Protein AF-A0A0X8L917-F1 (afdb_monomer)

Sequence (467 aa):
MLVLAAIAVLVTMTAVFLGKLSATTATLSVVLAASILAIRPRNELLRLFKLFLLATFCVLPAWQLAAGDAIYLDLLKEDSTSVLLWFFLSVAGIWVLKISLDLAQRRLIERDNTPADQSGVTGLVYFFTLTSVAAIAFIYLKLGGYAKIVELYDERLQSSVTGYDPLGGLGIVQALANTAPLWIFVCLTLRPRCSRLMTTVAFAQIGVLGWLASGVFGNRQGIIFAYLFAASIYHFLVAPISRRTAKMSAILMAVVALVLMPIKFGIDYSDLGNLTERFADQRSLELSMGPVSFFLFRDLSRFDVQTQAIETVTKNTYDLPMGRSFVGAAASVIPKALWEDRPSTFAEEKSDIVNEVQSSGDAETTLLFGMPGEFLANFGLIGYVLSFSLPALLMVAVNSISGSRNRKWLPLKVVLMPLPFLFFLFDSNVLAYYVVRWIVLFALPMAFVLRFSEDHNKAAAFGGPTS

Solvent-accessible surface area (backbone atoms only — not comparable to full-atom values): 24871 Å² total; per-residue (Å²): 104,71,65,59,53,49,48,30,50,48,53,42,51,51,24,38,74,70,72,47,38,51,73,64,49,47,49,46,44,52,52,37,47,51,53,55,66,67,50,77,63,71,38,70,68,48,43,53,48,48,50,47,50,45,40,33,71,31,35,32,42,47,48,37,54,50,70,64,67,48,78,67,38,79,61,73,56,68,84,34,69,34,46,50,46,47,49,53,43,50,38,51,12,48,50,45,22,42,52,49,42,61,76,42,44,84,51,47,58,79,61,90,79,75,84,75,71,76,48,39,67,44,76,61,50,55,53,56,26,51,55,12,46,48,31,40,52,48,52,34,63,74,52,64,33,71,71,42,42,48,50,51,43,52,51,20,69,72,69,38,78,77,79,44,61,94,57,71,86,37,62,67,48,47,31,39,15,55,36,22,36,48,37,48,26,47,69,39,51,43,41,100,79,53,46,71,66,41,48,51,49,32,56,55,43,30,57,57,43,21,29,72,43,23,37,66,76,54,35,57,62,53,34,54,48,46,50,53,44,48,52,48,49,36,34,70,65,69,51,76,68,50,73,67,57,52,51,52,51,51,50,52,51,51,50,49,56,57,68,52,45,44,59,61,72,72,45,60,76,90,47,56,92,45,43,33,51,52,52,5,64,80,59,75,46,60,69,88,53,28,71,64,55,45,46,49,37,54,60,56,26,27,46,63,58,33,27,47,42,44,50,44,56,67,38,96,83,52,78,60,61,69,49,48,35,55,52,4,13,61,44,65,75,51,52,50,93,82,43,73,91,52,58,62,37,53,51,58,62,55,15,69,56,35,62,90,56,42,76,77,79,61,91,53,54,87,78,57,44,4,34,40,36,51,29,24,57,23,52,35,76,63,23,30,27,55,44,33,42,52,39,35,52,46,49,40,51,36,37,47,54,61,60,42,89,59,68,44,47,48,49,38,35,57,64,48,60,55,46,49,61,44,42,59,52,33,34,57,47,58,49,41,51,47,42,48,26,45,41,61,68,35,15,51,55,47,28,71,33,49,40,69,75,88,71,75,68,63,69,65,73,70,62,75,80,85,132

pLDDT: mean 84.75, std 13.28, range [35.66, 98.44]

Mean predicted aligned error: 7.63 Å

Secondary structure (DSSP, 8-state):
-HHHHHHHHHHHHHHHHTT-S-HHHHHHHHHHHHHHHTS---SHHHHHHHHHHHIIIIIHHHHHHHHT---SS----TTSHHHHHHHHHHHHHHHHHHHHHHHTGGGSSPPP-PPPPPEEE-THHHHHHHHHHHHHHHHHHHHTHHHHHHHHHHHHHHH-TTT--TTTT-HHHHHHHTTHHHHHHHHHHSSTT--HHHHHHHHHHHHHHHHHHTGGGT-HHHHHHHHHHHHHHHHHHT-PPPHHHHHHHHHHHHHHHHHTHHHHHT--GGGGGGHHHHHHHHTT--TT--HHHIIIIIIII-HHHHHHHHHHHTSTT----TTHHHHHHHHTTS-TTT-TTPPP-THHHHHHHHTTT-TT--SS-----HHHHHHHHHHHHHHHHHHTHHHHHHHHHHHHHHT-S-GGGHHHHHHHTTHHHHHHH--HHHHHHHIIIIIIIIIHHHHHHEEE---SHHHHHS-----

Structure (mmCIF, N/CA/C/O backbone):
data_AF-A0A0X8L917-F1
#
_entry.id   AF-A0A0X8L917-F1
#
loop_
_atom_site.group_PDB
_atom_site.id
_atom_site.type_symbol
_atom_site.label_atom_id
_atom_site.label_alt_id
_atom_site.label_comp_id
_atom_site.label_asym_id
_atom_site.label_entity_id
_atom_site.label_seq_id
_atom_site.pdbx_PDB_ins_code
_atom_site.Cartn_x
_atom_site.Cartn_y
_atom_site.Cartn_z
_atom_site.occupancy
_atom_site.B_iso_or_equiv
_atom_site.auth_seq_id
_atom_site.auth_comp_id
_atom_site.auth_asym_id
_atom_site.auth_atom_id
_atom_site.pdbx_PDB_model_num
ATOM 1 N N . MET A 1 1 ? -14.859 11.765 -11.455 1.00 56.12 1 MET A N 1
ATOM 2 C CA . MET A 1 1 ? -14.620 10.790 -12.545 1.00 56.12 1 MET A CA 1
ATOM 3 C C . MET A 1 1 ? -14.426 11.497 -13.873 1.00 56.12 1 MET A C 1
ATOM 5 O O . MET A 1 1 ? -13.315 11.440 -14.370 1.00 56.12 1 MET A O 1
ATOM 9 N N . LEU A 1 2 ? -15.423 12.230 -14.386 1.00 56.12 2 LEU A N 1
ATOM 10 C CA . LEU A 1 2 ? -15.289 12.978 -15.647 1.00 56.12 2 LEU A CA 1
ATOM 11 C C . LEU A 1 2 ? -14.119 13.972 -15.647 1.00 56.12 2 LEU A C 1
ATOM 13 O O . LEU A 1 2 ? -13.397 14.021 -16.623 1.00 56.12 2 LEU A O 1
ATOM 17 N N . VAL A 1 3 ? -13.863 14.673 -14.536 1.00 67.94 3 VAL A N 1
ATOM 18 C CA . VAL A 1 3 ? -12.722 15.604 -14.429 1.00 67.94 3 VAL A CA 1
ATOM 19 C C . VAL A 1 3 ? -11.368 14.892 -14.534 1.00 67.94 3 VAL A C 1
ATOM 21 O O . VAL A 1 3 ? -10.512 15.355 -15.263 1.00 67.94 3 VAL A O 1
ATOM 24 N N . LEU A 1 4 ? -11.165 13.751 -13.866 1.00 61.12 4 LEU A N 1
ATOM 25 C CA . LEU A 1 4 ? -9.896 13.007 -13.950 1.00 61.12 4 LEU A CA 1
ATOM 26 C C . LEU A 1 4 ? -9.710 12.329 -15.310 1.00 61.12 4 LEU A C 1
ATOM 28 O O . LEU A 1 4 ? -8.604 12.318 -15.830 1.00 61.12 4 LEU A O 1
ATOM 32 N N . ALA A 1 5 ? -10.791 11.821 -15.907 1.00 59.81 5 ALA A N 1
ATOM 33 C CA . ALA A 1 5 ? -10.762 11.333 -17.282 1.00 59.81 5 ALA A CA 1
ATOM 34 C C . ALA A 1 5 ? -10.461 12.470 -18.272 1.00 59.81 5 ALA A C 1
ATOM 36 O O . ALA A 1 5 ? -9.649 12.295 -19.169 1.00 59.81 5 ALA A O 1
ATOM 37 N N . ALA A 1 6 ? -11.049 13.652 -18.072 1.00 64.69 6 ALA A N 1
ATOM 38 C CA . ALA A 1 6 ? -10.767 14.838 -18.869 1.00 64.69 6 ALA A CA 1
ATOM 39 C C . ALA A 1 6 ? -9.329 15.330 -18.672 1.00 64.69 6 ALA A C 1
ATOM 41 O O . ALA A 1 6 ? -8.704 15.707 -19.649 1.00 64.69 6 ALA A O 1
ATOM 42 N N . ILE A 1 7 ? -8.777 15.272 -17.455 1.00 71.25 7 ILE A N 1
ATOM 43 C CA . ILE A 1 7 ? -7.363 15.571 -17.187 1.00 71.25 7 ILE A CA 1
ATOM 44 C C . ILE A 1 7 ? -6.467 14.549 -17.887 1.00 71.25 7 ILE A C 1
ATOM 46 O O . ILE A 1 7 ? -5.531 14.955 -18.557 1.00 71.25 7 ILE A O 1
ATOM 50 N N . ALA A 1 8 ? -6.761 13.247 -17.800 1.00 62.59 8 ALA A N 1
ATOM 51 C CA . ALA A 1 8 ? -5.992 12.215 -18.498 1.00 62.59 8 ALA A CA 1
ATOM 52 C C . ALA A 1 8 ? -5.983 12.457 -20.015 1.00 62.59 8 ALA A C 1
ATOM 54 O O . ALA A 1 8 ? -4.924 12.454 -20.637 1.00 62.59 8 ALA A O 1
ATOM 55 N N . VAL A 1 9 ? -7.157 12.729 -20.594 1.00 66.62 9 VAL A N 1
ATOM 56 C CA . VAL A 1 9 ? -7.310 13.052 -22.017 1.00 66.62 9 VAL A CA 1
ATOM 57 C C . VAL A 1 9 ? -6.582 14.349 -22.360 1.00 66.62 9 VAL A C 1
ATOM 59 O O . VAL A 1 9 ? -5.852 14.372 -23.339 1.00 66.62 9 VAL A O 1
ATOM 62 N N . LEU A 1 10 ? -6.719 15.405 -21.557 1.00 72.62 10 LEU A N 1
ATOM 63 C CA . LEU A 1 10 ? -6.064 16.693 -21.782 1.00 72.62 10 LEU A CA 1
ATOM 64 C C . LEU A 1 10 ? -4.542 16.571 -21.710 1.00 72.62 10 LEU A C 1
ATOM 66 O O . LEU A 1 10 ? -3.868 17.076 -22.597 1.00 72.62 10 LEU A O 1
ATOM 70 N N . VAL A 1 11 ? -4.003 15.884 -20.701 1.00 69.75 11 VAL A N 1
ATOM 71 C CA . VAL A 1 11 ? -2.559 15.643 -20.546 1.00 69.75 11 VAL A CA 1
ATOM 72 C C . VAL A 1 11 ? -2.042 14.836 -21.731 1.00 69.75 11 VAL A C 1
ATOM 74 O O . VAL A 1 11 ? -1.066 15.241 -22.351 1.00 69.75 11 VAL A O 1
ATOM 77 N N . THR A 1 12 ? -2.743 13.762 -22.106 1.00 64.56 12 THR A N 1
ATOM 78 C CA . THR A 1 12 ? -2.369 12.924 -23.256 1.00 64.56 12 THR A CA 1
ATOM 79 C C . THR A 1 12 ? -2.405 13.731 -24.557 1.00 64.56 12 THR A C 1
ATOM 81 O O . THR A 1 12 ? -1.442 13.718 -25.311 1.00 64.56 12 THR A O 1
ATOM 84 N N . MET A 1 13 ? -3.471 14.498 -24.804 1.00 64.19 13 MET A N 1
ATOM 85 C CA . MET A 1 13 ? -3.615 15.342 -25.999 1.00 64.19 13 MET A CA 1
ATOM 86 C C . MET A 1 13 ? -2.579 16.467 -26.045 1.00 64.19 13 MET A C 1
ATOM 88 O O . MET A 1 13 ? -2.023 16.743 -27.102 1.00 64.19 13 MET A O 1
ATOM 92 N N . THR A 1 14 ? -2.285 17.092 -24.904 1.00 69.12 14 THR A N 1
ATOM 93 C CA . THR A 1 14 ? -1.260 18.140 -24.798 1.00 69.12 14 THR A CA 1
ATOM 94 C C . THR A 1 14 ? 0.122 17.563 -25.082 1.00 69.12 14 THR A C 1
ATOM 96 O O . THR A 1 14 ? 0.889 18.150 -25.835 1.00 69.12 14 THR A O 1
ATOM 99 N N . ALA A 1 15 ? 0.435 16.389 -24.537 1.00 66.81 15 ALA A N 1
ATOM 100 C CA . ALA A 1 15 ? 1.707 15.719 -24.764 1.00 66.81 15 ALA A CA 1
ATOM 101 C C . ALA A 1 15 ? 1.884 15.261 -26.222 1.00 66.81 15 ALA A C 1
ATOM 103 O O . ALA A 1 15 ? 2.957 15.460 -26.786 1.00 66.81 15 ALA A O 1
ATOM 104 N N . VAL A 1 16 ? 0.823 14.758 -26.867 1.00 65.88 16 VAL A N 1
ATOM 105 C CA . VAL A 1 16 ? 0.820 14.468 -28.315 1.00 65.88 16 VAL A CA 1
ATOM 106 C C . VAL A 1 16 ? 1.047 15.737 -29.129 1.00 65.88 16 VAL A C 1
ATOM 108 O O . VAL A 1 16 ? 1.883 15.754 -30.027 1.00 65.88 16 VAL A O 1
ATOM 111 N N . PHE A 1 17 ? 0.330 16.816 -28.808 1.00 67.44 17 PHE A N 1
ATOM 112 C CA . PHE A 1 17 ? 0.457 18.090 -29.515 1.00 67.44 17 PHE A CA 1
ATOM 113 C C . PHE A 1 17 ? 1.864 18.692 -29.388 1.00 67.44 17 PHE A C 1
ATOM 115 O O . PHE A 1 17 ? 2.368 19.294 -30.330 1.00 67.44 17 PHE A O 1
ATOM 122 N N . LEU A 1 18 ? 2.518 18.491 -28.242 1.00 72.75 18 LEU A N 1
ATOM 123 C CA . LEU A 1 18 ? 3.897 18.915 -27.996 1.00 72.75 18 LEU A CA 1
ATOM 124 C C . LEU A 1 18 ? 4.952 17.972 -28.606 1.00 72.75 18 LEU A C 1
ATOM 126 O O . LEU A 1 18 ? 6.140 18.198 -28.392 1.00 72.75 18 LEU A O 1
ATOM 130 N N . GLY A 1 19 ? 4.550 16.923 -29.335 1.00 69.81 19 GLY A N 1
ATOM 131 C CA . GLY A 1 19 ? 5.468 15.948 -29.934 1.00 69.81 19 GLY A CA 1
ATOM 132 C C . GLY A 1 19 ? 6.205 15.078 -28.911 1.00 69.81 19 GLY A C 1
ATOM 133 O O . GLY A 1 19 ? 7.263 14.545 -29.222 1.00 69.81 19 GLY A O 1
ATOM 134 N N . LYS A 1 20 ? 5.666 14.963 -27.692 1.00 73.75 20 LYS A N 1
ATOM 135 C CA . LYS A 1 20 ? 6.242 14.206 -26.567 1.00 73.75 20 LYS A CA 1
ATOM 136 C C . LYS A 1 20 ? 5.558 12.858 -26.310 1.00 73.75 20 LYS A C 1
ATOM 138 O O . LYS A 1 20 ? 5.756 12.281 -25.249 1.00 73.75 20 LYS A O 1
ATOM 143 N N . LEU A 1 21 ? 4.626 12.477 -27.182 1.00 80.00 21 LEU A N 1
ATOM 144 C CA . LEU A 1 21 ? 3.912 11.204 -27.155 1.00 80.00 21 LEU A CA 1
ATOM 145 C C . LEU A 1 21 ? 3.607 10.773 -28.586 1.00 80.00 21 LEU A C 1
ATOM 147 O O . LEU A 1 21 ? 2.929 11.493 -29.326 1.00 80.00 21 LEU A O 1
ATOM 151 N N . SER A 1 22 ? 4.041 9.569 -28.948 1.00 86.25 22 SER A N 1
ATOM 152 C CA . SER A 1 22 ? 3.731 8.967 -30.237 1.00 86.25 22 SER A CA 1
ATOM 153 C C . SER A 1 22 ? 2.219 8.775 -30.383 1.00 86.25 22 SER A C 1
ATOM 155 O O . SER A 1 22 ? 1.499 8.498 -29.413 1.00 86.25 22 SER A O 1
ATOM 157 N N . ALA A 1 23 ? 1.716 8.875 -31.616 1.00 86.31 23 ALA A N 1
ATOM 158 C CA . ALA A 1 23 ? 0.296 8.663 -31.902 1.00 86.31 23 ALA A CA 1
ATOM 159 C C . ALA A 1 23 ? -0.183 7.272 -31.439 1.00 86.31 23 ALA A C 1
ATOM 161 O O . ALA A 1 23 ? -1.314 7.124 -30.964 1.00 86.31 23 ALA A O 1
ATOM 162 N N . THR A 1 24 ? 0.688 6.264 -31.521 1.00 88.81 24 THR A N 1
ATOM 163 C CA . THR A 1 24 ? 0.418 4.895 -31.067 1.00 88.81 24 THR A CA 1
ATOM 164 C C . THR A 1 24 ? 0.241 4.840 -29.551 1.00 88.81 24 THR A C 1
ATOM 166 O O . THR A 1 24 ? -0.786 4.359 -29.070 1.00 88.81 24 THR A O 1
ATOM 169 N N . THR A 1 25 ? 1.192 5.386 -28.792 1.00 87.62 25 THR A N 1
ATOM 170 C CA . THR A 1 25 ? 1.178 5.392 -27.320 1.00 87.62 25 THR A CA 1
ATOM 171 C C . THR A 1 25 ? -0.016 6.180 -26.785 1.00 87.62 25 THR A C 1
ATOM 173 O O . THR A 1 25 ? -0.713 5.738 -25.871 1.00 87.62 25 THR A O 1
ATOM 176 N N . ALA A 1 26 ? -0.338 7.307 -27.420 1.00 87.19 26 ALA A N 1
ATOM 177 C CA . ALA 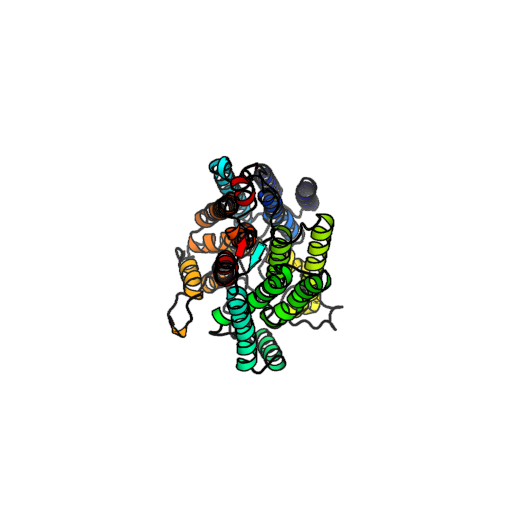A 1 26 ? -1.525 8.085 -27.095 1.00 87.19 26 ALA A CA 1
ATOM 178 C C . ALA A 1 26 ? -2.828 7.322 -27.362 1.00 87.19 26 ALA A C 1
ATOM 180 O O . ALA A 1 26 ? -3.729 7.323 -26.522 1.00 87.19 26 ALA A O 1
ATOM 181 N N . THR A 1 27 ? -2.920 6.626 -28.500 1.00 89.38 27 THR A N 1
ATOM 182 C CA . THR A 1 27 ? -4.085 5.794 -28.834 1.00 89.38 27 THR A CA 1
ATOM 183 C C . THR A 1 27 ? -4.269 4.682 -27.804 1.00 89.38 27 THR A C 1
ATOM 185 O O . THR A 1 27 ? -5.375 4.489 -27.298 1.00 89.38 27 THR A O 1
ATOM 188 N N . LEU A 1 28 ? -3.190 3.992 -27.428 1.00 91.75 28 LEU A N 1
ATOM 189 C CA . LEU A 1 28 ? -3.223 2.947 -26.405 1.00 91.75 28 LEU A CA 1
ATOM 190 C C . LEU A 1 28 ? -3.625 3.489 -25.025 1.00 91.75 28 LEU A C 1
ATOM 192 O O . LEU A 1 28 ? -4.451 2.874 -24.350 1.00 91.75 28 LEU A O 1
ATOM 196 N N . SER A 1 29 ? -3.128 4.666 -24.635 1.00 89.75 29 SER A N 1
ATOM 197 C CA . SER A 1 29 ? -3.545 5.354 -23.405 1.00 89.75 29 SER A CA 1
ATOM 198 C C . SER A 1 29 ? -5.048 5.670 -23.405 1.00 89.75 29 SER A C 1
ATOM 200 O O . SER A 1 29 ? -5.747 5.410 -22.422 1.00 89.75 29 SER A O 1
ATOM 202 N N . VAL A 1 30 ? -5.594 6.143 -24.533 1.00 89.19 30 VAL A N 1
ATOM 203 C CA . VAL A 1 30 ? -7.038 6.392 -24.690 1.00 89.19 30 VAL A CA 1
ATOM 204 C C . VAL A 1 30 ? -7.844 5.093 -24.604 1.00 89.19 30 VAL A C 1
ATOM 206 O O . VAL A 1 30 ? -8.867 5.056 -23.916 1.00 89.19 30 VAL A O 1
ATOM 209 N N . VAL A 1 31 ? -7.389 4.011 -25.245 1.00 94.44 31 VAL A N 1
ATOM 210 C CA . VAL A 1 31 ? -8.031 2.686 -25.166 1.00 94.44 31 VAL A CA 1
ATOM 211 C C . VAL A 1 31 ? -8.023 2.153 -23.731 1.00 94.44 31 VAL A C 1
ATOM 213 O O . VAL A 1 31 ? -9.035 1.621 -23.262 1.00 94.44 31 VAL A O 1
ATOM 216 N N . LEU A 1 32 ? -6.922 2.331 -23.001 1.00 94.81 32 LEU A N 1
ATOM 217 C CA . LEU A 1 32 ? -6.804 1.948 -21.595 1.00 94.81 32 LEU A CA 1
ATOM 218 C C . LEU A 1 32 ? -7.760 2.756 -20.711 1.00 94.81 32 LEU A C 1
ATOM 220 O O . LEU A 1 32 ? -8.532 2.173 -19.944 1.00 94.81 32 LEU A O 1
ATOM 224 N N . ALA A 1 33 ? -7.807 4.078 -20.887 1.00 92.81 33 ALA A N 1
ATOM 225 C CA . ALA A 1 33 ? -8.751 4.942 -20.186 1.00 92.81 33 ALA A CA 1
ATOM 226 C C . ALA A 1 33 ? -10.207 4.545 -20.481 1.00 92.81 33 ALA A C 1
ATOM 228 O O . ALA A 1 33 ? -11.012 4.425 -19.555 1.00 92.81 33 ALA A O 1
ATOM 229 N N . ALA A 1 34 ? -10.549 4.275 -21.744 1.00 94.06 34 ALA A N 1
ATOM 230 C CA . ALA A 1 34 ? -11.873 3.803 -22.143 1.00 94.06 34 ALA A CA 1
ATOM 231 C C . ALA A 1 34 ? -12.219 2.447 -21.503 1.00 94.06 34 ALA A C 1
ATOM 233 O O . ALA A 1 34 ? -13.331 2.266 -20.999 1.00 94.06 34 ALA A O 1
ATOM 234 N N . SER A 1 35 ? -11.255 1.524 -21.441 1.00 96.94 35 SER A N 1
ATOM 235 C CA . SER A 1 35 ? -11.413 0.209 -20.805 1.00 96.94 35 SER A CA 1
ATOM 236 C C . SER A 1 35 ? -11.690 0.339 -19.301 1.00 96.94 35 SER A C 1
ATOM 238 O O . SER A 1 35 ? -12.615 -0.288 -18.781 1.00 96.94 35 SER A O 1
ATOM 240 N N . ILE A 1 36 ? -10.978 1.230 -18.601 1.00 96.38 36 ILE A N 1
ATOM 241 C CA . ILE A 1 36 ? -11.234 1.539 -17.183 1.00 96.38 36 ILE A CA 1
ATOM 242 C C . ILE A 1 36 ? -12.596 2.233 -17.017 1.00 96.38 36 ILE A C 1
ATOM 244 O O . ILE A 1 36 ? -13.360 1.937 -16.091 1.00 96.38 36 ILE A O 1
ATOM 248 N N . LEU A 1 37 ? -12.954 3.142 -17.928 1.00 94.44 37 LEU A N 1
ATOM 249 C CA . LEU A 1 37 ? -14.251 3.818 -17.933 1.00 94.44 37 LEU A CA 1
ATOM 250 C C . LEU A 1 37 ? -15.426 2.861 -18.170 1.00 94.44 37 LEU A C 1
ATOM 252 O O . LEU A 1 37 ? -16.511 3.123 -17.642 1.00 94.44 37 LEU A O 1
ATOM 256 N N . ALA A 1 38 ? -15.210 1.735 -18.847 1.00 96.19 38 ALA A N 1
ATOM 257 C CA . ALA A 1 38 ? -16.211 0.690 -19.035 1.00 96.19 38 ALA A CA 1
ATOM 258 C C . ALA A 1 38 ? -16.522 -0.109 -17.751 1.00 96.19 38 ALA A C 1
ATOM 260 O O . ALA A 1 38 ? -17.561 -0.774 -17.683 1.00 96.19 38 ALA A O 1
ATOM 261 N N . ILE A 1 39 ? -15.681 -0.030 -16.708 1.00 95.50 39 ILE A N 1
ATOM 262 C CA . ILE A 1 39 ? -15.968 -0.643 -15.403 1.00 95.50 39 ILE A CA 1
ATOM 263 C C . ILE A 1 39 ? -17.166 0.072 -14.765 1.00 95.50 39 ILE A C 1
ATOM 265 O O . ILE A 1 39 ? -17.161 1.295 -14.557 1.00 95.50 39 ILE A O 1
ATOM 269 N N . ARG A 1 40 ? -18.208 -0.701 -14.435 1.00 93.12 40 ARG A N 1
ATOM 270 C CA . ARG A 1 40 ? -19.454 -0.187 -13.851 1.00 93.12 40 ARG A CA 1
ATOM 271 C C . ARG A 1 40 ? -19.258 0.137 -12.359 1.00 93.12 40 ARG A C 1
ATOM 273 O O . ARG A 1 40 ? -18.980 -0.771 -11.578 1.00 93.12 40 ARG A O 1
ATOM 280 N N . PRO A 1 41 ? -19.451 1.396 -11.924 1.00 88.50 41 PRO A N 1
ATOM 281 C CA . PRO A 1 41 ? -19.243 1.808 -10.535 1.00 88.50 41 PRO A CA 1
ATOM 282 C C . PRO A 1 41 ? -20.418 1.399 -9.626 1.00 88.50 41 PRO A C 1
ATOM 284 O O . PRO A 1 41 ? -21.258 2.228 -9.267 1.00 88.50 41 PRO A O 1
ATOM 287 N N . ARG A 1 42 ? -20.505 0.107 -9.282 1.00 88.00 42 ARG A N 1
ATOM 288 C CA . ARG A 1 42 ? -21.652 -0.480 -8.557 1.00 88.00 42 ARG A CA 1
ATOM 289 C C . ARG A 1 42 ? -21.784 -0.025 -7.099 1.00 88.00 42 ARG A C 1
ATOM 291 O O . ARG A 1 42 ? -22.894 -0.016 -6.587 1.00 88.00 42 ARG A O 1
ATOM 298 N N . ASN A 1 43 ? -20.682 0.354 -6.461 1.00 89.62 43 ASN A N 1
ATOM 299 C CA . ASN A 1 43 ? -20.632 0.865 -5.091 1.00 89.62 43 ASN A CA 1
ATOM 300 C C . ASN A 1 43 ? -19.554 1.960 -4.968 1.00 89.62 43 ASN A C 1
ATOM 302 O O . ASN A 1 43 ? -18.819 2.220 -5.929 1.00 89.62 43 ASN A O 1
ATOM 306 N N . GLU A 1 44 ? -19.465 2.623 -3.812 1.00 87.88 44 GLU A N 1
ATOM 307 C CA . GLU A 1 44 ? -18.493 3.709 -3.605 1.00 87.88 44 GLU A CA 1
ATOM 308 C C . GLU A 1 44 ? -17.040 3.221 -3.666 1.00 87.88 44 GLU A C 1
ATOM 310 O O . GLU A 1 44 ? -16.184 3.897 -4.238 1.00 87.88 44 GLU A O 1
ATOM 315 N N . LEU A 1 45 ? -16.759 2.011 -3.173 1.00 89.75 45 LEU A N 1
ATOM 316 C CA . LEU A 1 45 ? -15.420 1.418 -3.240 1.00 89.75 45 LEU A CA 1
ATOM 317 C C . LEU A 1 45 ? -14.941 1.267 -4.693 1.00 89.75 45 LEU A C 1
ATOM 319 O O . LEU A 1 45 ? -13.831 1.671 -5.028 1.00 89.75 45 LEU A O 1
ATOM 323 N N . LEU A 1 46 ? -15.803 0.757 -5.575 1.00 92.88 46 LEU A N 1
ATOM 324 C CA . LEU A 1 46 ? -15.536 0.623 -7.007 1.00 92.88 46 LEU A CA 1
ATOM 325 C C . LEU A 1 46 ? -15.399 1.979 -7.704 1.00 92.88 46 LEU A C 1
ATOM 327 O O . LEU A 1 46 ? -14.609 2.097 -8.638 1.00 92.88 46 LEU A O 1
ATOM 331 N N . ARG A 1 47 ? -16.130 3.015 -7.267 1.00 92.69 47 ARG A N 1
ATOM 332 C CA . ARG A 1 47 ? -15.953 4.387 -7.784 1.00 92.69 47 ARG A CA 1
ATOM 333 C C . ARG A 1 47 ? -14.561 4.912 -7.468 1.00 92.69 47 ARG A C 1
ATOM 335 O O . ARG A 1 47 ? -13.893 5.422 -8.364 1.00 92.69 47 ARG A O 1
ATOM 342 N N . LEU A 1 48 ? -14.130 4.771 -6.216 1.00 91.94 48 LEU A N 1
ATOM 343 C CA . LEU A 1 48 ? -12.800 5.190 -5.776 1.00 91.94 48 LEU A CA 1
ATOM 344 C C . LEU A 1 48 ? -11.704 4.381 -6.467 1.00 91.94 48 LEU A C 1
ATOM 346 O O . LEU A 1 48 ? -10.720 4.948 -6.926 1.00 91.94 48 LEU A O 1
ATOM 350 N N . PHE A 1 49 ? -11.898 3.077 -6.615 1.00 94.88 49 PHE A N 1
ATOM 351 C CA . PHE A 1 49 ? -10.935 2.226 -7.299 1.00 94.88 49 PHE A CA 1
ATOM 352 C C . PHE A 1 49 ? -10.817 2.528 -8.785 1.00 94.88 49 PHE A C 1
ATOM 354 O O . PHE A 1 49 ? -9.720 2.602 -9.316 1.00 94.88 49 PHE A O 1
ATOM 361 N N . LYS A 1 50 ? -11.931 2.805 -9.460 1.00 94.94 50 LYS A N 1
ATOM 362 C CA . LYS A 1 50 ? -11.912 3.267 -10.848 1.00 94.94 50 LYS A CA 1
ATOM 363 C C . LYS A 1 50 ? -11.147 4.586 -11.006 1.00 94.94 50 LYS A C 1
ATOM 365 O O . LYS A 1 50 ? -10.433 4.761 -11.987 1.00 94.94 50 LYS A O 1
ATOM 370 N N . LEU A 1 51 ? -11.287 5.510 -10.051 1.00 92.44 51 LEU A N 1
ATOM 371 C CA . LEU A 1 51 ? -10.496 6.746 -10.022 1.00 92.44 51 LEU A CA 1
ATOM 372 C C . LEU A 1 51 ? -9.007 6.465 -9.817 1.00 92.44 51 LEU A C 1
ATOM 374 O O . LEU A 1 51 ? -8.186 7.072 -10.495 1.00 92.44 51 LEU A O 1
ATOM 378 N N . PHE A 1 52 ? -8.683 5.543 -8.914 1.00 93.88 52 PHE A N 1
ATOM 379 C CA . PHE A 1 52 ? -7.320 5.085 -8.683 1.00 93.88 52 PHE A CA 1
ATOM 380 C C . PHE A 1 52 ? -6.705 4.483 -9.952 1.00 93.88 52 PHE A C 1
ATOM 382 O O . PHE A 1 52 ? -5.642 4.927 -10.362 1.00 93.88 52 PHE A O 1
ATOM 389 N N . LEU A 1 53 ? -7.406 3.574 -10.639 1.00 95.38 53 LEU A N 1
ATOM 390 C CA . LEU A 1 53 ? -6.922 2.976 -11.886 1.00 95.38 53 LEU A CA 1
ATOM 391 C C . LEU A 1 53 ? -6.664 4.032 -12.967 1.00 95.38 53 LEU A C 1
ATOM 393 O O . LEU A 1 53 ? -5.627 3.988 -13.614 1.00 95.38 53 LEU A O 1
ATOM 397 N N . LEU A 1 54 ? -7.561 5.012 -13.138 1.00 93.44 54 LEU A N 1
ATOM 398 C CA . LEU A 1 54 ? -7.334 6.116 -14.083 1.00 93.44 54 LEU A CA 1
ATOM 399 C C . LEU A 1 54 ? -6.089 6.934 -13.726 1.00 93.44 54 LEU A C 1
ATOM 401 O O . LEU A 1 54 ? -5.351 7.347 -14.617 1.00 93.44 54 LEU A O 1
ATOM 405 N N . ALA A 1 55 ? -5.861 7.191 -12.437 1.00 90.50 55 ALA A N 1
ATOM 406 C CA . ALA A 1 55 ? -4.680 7.918 -11.996 1.00 90.50 55 ALA A CA 1
ATOM 407 C C . ALA A 1 55 ? -3.401 7.108 -12.268 1.00 90.50 55 ALA A C 1
ATOM 409 O O . ALA A 1 55 ? -2.513 7.601 -12.957 1.00 90.50 55 ALA A O 1
ATOM 410 N N . THR A 1 56 ? -3.346 5.863 -11.792 1.00 91.38 56 THR A N 1
ATOM 411 C CA . THR A 1 56 ? -2.163 4.992 -11.847 1.00 91.38 56 THR A CA 1
ATOM 412 C C . THR A 1 56 ? -1.817 4.514 -13.252 1.00 91.38 56 THR A C 1
ATOM 414 O O . THR A 1 56 ? -0.644 4.447 -13.579 1.00 91.38 56 THR A O 1
ATOM 417 N N . PHE A 1 57 ? -2.805 4.211 -14.097 1.00 92.94 57 PHE A N 1
ATOM 418 C CA . PHE A 1 57 ? -2.557 3.613 -15.414 1.00 92.94 57 PHE A CA 1
ATOM 419 C C . PHE A 1 57 ? -2.684 4.586 -16.590 1.00 92.94 57 PHE A C 1
ATOM 421 O O . PHE A 1 57 ? -2.279 4.246 -17.697 1.00 92.94 57 PHE A O 1
ATOM 428 N N . CYS A 1 58 ? -3.250 5.781 -16.387 1.00 90.31 58 CYS A N 1
ATOM 429 C CA . CYS A 1 58 ? -3.419 6.753 -17.472 1.00 90.31 58 CYS A CA 1
ATOM 430 C C . CYS A 1 58 ? -2.762 8.094 -17.152 1.00 90.31 58 CYS A C 1
ATOM 432 O O . CYS A 1 58 ? -1.874 8.520 -17.880 1.00 90.31 58 CYS A O 1
ATOM 434 N N . VAL A 1 59 ? -3.175 8.765 -16.070 1.00 88.25 59 VAL A N 1
ATOM 435 C CA . VAL A 1 59 ? -2.706 10.132 -15.773 1.00 88.25 59 VAL A CA 1
ATOM 436 C C . VAL A 1 59 ? -1.213 10.154 -15.458 1.00 88.25 59 VAL A C 1
ATOM 438 O O . VAL A 1 59 ? -0.483 10.936 -16.056 1.00 88.25 59 VAL A O 1
ATOM 441 N N . LEU A 1 60 ? -0.765 9.319 -14.519 1.00 89.00 60 LEU A N 1
ATOM 442 C CA . LEU A 1 60 ? 0.618 9.340 -14.048 1.00 89.00 60 LEU A CA 1
ATOM 443 C C . LEU A 1 60 ? 1.615 8.814 -15.096 1.00 89.00 60 LEU A C 1
ATOM 445 O O . LEU A 1 60 ? 2.619 9.493 -15.289 1.00 89.00 60 LEU A O 1
ATOM 449 N N . PRO A 1 61 ? 1.355 7.714 -15.835 1.00 89.19 61 PRO A N 1
ATOM 450 C CA . PRO A 1 61 ? 2.242 7.276 -16.914 1.00 89.19 61 PRO A CA 1
ATOM 451 C C . PRO A 1 61 ? 2.331 8.292 -18.056 1.00 89.19 61 PRO A C 1
ATOM 453 O O . PRO A 1 61 ? 3.425 8.605 -18.515 1.00 89.19 61 PRO A O 1
ATOM 456 N N . ALA A 1 62 ? 1.196 8.862 -18.487 1.00 85.06 62 ALA A N 1
ATOM 457 C CA . ALA A 1 62 ? 1.196 9.875 -19.543 1.00 85.06 62 ALA A CA 1
ATOM 458 C C . ALA A 1 62 ? 1.942 11.141 -19.110 1.00 85.06 62 ALA A C 1
ATOM 460 O O . ALA A 1 62 ? 2.657 11.735 -19.913 1.00 85.06 62 ALA A O 1
ATOM 461 N N . TRP A 1 63 ? 1.802 11.545 -17.843 1.00 84.62 63 TRP A N 1
ATOM 462 C CA . TRP A 1 63 ? 2.573 12.657 -17.300 1.00 84.62 63 TRP A CA 1
ATOM 463 C C . TRP A 1 63 ? 4.064 12.313 -17.239 1.00 84.62 63 TRP A C 1
ATOM 465 O O . TRP A 1 63 ? 4.863 13.102 -17.727 1.00 84.62 63 TRP A O 1
ATOM 475 N N . GLN A 1 64 ? 4.449 11.138 -16.739 1.00 85.25 64 GLN A N 1
ATOM 476 C CA . GLN A 1 64 ? 5.856 10.733 -16.684 1.00 85.25 64 GLN A CA 1
ATOM 477 C C . GLN A 1 64 ? 6.514 10.750 -18.075 1.00 85.25 64 GLN A C 1
ATOM 479 O O . GLN A 1 64 ? 7.577 11.346 -18.234 1.00 85.25 64 GLN A O 1
ATOM 484 N N . LEU A 1 65 ? 5.848 10.191 -19.095 1.00 83.69 65 LEU A N 1
ATOM 485 C CA . LEU A 1 65 ? 6.316 10.227 -20.488 1.00 83.69 65 LEU A CA 1
ATOM 486 C C . LEU A 1 65 ? 6.424 11.662 -21.029 1.00 83.69 65 LEU A C 1
ATOM 488 O O . LEU A 1 65 ? 7.438 12.032 -21.609 1.00 83.69 65 LEU A O 1
ATOM 492 N N . ALA A 1 66 ? 5.418 12.505 -20.780 1.00 80.50 66 ALA A N 1
ATOM 493 C CA . ALA A 1 66 ? 5.421 13.900 -21.227 1.00 80.50 66 ALA A CA 1
ATOM 494 C C . ALA A 1 66 ? 6.453 14.782 -20.498 1.00 80.50 66 ALA A C 1
ATOM 496 O O . ALA A 1 66 ? 6.890 15.812 -21.026 1.00 80.50 66 ALA A O 1
ATOM 497 N N . ALA A 1 67 ? 6.800 14.431 -19.262 1.00 79.19 67 ALA A N 1
ATOM 498 C CA . ALA A 1 67 ? 7.843 15.099 -18.497 1.00 79.19 67 ALA A CA 1
ATOM 499 C C . ALA A 1 67 ? 9.237 14.656 -18.964 1.00 79.19 67 ALA A C 1
ATOM 501 O O . ALA A 1 67 ? 10.127 15.497 -19.052 1.00 79.19 67 ALA A O 1
ATOM 502 N N . GLY A 1 68 ? 9.387 13.384 -19.355 1.00 75.88 68 GLY A N 1
ATOM 503 C CA . GLY A 1 68 ? 10.687 12.775 -19.633 1.00 75.88 68 GLY A CA 1
ATOM 504 C C . GLY A 1 68 ? 11.442 12.392 -18.355 1.00 75.88 68 GLY A C 1
ATOM 505 O O . GLY A 1 68 ? 12.661 12.277 -18.382 1.00 75.88 68 GLY A O 1
ATOM 506 N N . ASP A 1 69 ? 10.736 12.217 -17.233 1.00 73.00 69 ASP A N 1
ATOM 507 C CA . ASP A 1 69 ? 11.348 12.011 -15.915 1.00 73.00 69 ASP A CA 1
ATOM 508 C C . ASP A 1 69 ? 11.837 10.553 -15.739 1.00 73.00 69 ASP A C 1
ATOM 510 O O . ASP A 1 69 ? 11.054 9.643 -15.432 1.00 73.00 69 ASP A O 1
ATOM 514 N N . ALA A 1 70 ? 13.149 10.341 -15.892 1.00 70.38 70 ALA A N 1
ATOM 515 C CA . ALA A 1 70 ? 13.871 9.076 -15.684 1.00 70.38 70 ALA A CA 1
ATOM 516 C C . ALA A 1 70 ? 14.334 8.882 -14.224 1.00 70.38 70 ALA A C 1
ATOM 518 O O . ALA A 1 70 ? 15.503 9.001 -13.872 1.00 70.38 70 ALA A O 1
ATOM 519 N N . ILE A 1 71 ? 13.398 8.618 -13.318 1.00 63.69 71 ILE A N 1
ATOM 520 C CA . ILE A 1 71 ? 13.691 8.546 -11.879 1.00 63.69 71 ILE A CA 1
ATOM 521 C C . ILE A 1 71 ? 14.414 7.222 -11.550 1.00 63.69 71 ILE A C 1
ATOM 523 O O . ILE A 1 71 ? 13.752 6.208 -11.558 1.00 63.69 71 ILE A O 1
ATOM 527 N N . TYR A 1 72 ? 15.711 7.155 -11.213 1.00 59.53 72 TYR A N 1
ATOM 528 C CA . TYR A 1 72 ? 16.505 5.917 -10.919 1.00 59.53 72 TYR A CA 1
ATOM 529 C C . TYR A 1 72 ? 16.690 4.884 -12.041 1.00 59.53 72 TYR A C 1
ATOM 531 O O . TYR A 1 72 ? 17.574 4.039 -11.925 1.00 59.53 72 TYR A O 1
ATOM 539 N N . LEU A 1 73 ? 15.825 4.876 -13.050 1.00 66.00 73 LEU A N 1
ATOM 540 C CA . LEU A 1 73 ? 15.894 3.972 -14.192 1.00 66.00 73 LEU A CA 1
ATOM 541 C C . LEU A 1 73 ? 15.740 4.809 -15.448 1.00 66.00 73 LEU A C 1
ATOM 543 O O . LEU A 1 73 ? 14.917 5.732 -15.461 1.00 66.00 73 LEU A O 1
ATOM 547 N N . ASP A 1 74 ? 16.471 4.439 -16.494 1.00 72.06 74 ASP A N 1
ATOM 548 C CA . ASP A 1 74 ? 16.308 5.043 -17.808 1.00 72.06 74 ASP A CA 1
ATOM 549 C C . ASP A 1 74 ? 14.845 4.933 -18.241 1.00 72.06 74 ASP A C 1
ATOM 551 O O . ASP A 1 74 ? 14.240 3.853 -18.238 1.00 72.06 74 ASP A O 1
ATOM 555 N N . LEU A 1 75 ? 14.245 6.072 -18.586 1.00 79.06 75 LEU A N 1
ATOM 556 C CA . LEU A 1 75 ? 12.896 6.073 -19.123 1.00 79.06 75 LEU A CA 1
ATOM 557 C C . LEU A 1 75 ? 12.967 5.553 -20.555 1.00 79.06 75 LEU A C 1
ATOM 559 O O . LEU A 1 75 ? 13.521 6.204 -21.444 1.00 79.06 75 LEU A O 1
ATOM 563 N N . LEU A 1 76 ? 12.400 4.370 -20.776 1.00 82.81 76 LEU A N 1
ATOM 564 C CA . LEU A 1 76 ? 12.332 3.798 -22.111 1.00 82.81 76 LEU A CA 1
ATOM 565 C C . LEU A 1 76 ? 11.555 4.724 -23.041 1.00 82.81 76 LEU A C 1
ATOM 567 O O . LEU A 1 76 ? 10.562 5.346 -22.650 1.00 82.81 76 LEU A O 1
ATOM 571 N N . LYS A 1 77 ? 12.003 4.787 -24.297 1.00 84.25 77 LYS A N 1
ATOM 572 C CA . LYS A 1 77 ? 11.324 5.584 -25.316 1.00 84.25 77 LYS A CA 1
ATOM 573 C C . LYS A 1 77 ? 9.863 5.158 -25.420 1.00 84.25 77 LYS A C 1
ATOM 575 O O . LYS A 1 77 ? 9.531 3.974 -25.344 1.00 84.25 77 LYS A O 1
ATOM 580 N N . GLU A 1 78 ? 8.999 6.140 -25.622 1.00 82.50 78 GLU A N 1
ATOM 581 C CA . GLU A 1 78 ? 7.546 5.978 -25.707 1.00 82.50 78 GLU A CA 1
ATOM 582 C C . GLU A 1 78 ? 7.073 4.973 -26.767 1.00 82.50 78 GLU A C 1
ATOM 584 O O . GLU A 1 78 ? 5.979 4.423 -26.639 1.00 82.50 78 GLU A O 1
ATOM 589 N N . ASP A 1 79 ? 7.879 4.757 -27.806 1.00 84.88 79 ASP A N 1
ATOM 590 C CA . ASP A 1 79 ? 7.651 3.859 -28.936 1.00 84.88 79 ASP A CA 1
ATOM 591 C C . ASP A 1 79 ? 8.383 2.515 -28.796 1.00 84.88 79 ASP A C 1
ATOM 593 O O . ASP A 1 79 ? 8.265 1.651 -29.667 1.00 84.88 79 ASP A O 1
ATOM 597 N N . SER A 1 80 ? 9.109 2.306 -27.693 1.00 91.56 80 SER A N 1
ATOM 598 C CA . SER A 1 80 ? 9.780 1.039 -27.417 1.00 91.56 80 SER A CA 1
ATOM 599 C C . SER A 1 80 ? 8.774 -0.101 -27.261 1.00 91.56 80 SER A C 1
ATOM 601 O O . SER A 1 80 ? 7.664 0.062 -26.739 1.00 91.56 80 SER A O 1
ATOM 603 N N . THR A 1 81 ? 9.191 -1.301 -27.665 1.00 94.00 81 THR A N 1
ATOM 604 C CA . THR A 1 81 ? 8.372 -2.514 -27.565 1.00 94.00 81 THR A CA 1
ATOM 605 C C . THR A 1 81 ? 7.867 -2.744 -26.140 1.00 94.00 81 THR A C 1
ATOM 607 O O . THR A 1 81 ? 6.700 -3.085 -25.964 1.00 94.00 81 THR A O 1
ATOM 610 N N . SER A 1 82 ? 8.698 -2.505 -25.123 1.00 94.50 82 SER A N 1
ATOM 611 C CA . SER A 1 82 ? 8.347 -2.705 -23.712 1.00 94.50 82 SER A CA 1
ATOM 612 C C . SER A 1 82 ? 7.267 -1.737 -23.229 1.00 94.50 82 SER A C 1
ATOM 614 O O . SER A 1 82 ? 6.338 -2.157 -22.537 1.00 94.50 82 SER A O 1
ATOM 616 N N . VAL A 1 83 ? 7.327 -0.463 -23.640 1.00 93.88 83 VAL A N 1
ATOM 617 C CA . VAL A 1 83 ? 6.286 0.533 -23.327 1.00 93.88 83 VAL A CA 1
ATOM 618 C C . VAL A 1 83 ? 4.969 0.168 -24.007 1.00 93.88 83 VAL A C 1
ATOM 620 O O . VAL A 1 83 ? 3.922 0.138 -23.356 1.00 93.88 83 VAL A O 1
ATOM 623 N N . LEU A 1 84 ? 5.001 -0.170 -25.298 1.00 94.69 84 LEU A N 1
ATOM 624 C CA . LEU A 1 84 ? 3.800 -0.592 -26.025 1.00 94.69 84 LEU A CA 1
ATOM 625 C C . LEU A 1 84 ? 3.187 -1.853 -25.399 1.00 94.69 84 LEU A C 1
ATOM 627 O O . LEU A 1 84 ? 1.974 -1.920 -25.186 1.00 94.69 84 LEU A O 1
ATOM 631 N N . LEU A 1 85 ? 4.024 -2.832 -25.052 1.00 96.44 85 LEU A N 1
ATOM 632 C CA . LEU A 1 85 ? 3.599 -4.074 -24.420 1.00 96.44 85 LEU A CA 1
ATOM 633 C C . LEU A 1 85 ? 2.999 -3.821 -23.033 1.00 96.44 85 LEU A C 1
ATOM 635 O O . LEU A 1 85 ? 1.959 -4.398 -22.724 1.00 96.44 85 LEU A O 1
ATOM 639 N N . TRP A 1 86 ? 3.556 -2.903 -22.239 1.00 97.06 86 TRP A N 1
ATOM 640 C CA . TRP A 1 86 ? 2.969 -2.494 -20.959 1.00 97.06 86 TRP A CA 1
ATOM 641 C C . TRP A 1 86 ? 1.530 -1.991 -21.118 1.00 97.06 86 TRP A C 1
ATOM 643 O O . TRP A 1 86 ? 0.638 -2.410 -20.372 1.00 97.06 86 TRP A O 1
ATOM 653 N N . PHE A 1 87 ? 1.269 -1.149 -22.124 1.00 95.94 87 PHE A N 1
ATOM 654 C CA . PHE A 1 87 ? -0.088 -0.684 -22.414 1.00 95.94 87 PHE A CA 1
ATOM 655 C C . PHE A 1 87 ? -1.005 -1.836 -22.840 1.00 95.94 87 PHE A C 1
ATOM 657 O O . PHE A 1 87 ? -2.119 -1.941 -22.324 1.00 95.94 87 PHE A O 1
ATOM 664 N N . PHE A 1 88 ? -0.557 -2.722 -23.736 1.00 97.25 88 PHE A N 1
ATOM 665 C CA . PHE A 1 88 ? -1.352 -3.879 -24.165 1.00 97.25 88 PHE A CA 1
ATOM 666 C C . PHE A 1 88 ? -1.698 -4.813 -23.000 1.00 97.25 88 PHE A C 1
ATOM 668 O O . PHE A 1 88 ? -2.859 -5.202 -22.844 1.00 97.25 88 PHE A O 1
ATOM 675 N N . LEU A 1 89 ? -0.718 -5.138 -22.155 1.00 98.12 89 LEU A N 1
ATOM 676 C CA . LEU A 1 89 ? -0.912 -5.984 -20.979 1.00 98.12 89 LEU A CA 1
ATOM 677 C C . LEU A 1 89 ? -1.824 -5.314 -19.949 1.00 98.12 89 LEU A C 1
ATOM 679 O O . LEU A 1 89 ? -2.693 -5.979 -19.389 1.00 98.12 89 LEU A O 1
ATOM 683 N N . SER A 1 90 ? -1.694 -4.001 -19.746 1.00 98.00 90 SER A N 1
ATOM 684 C CA . SER A 1 90 ? -2.585 -3.229 -18.874 1.00 98.00 90 SER A CA 1
ATOM 685 C C . SER A 1 90 ? -4.022 -3.225 -19.395 1.00 98.00 90 SER A C 1
ATOM 687 O O . SER A 1 90 ? -4.954 -3.453 -18.625 1.00 98.00 90 SER A O 1
ATOM 689 N N . VAL A 1 91 ? -4.233 -3.043 -20.704 1.00 98.06 91 VAL A N 1
ATOM 690 C CA . VAL A 1 91 ? -5.567 -3.143 -21.322 1.00 98.06 91 VAL A CA 1
ATOM 691 C C . VAL A 1 91 ? -6.147 -4.540 -21.103 1.00 98.06 91 VAL A C 1
ATOM 693 O O . VAL A 1 91 ? -7.273 -4.662 -20.616 1.00 98.06 91 VAL A O 1
ATOM 696 N N . ALA A 1 92 ? -5.382 -5.593 -21.400 1.00 98.44 92 ALA A N 1
ATOM 697 C CA . ALA A 1 92 ? -5.812 -6.975 -21.197 1.00 98.44 92 ALA A CA 1
ATOM 698 C C . ALA A 1 92 ? -6.150 -7.262 -19.722 1.00 98.44 92 ALA A C 1
ATOM 700 O O . ALA A 1 92 ? -7.218 -7.801 -19.424 1.00 98.44 92 ALA A O 1
ATOM 701 N N . GLY A 1 93 ? -5.294 -6.831 -18.791 1.00 98.31 93 GLY A N 1
ATOM 702 C CA . GLY A 1 93 ? -5.505 -6.954 -17.349 1.00 98.31 93 GLY A CA 1
ATOM 703 C C . GLY A 1 93 ? -6.771 -6.237 -16.878 1.00 98.31 93 GLY A C 1
ATOM 704 O O . GLY A 1 93 ? -7.585 -6.815 -16.157 1.00 98.31 93 GLY A O 1
ATOM 705 N N . ILE A 1 94 ? -7.019 -5.009 -17.345 1.00 98.38 94 ILE A N 1
ATOM 706 C CA . ILE A 1 94 ? -8.252 -4.268 -17.043 1.00 98.38 94 ILE A CA 1
ATOM 707 C C . ILE A 1 94 ? -9.496 -4.997 -17.566 1.00 98.38 94 ILE A C 1
ATOM 709 O O . ILE A 1 94 ? -10.526 -5.011 -16.885 1.00 98.38 94 ILE A O 1
ATOM 713 N N . TRP A 1 95 ? -9.424 -5.645 -18.729 1.00 98.38 95 TRP A N 1
ATOM 714 C CA . TRP A 1 95 ? -10.527 -6.469 -19.227 1.00 98.38 95 TRP A CA 1
ATOM 715 C C . TRP A 1 95 ? -10.749 -7.726 -18.380 1.00 98.38 95 TRP A C 1
ATOM 717 O O . TRP A 1 95 ? -11.901 -8.023 -18.056 1.00 98.38 95 TRP A O 1
ATOM 727 N N . VAL A 1 96 ? -9.689 -8.406 -17.933 1.00 98.38 96 VAL A N 1
ATOM 728 C CA . VAL A 1 96 ? -9.786 -9.527 -16.976 1.00 98.38 96 VAL A CA 1
ATOM 729 C C . VAL A 1 96 ? -10.435 -9.077 -15.665 1.00 98.38 96 VAL A C 1
ATOM 731 O O . VAL A 1 96 ? -11.374 -9.719 -15.181 1.00 98.38 96 VAL A O 1
ATOM 734 N N . LEU A 1 97 ? -9.998 -7.941 -15.115 1.00 97.94 97 LEU A N 1
ATOM 735 C CA . LEU A 1 97 ? -10.581 -7.320 -13.925 1.00 97.94 97 LEU A CA 1
ATOM 736 C C . LEU A 1 97 ? -12.071 -7.027 -14.135 1.00 97.94 97 LEU A C 1
ATOM 738 O O . LEU A 1 97 ? -12.906 -7.402 -13.310 1.00 97.94 97 LEU A O 1
ATOM 742 N N . LYS A 1 98 ? -12.421 -6.373 -15.247 1.00 97.81 98 LYS A N 1
ATOM 743 C CA . LYS A 1 98 ? -13.803 -6.013 -15.579 1.00 97.81 98 LYS A CA 1
ATOM 744 C C . LYS A 1 98 ? -14.687 -7.253 -15.685 1.00 97.81 98 LYS A C 1
ATOM 746 O O . LYS A 1 98 ? -15.750 -7.277 -15.070 1.00 97.81 98 LYS A O 1
ATOM 751 N N . ILE A 1 99 ? -14.258 -8.272 -16.432 1.00 97.81 99 ILE A N 1
ATOM 752 C CA . ILE A 1 99 ? -14.997 -9.533 -16.585 1.00 97.81 99 ILE A CA 1
ATOM 753 C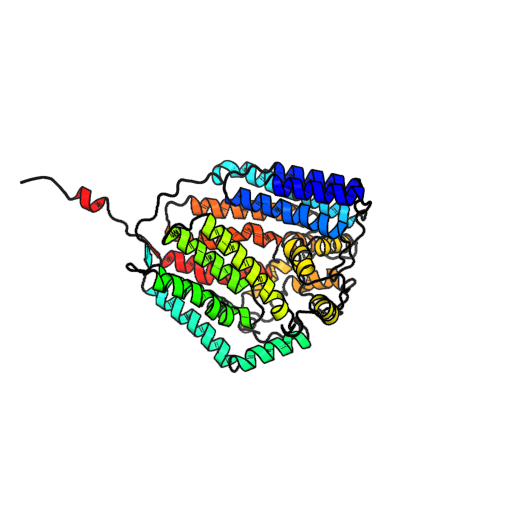 C . ILE A 1 99 ? -15.199 -10.188 -15.214 1.00 97.81 99 ILE A C 1
ATOM 755 O O . ILE A 1 99 ? -16.321 -10.561 -14.879 1.00 97.81 99 ILE A O 1
ATOM 759 N N . SER A 1 100 ? -14.156 -10.246 -14.383 1.00 97.12 100 SER A N 1
ATOM 760 C CA . SER A 1 100 ? -14.236 -10.803 -13.026 1.00 97.12 100 SER A CA 1
ATOM 761 C C . SER A 1 100 ? -15.260 -10.063 -12.152 1.00 97.12 100 SER A C 1
ATOM 763 O O . SER A 1 100 ? -16.067 -10.691 -11.461 1.00 97.12 100 SER A O 1
ATOM 765 N N . LEU A 1 101 ? -15.286 -8.727 -12.214 1.00 96.50 101 LEU A N 1
ATOM 766 C CA . LEU A 1 101 ? -16.262 -7.903 -11.494 1.00 96.50 101 LEU A CA 1
ATOM 767 C C . LEU A 1 101 ? -17.691 -8.077 -12.033 1.00 96.50 101 LEU A C 1
ATOM 769 O O . LEU A 1 101 ? -18.639 -8.146 -11.248 1.00 96.50 101 LEU A O 1
ATOM 773 N N . ASP A 1 102 ? -17.859 -8.174 -13.353 1.00 95.88 102 ASP A N 1
ATOM 774 C CA . ASP A 1 102 ? -19.161 -8.387 -13.992 1.00 95.88 102 ASP A CA 1
ATOM 775 C C . ASP A 1 102 ? -19.734 -9.774 -13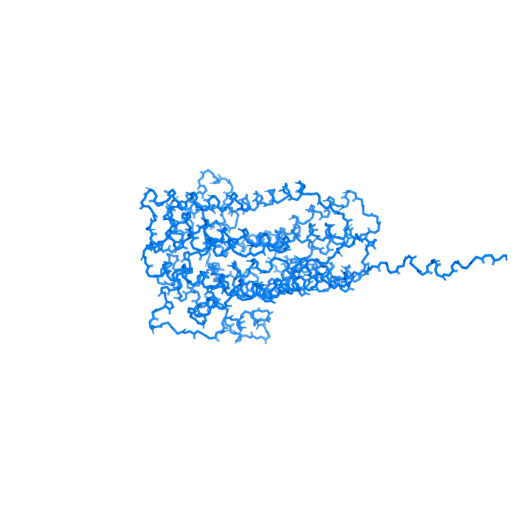.646 1.00 95.88 102 ASP A C 1
ATOM 777 O O . ASP A 1 102 ? -20.917 -9.884 -13.311 1.00 95.88 102 ASP A O 1
ATOM 781 N N . LEU A 1 103 ? -18.899 -10.820 -13.623 1.00 96.06 103 LEU A N 1
ATOM 782 C CA . LEU A 1 103 ? -19.283 -12.163 -13.167 1.00 96.06 103 LEU A CA 1
ATOM 783 C C . LEU A 1 103 ? -19.711 -12.160 -11.693 1.00 96.06 103 LEU A C 1
ATOM 785 O O . LEU A 1 103 ? -20.675 -12.827 -11.310 1.00 96.06 103 LEU A O 1
ATOM 789 N N . ALA A 1 104 ? -19.049 -11.356 -10.861 1.00 94.50 104 ALA A N 1
ATOM 790 C CA . ALA A 1 104 ? -19.358 -11.230 -9.442 1.00 94.50 104 ALA A CA 1
ATOM 791 C C . ALA A 1 104 ? -20.422 -10.164 -9.114 1.00 94.50 104 ALA A C 1
ATOM 793 O O . ALA A 1 104 ? -20.656 -9.885 -7.935 1.00 94.50 104 ALA A O 1
ATOM 794 N N . GLN A 1 105 ? -21.113 -9.593 -10.110 1.00 91.81 105 GLN A N 1
ATOM 795 C CA . GLN A 1 105 ? -21.974 -8.412 -9.935 1.00 91.81 105 GLN A CA 1
ATOM 796 C C . GLN A 1 105 ? -23.002 -8.531 -8.800 1.00 91.81 105 GLN A C 1
ATOM 798 O O . GLN A 1 105 ? -23.223 -7.572 -8.064 1.00 91.81 105 GLN A O 1
ATOM 803 N N . ARG A 1 106 ? -23.602 -9.715 -8.606 1.00 89.06 106 ARG A N 1
ATOM 804 C CA . ARG A 1 106 ? -24.610 -9.946 -7.555 1.00 89.06 106 ARG A CA 1
ATOM 805 C C . ARG A 1 106 ? -24.022 -9.809 -6.149 1.00 89.06 106 ARG A C 1
ATOM 807 O O . ARG A 1 106 ? -24.731 -9.428 -5.226 1.00 89.06 106 ARG A O 1
ATOM 814 N N . ARG A 1 107 ? -22.731 -10.115 -5.989 1.00 88.81 107 ARG A N 1
ATOM 815 C CA . ARG A 1 107 ? -22.003 -10.043 -4.716 1.00 88.81 107 ARG A CA 1
ATOM 816 C C . ARG A 1 107 ? -21.444 -8.653 -4.423 1.00 88.81 107 ARG A C 1
ATOM 818 O O . ARG A 1 107 ? -20.936 -8.466 -3.327 1.00 88.81 107 ARG A O 1
ATOM 825 N N . LEU A 1 108 ? -21.519 -7.710 -5.367 1.00 88.44 108 LEU A N 1
ATOM 826 C CA . LEU A 1 108 ? -20.979 -6.346 -5.248 1.00 88.44 108 LEU A CA 1
ATOM 827 C C . LEU A 1 108 ? -22.037 -5.289 -4.896 1.00 88.44 108 LEU A C 1
ATOM 829 O O . LEU A 1 108 ? -21.682 -4.142 -4.624 1.00 88.44 108 LEU A O 1
ATOM 833 N N . ILE A 1 109 ? -23.320 -5.659 -4.907 1.00 84.31 109 ILE A N 1
ATOM 834 C CA . ILE A 1 109 ? -24.420 -4.778 -4.502 1.00 84.31 109 ILE A CA 1
ATOM 835 C C . ILE A 1 109 ? -24.289 -4.507 -2.997 1.00 84.31 109 ILE A C 1
ATOM 837 O O . ILE A 1 109 ? -24.166 -5.444 -2.202 1.00 84.31 109 ILE A O 1
ATOM 841 N N . GLU A 1 110 ? -24.277 -3.229 -2.613 1.00 74.56 110 GLU A N 1
ATOM 842 C CA . GLU A 1 110 ? -24.305 -2.826 -1.206 1.00 74.56 110 GLU A CA 1
ATOM 843 C C . GLU A 1 110 ? -25.644 -3.238 -0.587 1.00 74.56 110 GLU A C 1
ATOM 845 O O . GLU A 1 110 ? -26.709 -3.007 -1.157 1.00 74.56 110 GLU A O 1
ATOM 850 N N . ARG A 1 111 ? -25.585 -3.886 0.578 1.00 68.44 111 ARG A N 1
ATOM 851 C CA . ARG A 1 111 ? -26.764 -4.152 1.407 1.00 68.44 111 ARG A CA 1
ATOM 852 C C . ARG A 1 111 ? -26.895 -3.027 2.426 1.00 68.44 111 ARG A C 1
ATOM 854 O O . ARG A 1 111 ? -25.874 -2.565 2.937 1.00 68.44 111 ARG A O 1
ATOM 861 N N . ASP A 1 112 ? -28.130 -2.606 2.698 1.00 59.09 112 ASP A N 1
ATOM 862 C CA . ASP A 1 112 ? -28.418 -1.482 3.590 1.00 59.09 112 ASP A CA 1
ATOM 863 C C . ASP A 1 112 ? -27.727 -1.645 4.946 1.00 59.09 112 ASP A C 1
ATOM 865 O O . ASP A 1 112 ? -27.940 -2.617 5.677 1.00 59.09 112 ASP A O 1
ATOM 869 N N . ASN A 1 113 ? -26.902 -0.654 5.282 1.00 59.59 113 ASN A N 1
ATOM 870 C CA . ASN A 1 113 ? -26.311 -0.519 6.602 1.00 59.59 113 ASN A CA 1
ATOM 871 C C . ASN A 1 113 ? -27.284 0.292 7.455 1.00 59.59 113 ASN A C 1
ATOM 873 O O . ASN A 1 113 ? -27.292 1.521 7.405 1.00 59.59 113 ASN A O 1
ATOM 877 N N . THR A 1 114 ? -28.111 -0.386 8.245 1.00 56.34 114 THR A N 1
ATOM 878 C CA . THR A 1 114 ? -28.853 0.280 9.318 1.00 56.34 114 THR A CA 1
ATOM 879 C C . THR A 1 114 ? -27.873 0.969 10.279 1.00 56.34 114 THR A C 1
ATOM 881 O O . THR A 1 114 ? -26.782 0.434 10.510 1.00 56.34 114 THR A O 1
ATOM 884 N N . PRO A 1 115 ? -28.224 2.136 10.849 1.00 54.22 115 PRO A N 1
ATOM 885 C CA . PRO A 1 115 ? -27.380 2.824 11.821 1.00 54.22 115 PRO A CA 1
ATOM 886 C C . PRO A 1 115 ? -27.060 1.934 13.035 1.00 54.22 115 PRO A C 1
ATOM 888 O O . PRO A 1 115 ? -27.756 0.953 13.328 1.00 54.22 115 PRO A O 1
ATOM 891 N N . ALA A 1 116 ? -25.932 2.226 13.682 1.00 55.59 116 ALA A N 1
ATOM 892 C CA . ALA A 1 116 ? -25.427 1.451 14.805 1.00 55.59 116 ALA A CA 1
ATOM 893 C C . ALA A 1 116 ? -26.211 1.747 16.094 1.00 55.59 116 ALA A C 1
ATOM 895 O O . ALA A 1 116 ? -26.363 2.909 16.465 1.00 55.59 116 ALA A O 1
ATOM 896 N N . ASP A 1 117 ? -26.641 0.689 16.788 1.00 61.06 117 ASP A N 1
ATOM 897 C CA . ASP A 1 117 ? -26.887 0.747 18.231 1.00 61.06 117 ASP A CA 1
ATOM 898 C C . ASP A 1 117 ? -25.541 0.857 18.960 1.00 61.06 117 ASP A C 1
ATOM 900 O O . ASP A 1 117 ? -24.489 0.546 18.390 1.00 61.06 117 ASP A O 1
ATOM 904 N N . GLN A 1 118 ? -25.561 1.286 20.224 1.00 65.56 118 GLN A N 1
ATOM 905 C CA . GLN A 1 118 ? -24.346 1.493 21.015 1.00 65.56 118 GLN A CA 1
ATOM 906 C C . GLN A 1 118 ? -23.442 0.243 21.011 1.00 65.56 118 GLN A C 1
ATOM 908 O O . GLN A 1 118 ? -23.830 -0.836 21.465 1.00 65.56 118 GLN A O 1
ATOM 913 N N . SER A 1 119 ? -22.217 0.400 20.501 1.00 75.00 119 SER A N 1
ATOM 914 C CA . SER A 1 119 ? -21.171 -0.626 20.539 1.00 75.00 119 SER A CA 1
ATOM 915 C C . SER A 1 119 ? -20.239 -0.414 21.729 1.00 75.00 119 SER A C 1
ATOM 917 O O . SER A 1 119 ? -19.841 0.717 22.008 1.00 75.00 119 SER A O 1
ATOM 919 N N . GLY A 1 120 ? -19.851 -1.503 22.391 1.00 81.88 120 GLY A N 1
ATOM 920 C CA . GLY A 1 120 ? -18.871 -1.507 23.476 1.00 81.88 120 GLY A CA 1
ATOM 921 C C . GLY A 1 120 ? -17.726 -2.486 23.220 1.00 81.88 120 GLY A C 1
ATOM 922 O O . GLY A 1 120 ? -17.724 -3.240 22.246 1.00 81.88 120 GLY A O 1
ATOM 923 N N . VAL A 1 121 ? -16.745 -2.498 24.120 1.00 85.31 121 VAL A N 1
ATOM 924 C CA . VAL A 1 121 ? -15.567 -3.378 24.057 1.00 85.31 121 VAL A CA 1
ATOM 925 C C . VAL A 1 121 ? -15.442 -4.231 25.321 1.00 85.31 121 VAL A C 1
ATOM 927 O O . VAL A 1 121 ? -15.824 -3.810 26.412 1.00 85.31 121 VAL A O 1
ATOM 930 N N . THR A 1 122 ? -14.922 -5.451 25.180 1.00 88.69 122 THR A N 1
ATOM 931 C CA . THR A 1 122 ? -14.593 -6.336 26.315 1.00 88.69 122 THR A CA 1
ATOM 932 C C . THR A 1 122 ? -13.305 -5.903 27.021 1.00 88.69 122 THR A C 1
ATOM 934 O O . THR A 1 122 ? -12.502 -5.167 26.457 1.00 88.69 122 THR A O 1
ATOM 937 N N . GLY A 1 123 ? -13.047 -6.434 28.224 1.00 88.88 123 GLY A N 1
ATOM 938 C CA . GLY A 1 123 ? -11.788 -6.203 28.945 1.00 88.88 123 GLY A CA 1
ATOM 939 C C . GLY A 1 123 ? -10.524 -6.643 28.185 1.00 88.88 123 GLY A C 1
ATOM 940 O O . GLY A 1 123 ? -9.458 -6.076 28.411 1.00 88.88 123 GLY A O 1
ATOM 941 N N . LEU A 1 124 ? -10.638 -7.576 27.229 1.00 93.38 124 LEU A N 1
ATOM 942 C CA . LEU A 1 124 ? -9.513 -8.046 26.406 1.00 93.38 124 LEU A CA 1
ATOM 943 C C . LEU A 1 124 ? -8.885 -6.935 25.557 1.00 93.38 124 LEU A C 1
ATOM 945 O O . LEU A 1 124 ? -7.711 -7.020 25.209 1.00 93.38 124 LEU A O 1
ATOM 949 N N . VAL A 1 125 ? -9.625 -5.864 25.261 1.00 94.00 125 VAL A N 1
ATOM 950 C CA . VAL A 1 125 ? -9.077 -4.704 24.547 1.00 94.00 125 VAL A CA 1
ATOM 951 C C . VAL A 1 125 ? -7.911 -4.061 25.308 1.00 94.00 125 VAL A C 1
ATOM 953 O O . VAL A 1 125 ? -6.934 -3.630 24.697 1.00 94.00 125 VAL A O 1
ATOM 956 N N . TYR A 1 126 ? -7.971 -4.052 26.646 1.00 95.00 126 TYR A N 1
ATOM 957 C CA . TYR A 1 126 ? -6.914 -3.503 27.492 1.00 95.00 126 TYR A CA 1
ATOM 958 C C . TYR A 1 126 ? -5.684 -4.404 27.508 1.00 95.00 126 TYR A C 1
ATOM 960 O O . TYR A 1 126 ? -4.572 -3.891 27.568 1.00 95.00 126 TYR A O 1
ATOM 968 N N . PHE A 1 127 ? -5.870 -5.723 27.381 1.00 96.00 127 PHE A N 1
ATOM 969 C CA . PHE A 1 127 ? -4.767 -6.664 27.209 1.00 96.00 127 PHE A CA 1
ATOM 970 C C . PHE A 1 127 ? -4.005 -6.372 25.910 1.00 96.00 127 PHE A C 1
ATOM 972 O O . PHE A 1 127 ? -2.819 -6.070 25.973 1.00 96.00 127 PHE A O 1
ATOM 979 N N . PHE A 1 128 ? -4.683 -6.327 24.754 1.00 96.75 128 PHE A N 1
ATOM 980 C CA . PHE A 1 128 ? -4.032 -5.986 23.477 1.00 96.75 128 PHE A CA 1
ATOM 981 C C . PHE A 1 128 ? -3.395 -4.589 23.484 1.00 96.75 128 PHE A C 1
ATOM 983 O O . PHE A 1 128 ? -2.298 -4.396 22.953 1.00 96.75 128 PHE A O 1
ATOM 990 N N . THR A 1 129 ? -4.045 -3.617 24.130 1.00 96.88 129 THR A N 1
ATOM 991 C CA . THR A 1 129 ? -3.471 -2.281 24.344 1.00 96.88 129 THR A CA 1
ATOM 992 C C . THR A 1 129 ? -2.169 -2.359 25.140 1.00 96.88 129 THR A C 1
ATOM 994 O O . THR A 1 129 ? -1.156 -1.820 24.706 1.00 96.88 129 THR A O 1
ATOM 997 N N . LEU A 1 130 ? -2.159 -3.064 26.272 1.00 97.50 130 LEU A N 1
ATOM 998 C CA . LEU A 1 130 ? -0.972 -3.194 27.112 1.00 97.50 130 LEU A CA 1
ATOM 999 C C . LEU A 1 130 ? 0.154 -3.928 26.378 1.00 97.50 130 LEU A C 1
ATOM 1001 O O . LEU A 1 130 ? 1.286 -3.460 26.402 1.00 97.50 130 LEU A O 1
ATOM 1005 N N . THR A 1 131 ? -0.141 -5.030 25.682 1.00 97.62 131 THR A N 1
ATOM 1006 C CA . THR A 1 131 ? 0.874 -5.791 24.938 1.00 97.62 131 THR A CA 1
ATOM 1007 C C . THR A 1 131 ? 1.472 -4.974 23.789 1.00 97.62 131 THR A C 1
ATOM 1009 O O . THR A 1 131 ? 2.681 -5.008 23.578 1.00 97.62 131 THR A O 1
ATOM 1012 N N . SER A 1 132 ? 0.659 -4.202 23.061 1.00 97.69 132 SER A N 1
ATOM 1013 C CA . SER A 1 132 ? 1.149 -3.353 21.965 1.00 97.69 132 SER A CA 1
ATOM 1014 C C . SER A 1 132 ? 1.971 -2.157 22.454 1.00 97.69 132 SER A C 1
ATOM 1016 O O . SER A 1 132 ? 3.002 -1.844 21.861 1.00 97.69 132 SER A O 1
ATOM 1018 N N . VAL A 1 133 ? 1.600 -1.541 23.580 1.00 97.56 133 VAL A N 1
ATOM 1019 C CA . VAL A 1 133 ? 2.420 -0.504 24.231 1.00 97.56 133 VAL A CA 1
ATOM 1020 C C . VAL A 1 133 ? 3.710 -1.093 24.804 1.00 97.56 133 VAL A C 1
ATOM 1022 O O . VAL A 1 133 ? 4.776 -0.501 24.642 1.00 97.56 133 VAL A O 1
ATOM 1025 N N . ALA A 1 134 ? 3.650 -2.279 25.414 1.00 97.94 134 ALA A N 1
ATOM 1026 C CA . ALA A 1 134 ? 4.834 -2.986 25.896 1.00 97.94 134 ALA A CA 1
ATOM 1027 C C . ALA A 1 134 ? 5.797 -3.322 24.748 1.00 97.94 134 ALA A C 1
ATOM 1029 O O . ALA A 1 134 ? 7.006 -3.232 24.933 1.00 97.94 134 ALA A O 1
ATOM 1030 N N . ALA A 1 135 ? 5.287 -3.632 23.551 1.00 97.25 135 ALA A N 1
ATOM 1031 C CA . ALA A 1 135 ? 6.114 -3.832 22.364 1.00 97.25 135 ALA A CA 1
ATOM 1032 C C . ALA A 1 135 ? 6.846 -2.546 21.933 1.00 97.25 135 ALA A C 1
ATOM 1034 O O . ALA A 1 135 ? 8.029 -2.617 21.605 1.00 97.25 135 ALA A O 1
ATOM 1035 N N . ILE A 1 136 ? 6.195 -1.372 21.995 1.00 95.88 136 ILE A N 1
ATOM 1036 C CA . ILE A 1 136 ? 6.876 -0.078 21.793 1.00 95.88 136 ILE A CA 1
ATOM 1037 C C . ILE A 1 136 ? 7.979 0.086 22.842 1.00 95.88 136 ILE A C 1
ATOM 1039 O O . ILE A 1 136 ? 9.137 0.285 22.486 1.00 95.88 136 ILE A O 1
ATOM 1043 N N . ALA A 1 137 ? 7.643 -0.044 24.127 1.00 97.06 137 ALA A N 1
ATOM 1044 C CA . ALA A 1 137 ? 8.608 0.125 25.210 1.00 97.06 137 ALA A CA 1
ATOM 1045 C C . ALA A 1 137 ? 9.806 -0.828 25.064 1.00 97.06 137 ALA A C 1
ATOM 1047 O O . ALA A 1 137 ? 10.949 -0.405 25.204 1.00 97.06 137 ALA A O 1
ATOM 1048 N N . PHE A 1 138 ? 9.560 -2.090 24.708 1.00 96.88 138 PHE A N 1
ATOM 1049 C CA . PHE A 1 138 ? 10.598 -3.088 24.479 1.00 96.88 138 PHE A CA 1
ATOM 1050 C C . PHE A 1 138 ? 11.545 -2.704 23.338 1.00 96.88 138 PHE A C 1
ATOM 1052 O O . PHE A 1 138 ? 12.755 -2.821 23.504 1.00 96.88 138 PHE A O 1
ATOM 1059 N N . ILE A 1 139 ? 11.024 -2.221 22.203 1.00 94.94 139 ILE A N 1
ATOM 1060 C CA . ILE A 1 139 ? 11.860 -1.757 21.083 1.00 94.94 139 ILE A CA 1
ATOM 1061 C C . ILE A 1 139 ? 12.766 -0.613 21.542 1.00 94.94 139 ILE A C 1
ATOM 1063 O O . ILE A 1 139 ? 13.969 -0.652 21.302 1.00 94.94 139 ILE A O 1
ATOM 1067 N N . TYR A 1 140 ? 12.213 0.367 22.257 1.00 95.62 140 TYR A N 1
ATOM 1068 C CA . TYR A 1 140 ? 12.987 1.501 22.758 1.00 95.62 140 TYR A CA 1
ATOM 1069 C C . TYR A 1 140 ? 14.041 1.081 23.782 1.00 95.62 140 TYR A C 1
ATOM 1071 O O . TYR A 1 140 ? 15.172 1.542 23.705 1.00 95.62 140 TYR A O 1
ATOM 1079 N N . LEU A 1 141 ? 13.714 0.178 24.706 1.00 95.62 141 LEU A N 1
ATOM 1080 C CA . LEU A 1 141 ? 14.681 -0.339 25.675 1.00 95.62 141 LEU A CA 1
ATOM 1081 C C . LEU A 1 141 ? 15.794 -1.139 24.989 1.00 95.62 141 LEU A C 1
ATOM 1083 O O . LEU A 1 141 ? 16.965 -0.942 25.301 1.00 95.62 141 LEU A O 1
ATOM 1087 N N . LYS A 1 142 ? 15.444 -2.003 24.028 1.00 94.19 142 LYS A N 1
ATOM 1088 C CA . LYS A 1 142 ? 16.408 -2.844 23.307 1.00 94.19 142 LYS A CA 1
ATOM 1089 C C . LYS A 1 142 ? 17.356 -2.027 22.426 1.00 94.19 142 LYS A C 1
ATOM 1091 O O . LYS A 1 142 ? 18.515 -2.399 22.298 1.00 94.19 142 LYS A O 1
ATOM 1096 N N . LEU A 1 143 ? 16.870 -0.943 21.823 1.00 92.94 143 LEU A N 1
ATOM 1097 C CA . LEU A 1 143 ? 17.652 -0.104 20.908 1.00 92.94 143 LEU A CA 1
ATOM 1098 C C . LEU A 1 143 ? 18.338 1.090 21.588 1.00 92.94 143 LEU A C 1
ATOM 1100 O O . LEU A 1 143 ? 18.985 1.872 20.904 1.00 92.94 143 LEU A O 1
ATOM 1104 N N . GLY A 1 144 ? 18.222 1.246 22.911 1.00 93.25 144 GLY A N 1
ATOM 1105 C CA . GLY A 1 144 ? 18.921 2.309 23.648 1.00 93.25 144 GLY A CA 1
ATOM 1106 C C . GLY A 1 144 ? 18.207 3.668 23.669 1.00 93.25 144 GLY A C 1
ATOM 1107 O O . GLY A 1 144 ? 18.838 4.702 23.874 1.00 93.25 144 GLY A O 1
ATOM 1108 N N . GLY A 1 145 ? 16.887 3.687 23.492 1.00 93.25 145 GLY A N 1
ATOM 1109 C CA . GLY A 1 145 ? 16.043 4.878 23.592 1.00 93.25 145 GLY A CA 1
ATOM 1110 C C . GLY A 1 145 ? 15.909 5.666 22.286 1.00 93.25 145 GLY A C 1
ATOM 1111 O O . GLY A 1 145 ? 16.396 5.268 21.234 1.00 93.25 145 GLY A O 1
ATOM 1112 N N . TYR A 1 146 ? 15.205 6.802 22.347 1.00 92.31 146 TYR A N 1
ATOM 1113 C CA . TYR A 1 146 ? 14.865 7.590 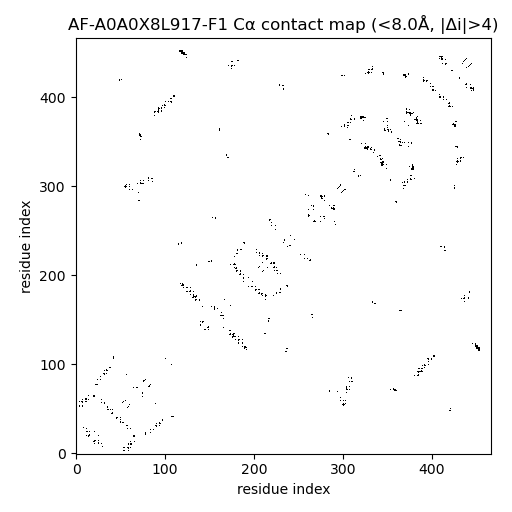21.154 1.00 92.31 146 TYR A CA 1
ATOM 1114 C C . TYR A 1 146 ? 16.102 8.098 20.406 1.00 92.31 146 TYR A C 1
ATOM 1116 O O . TYR A 1 146 ? 16.183 7.934 19.195 1.00 92.31 146 TYR A O 1
ATOM 1124 N N . ALA A 1 147 ? 17.063 8.687 21.126 1.00 91.88 147 ALA A N 1
ATOM 1125 C CA . ALA A 1 147 ? 18.256 9.276 20.519 1.00 91.88 147 ALA A CA 1
ATOM 1126 C C . ALA A 1 147 ? 19.075 8.231 19.749 1.00 91.88 147 ALA A C 1
ATOM 1128 O O . ALA A 1 147 ? 19.434 8.470 18.600 1.00 91.88 147 ALA A O 1
ATOM 1129 N N . LYS A 1 148 ? 19.276 7.044 20.341 1.00 91.50 148 LYS A N 1
ATOM 1130 C CA . LYS A 1 148 ? 20.006 5.967 19.673 1.00 91.50 148 LYS A CA 1
ATOM 1131 C C . LYS A 1 148 ? 19.239 5.413 18.477 1.00 91.50 148 LYS A C 1
ATOM 1133 O O . LYS A 1 148 ? 19.850 5.114 17.468 1.00 91.50 148 LYS A O 1
ATOM 1138 N N . ILE A 1 149 ? 17.908 5.331 18.527 1.00 90.12 149 ILE A N 1
ATOM 1139 C CA . ILE A 1 149 ? 17.125 4.916 17.352 1.00 90.12 149 ILE A CA 1
ATOM 1140 C C . ILE A 1 149 ? 17.296 5.896 16.184 1.00 90.12 149 ILE A C 1
ATOM 1142 O O . ILE A 1 149 ? 17.412 5.445 15.048 1.00 90.12 149 ILE A O 1
ATOM 1146 N N . VAL A 1 150 ? 17.297 7.208 16.445 1.00 88.25 150 VAL A N 1
ATOM 1147 C CA . VAL A 1 150 ? 17.532 8.214 15.396 1.00 88.25 150 VAL A CA 1
ATOM 1148 C C . VAL A 1 150 ? 18.922 8.029 14.791 1.00 88.25 150 VAL A C 1
ATOM 1150 O O . VAL A 1 150 ? 19.036 7.930 13.578 1.00 88.25 150 VAL A O 1
ATOM 1153 N N . GLU A 1 151 ? 19.946 7.858 15.628 1.00 88.88 151 GLU A N 1
ATOM 1154 C CA . GLU A 1 151 ? 21.316 7.580 15.180 1.00 88.88 151 GLU A CA 1
ATOM 1155 C C . GLU A 1 151 ? 21.399 6.295 14.336 1.00 88.88 151 GLU A C 1
ATOM 1157 O O . GLU A 1 151 ? 21.946 6.315 13.241 1.00 88.88 151 GLU A O 1
ATOM 1162 N N . LEU A 1 152 ? 20.776 5.195 14.779 1.00 87.81 152 LEU A N 1
ATOM 1163 C CA . LEU A 1 152 ? 20.733 3.931 14.029 1.00 87.81 152 LEU A CA 1
ATOM 1164 C C . LEU A 1 152 ? 19.992 4.065 12.690 1.00 87.81 152 LEU A C 1
ATOM 1166 O O . LEU A 1 152 ? 20.276 3.338 11.736 1.00 87.81 152 LEU A O 1
ATOM 1170 N N . TYR A 1 153 ? 19.003 4.956 12.618 1.00 84.38 153 TYR A N 1
ATOM 1171 C CA . TYR A 1 153 ? 18.304 5.252 11.374 1.00 84.38 153 TYR A CA 1
ATOM 1172 C C . TYR A 1 153 ? 19.173 6.091 10.428 1.00 84.38 153 TYR A C 1
ATOM 1174 O O . TYR A 1 153 ? 19.210 5.799 9.233 1.00 84.38 153 TYR A O 1
ATOM 1182 N N . ASP A 1 154 ? 19.918 7.064 10.947 1.00 83.31 154 ASP A N 1
ATOM 1183 C CA . ASP A 1 154 ? 20.868 7.853 10.159 1.00 83.31 154 ASP A CA 1
ATOM 1184 C C . ASP A 1 154 ? 22.025 6.979 9.641 1.00 83.31 154 ASP A C 1
ATOM 1186 O O . ASP A 1 154 ? 22.362 7.039 8.458 1.00 83.31 154 ASP A O 1
ATOM 1190 N N . GLU A 1 155 ? 22.561 6.078 10.472 1.00 83.88 155 GLU A N 1
ATOM 1191 C CA . GLU A 1 155 ? 23.553 5.067 10.070 1.00 83.88 155 GLU A CA 1
ATOM 1192 C C . GLU A 1 155 ? 23.024 4.181 8.931 1.00 83.88 155 GLU A C 1
ATOM 1194 O O . GLU A 1 155 ? 23.731 3.906 7.956 1.00 83.88 155 GLU A O 1
ATOM 1199 N N . ARG A 1 156 ? 21.753 3.764 9.005 1.00 80.88 156 ARG A N 1
ATOM 1200 C CA . ARG A 1 156 ? 21.090 3.001 7.938 1.00 80.88 156 ARG A CA 1
ATOM 1201 C C . ARG A 1 156 ? 20.973 3.793 6.635 1.00 80.88 156 ARG A C 1
ATOM 1203 O O . ARG A 1 156 ? 21.076 3.211 5.557 1.00 80.88 156 ARG A O 1
ATOM 1210 N N . LEU A 1 157 ? 20.714 5.096 6.713 1.00 75.94 157 LEU A N 1
ATOM 1211 C CA . LEU A 1 157 ? 20.647 5.944 5.524 1.00 75.94 157 LEU A CA 1
ATOM 1212 C C . LEU A 1 157 ? 22.023 6.110 4.862 1.00 75.94 157 LEU A C 1
ATOM 1214 O O . LEU A 1 157 ? 22.080 6.220 3.642 1.00 75.94 157 LEU A O 1
ATOM 1218 N N . GLN A 1 158 ? 23.109 6.083 5.641 1.00 73.75 158 GLN A N 1
ATOM 1219 C CA . GLN A 1 158 ? 24.481 6.260 5.149 1.00 73.75 158 GLN A CA 1
ATOM 1220 C C . GLN A 1 158 ? 25.134 4.971 4.619 1.00 73.75 158 GLN A C 1
ATOM 1222 O O . GLN A 1 158 ? 25.928 5.034 3.686 1.00 73.75 158 GLN A O 1
ATOM 1227 N N . SER A 1 159 ? 24.826 3.808 5.202 1.00 65.12 159 SER A N 1
ATOM 1228 C CA . SER A 1 159 ? 25.531 2.535 4.943 1.00 65.12 159 SER A CA 1
ATOM 1229 C C . SER A 1 159 ? 24.897 1.626 3.877 1.00 65.12 159 SER A C 1
ATOM 1231 O O . SER A 1 159 ? 25.451 0.566 3.593 1.00 65.12 159 SER A O 1
ATOM 1233 N N . SER A 1 160 ? 23.791 2.058 3.257 1.00 63.09 160 SER A N 1
ATOM 1234 C CA . SER A 1 160 ? 22.823 1.310 2.423 1.00 63.09 160 SER A CA 1
ATOM 1235 C C . SER A 1 160 ? 21.613 0.772 3.206 1.00 63.09 160 SER A C 1
ATOM 1237 O O . SER A 1 160 ? 21.716 0.085 4.223 1.00 63.09 160 SER A O 1
ATOM 1239 N N . VAL A 1 161 ? 20.411 1.065 2.690 1.00 60.88 161 VAL A N 1
ATOM 1240 C CA . VAL A 1 161 ? 19.114 0.742 3.325 1.00 60.88 161 VAL A CA 1
ATOM 1241 C C . VAL A 1 161 ? 18.879 -0.773 3.464 1.00 60.88 161 VAL A C 1
ATOM 1243 O O . VAL A 1 161 ? 18.043 -1.187 4.282 1.00 60.88 161 VAL A O 1
ATOM 1246 N N . THR A 1 162 ? 19.590 -1.572 2.665 1.00 59.91 162 THR A N 1
ATOM 1247 C CA . THR A 1 162 ? 19.507 -3.036 2.565 1.00 59.91 162 THR A CA 1
ATOM 1248 C C . THR A 1 162 ? 20.595 -3.753 3.370 1.00 59.91 162 THR A C 1
ATOM 1250 O O . THR A 1 162 ? 20.322 -4.826 3.904 1.00 59.91 162 THR A O 1
ATOM 1253 N N . GLY A 1 163 ? 21.779 -3.153 3.549 1.00 60.25 163 GLY A N 1
ATOM 1254 C CA . GLY A 1 163 ? 22.894 -3.757 4.288 1.00 60.25 163 GLY A CA 1
ATOM 1255 C C . GLY A 1 163 ? 22.757 -3.714 5.815 1.00 60.25 163 GLY A C 1
ATOM 1256 O O . GLY A 1 163 ? 23.277 -4.594 6.502 1.00 60.25 163 GLY A O 1
ATOM 1257 N N . TYR A 1 164 ? 22.028 -2.733 6.359 1.00 73.12 164 TYR A N 1
ATOM 1258 C CA . TYR A 1 164 ? 21.845 -2.571 7.804 1.00 73.12 164 TYR A CA 1
ATOM 1259 C C . TYR A 1 164 ? 20.368 -2.391 8.189 1.00 73.12 164 TYR A C 1
ATOM 1261 O O . TYR A 1 164 ? 19.724 -1.399 7.843 1.00 73.12 164 TYR A O 1
ATOM 1269 N N . ASP A 1 165 ? 19.818 -3.349 8.946 1.00 75.19 165 ASP A N 1
ATOM 1270 C CA . ASP A 1 165 ? 18.480 -3.248 9.540 1.00 75.19 165 ASP A CA 1
ATOM 1271 C C . ASP A 1 165 ? 18.566 -3.232 11.076 1.00 75.19 165 ASP A C 1
ATOM 1273 O O . ASP A 1 165 ? 18.723 -4.295 11.692 1.00 75.19 165 ASP A O 1
ATOM 1277 N N . PRO A 1 166 ? 18.398 -2.063 11.728 1.00 79.19 166 PRO A N 1
ATOM 1278 C CA . PRO A 1 166 ? 18.435 -1.967 13.187 1.00 79.19 166 PRO A CA 1
ATOM 1279 C C . PRO A 1 166 ? 17.283 -2.727 13.860 1.00 79.19 166 PRO A C 1
ATOM 1281 O O . PRO A 1 166 ? 17.312 -2.982 15.064 1.00 79.19 166 PRO A O 1
ATOM 1284 N N . LEU A 1 167 ? 16.260 -3.116 13.095 1.00 82.62 167 LEU A N 1
ATOM 1285 C CA . LEU A 1 167 ? 15.123 -3.903 13.561 1.00 82.62 167 LEU A CA 1
ATOM 1286 C C . LEU A 1 16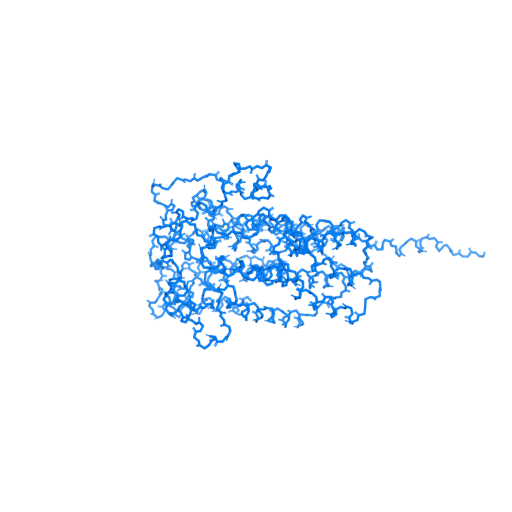7 ? 15.230 -5.388 13.208 1.00 82.62 167 LEU A C 1
ATOM 1288 O O . LEU A 1 167 ? 14.249 -6.125 13.365 1.00 82.62 167 LEU A O 1
ATOM 1292 N N . GLY A 1 168 ? 16.417 -5.848 12.806 1.00 81.69 168 GLY A N 1
ATOM 1293 C CA . GLY A 1 168 ? 16.700 -7.249 12.527 1.00 81.69 168 GLY A CA 1
ATOM 1294 C C . GLY A 1 168 ? 16.158 -8.177 13.622 1.00 81.69 168 GLY A C 1
ATOM 1295 O O . GLY A 1 168 ? 16.478 -8.060 14.807 1.00 81.69 168 GLY A O 1
ATOM 1296 N N . GLY A 1 169 ? 15.267 -9.093 13.231 1.00 81.62 169 GLY A N 1
ATOM 1297 C CA . GLY A 1 169 ? 14.639 -10.060 14.140 1.00 81.62 169 GLY A CA 1
ATOM 1298 C C . GLY A 1 169 ? 13.485 -9.524 15.002 1.00 81.62 169 GLY A C 1
ATOM 1299 O O . GLY A 1 169 ? 12.874 -10.300 15.732 1.00 81.62 169 GLY A O 1
ATOM 1300 N N . LEU A 1 170 ? 13.127 -8.239 14.907 1.00 87.81 170 LEU A N 1
ATOM 1301 C CA . LEU A 1 170 ? 12.031 -7.618 15.667 1.00 87.81 170 LEU A CA 1
ATOM 1302 C C . LEU A 1 170 ? 10.727 -7.465 14.873 1.00 87.81 170 LEU A C 1
ATOM 1304 O O . LEU A 1 170 ? 9.786 -6.860 15.378 1.00 87.81 170 LEU A O 1
ATOM 1308 N N . GLY A 1 171 ? 10.625 -8.025 13.664 1.00 87.38 171 GLY A N 1
ATOM 1309 C CA . GLY A 1 171 ? 9.512 -7.773 12.737 1.00 87.38 171 GLY A CA 1
ATOM 1310 C C . GLY A 1 171 ? 8.105 -7.933 13.336 1.00 87.38 171 GLY A C 1
ATOM 1311 O O . GLY A 1 171 ? 7.275 -7.036 13.185 1.00 87.38 171 GLY A O 1
ATOM 1312 N N . ILE A 1 172 ? 7.833 -9.023 14.069 1.00 90.69 172 ILE A N 1
ATOM 1313 C CA . ILE A 1 172 ? 6.527 -9.248 14.726 1.00 90.69 172 ILE A CA 1
ATOM 1314 C C . ILE A 1 172 ? 6.314 -8.274 15.890 1.00 90.69 172 ILE A C 1
ATOM 1316 O O . ILE A 1 172 ? 5.220 -7.734 16.050 1.00 90.69 172 ILE A O 1
ATOM 1320 N N . VAL A 1 173 ? 7.356 -8.013 16.683 1.00 93.44 173 VAL A N 1
ATOM 1321 C CA . VAL A 1 173 ? 7.291 -7.066 17.807 1.00 93.44 173 VAL A CA 1
ATOM 1322 C C . VAL A 1 173 ? 6.984 -5.665 17.287 1.00 93.44 173 VAL A C 1
ATOM 1324 O O . VAL A 1 173 ? 6.097 -4.990 17.800 1.00 93.44 173 VAL A O 1
ATOM 1327 N N . GLN A 1 174 ? 7.642 -5.263 16.202 1.00 92.81 174 GLN A N 1
ATOM 1328 C CA . GLN A 1 174 ? 7.369 -4.010 15.519 1.00 92.81 174 GLN A CA 1
ATOM 1329 C C . GLN A 1 174 ? 5.963 -3.999 14.911 1.00 92.81 174 GLN A C 1
ATOM 1331 O O . GLN A 1 174 ? 5.257 -2.999 15.017 1.00 92.81 174 GLN A O 1
ATOM 1336 N N . ALA A 1 175 ? 5.510 -5.091 14.287 1.00 93.69 175 ALA A N 1
ATOM 1337 C CA . ALA A 1 175 ? 4.146 -5.185 13.769 1.00 93.69 175 ALA A CA 1
ATOM 1338 C C . ALA A 1 175 ? 3.112 -4.968 14.886 1.00 93.69 175 ALA A C 1
ATOM 1340 O O . ALA A 1 175 ? 2.178 -4.192 14.701 1.00 93.69 175 ALA A O 1
ATOM 1341 N N . LEU A 1 176 ? 3.324 -5.569 16.059 1.00 95.81 176 LEU A N 1
ATOM 1342 C CA . LEU A 1 176 ? 2.464 -5.394 17.225 1.00 95.81 176 LEU A CA 1
ATOM 1343 C C . LEU A 1 176 ? 2.528 -3.963 17.780 1.00 95.81 176 LEU A C 1
ATOM 1345 O O . LEU A 1 176 ? 1.480 -3.360 18.013 1.00 95.81 176 LEU A O 1
ATOM 1349 N N . ALA A 1 177 ? 3.726 -3.390 17.914 1.00 96.19 177 ALA A N 1
ATOM 1350 C CA . ALA A 1 177 ? 3.937 -2.003 18.335 1.00 96.19 177 ALA A CA 1
ATOM 1351 C C . ALA A 1 177 ? 3.170 -1.007 17.446 1.00 96.19 177 ALA A C 1
ATOM 1353 O O . ALA A 1 177 ? 2.513 -0.092 17.941 1.00 96.19 177 ALA A O 1
ATOM 1354 N N . ASN A 1 178 ? 3.152 -1.244 16.132 1.00 95.38 178 ASN A N 1
ATOM 1355 C CA . ASN A 1 178 ? 2.432 -0.412 15.165 1.00 95.38 178 ASN A CA 1
ATOM 1356 C C . ASN A 1 178 ? 0.906 -0.425 15.325 1.00 95.38 178 ASN A C 1
ATOM 1358 O O . ASN A 1 178 ? 0.237 0.478 14.823 1.00 95.38 178 ASN A O 1
ATOM 1362 N N . THR A 1 179 ? 0.340 -1.409 16.028 1.00 97.00 179 THR A N 1
ATOM 1363 C CA . THR A 1 179 ? -1.104 -1.452 16.314 1.00 97.00 179 THR A CA 1
ATOM 1364 C C . THR A 1 179 ? -1.502 -0.647 17.552 1.00 97.00 179 THR A C 1
ATOM 1366 O O . THR A 1 179 ? -2.683 -0.329 17.708 1.00 97.00 179 THR A O 1
ATOM 1369 N N . ALA A 1 180 ? -0.548 -0.264 18.412 1.00 97.31 180 ALA A N 1
ATOM 1370 C CA . ALA A 1 180 ? -0.829 0.429 19.672 1.00 97.31 180 ALA A CA 1
ATOM 1371 C C . ALA A 1 180 ? -1.663 1.716 19.516 1.00 97.31 180 ALA A C 1
ATOM 1373 O O . ALA A 1 180 ? -2.623 1.878 20.278 1.00 97.31 180 ALA A O 1
ATOM 1374 N N . PRO A 1 181 ? -1.403 2.595 18.517 1.00 97.38 181 PRO A N 1
ATOM 1375 C CA . PRO A 1 181 ? -2.214 3.795 18.325 1.00 97.38 181 PRO A CA 1
ATOM 1376 C C . PRO A 1 181 ? -3.699 3.480 18.111 1.00 97.38 181 PRO A C 1
ATOM 1378 O O . PRO A 1 181 ? -4.564 4.213 18.588 1.00 97.38 181 PRO A O 1
ATOM 1381 N N . LEU A 1 182 ? -4.015 2.376 17.426 1.00 97.38 182 LEU A N 1
ATOM 1382 C CA . LEU A 1 182 ? -5.395 1.962 17.175 1.00 97.38 182 LEU A CA 1
ATOM 1383 C C . LEU A 1 182 ? -6.047 1.321 18.397 1.00 97.38 182 LEU A C 1
ATOM 1385 O O . LEU A 1 182 ? -7.218 1.582 18.665 1.00 97.38 182 LEU A O 1
ATOM 1389 N N . TRP A 1 183 ? -5.309 0.513 19.159 1.00 97.31 183 TRP A N 1
ATOM 1390 C CA . TRP A 1 183 ? -5.829 -0.075 20.394 1.00 97.31 183 TRP A CA 1
ATOM 1391 C C . TRP A 1 183 ? -6.172 0.993 21.436 1.00 97.31 183 TRP A C 1
ATOM 1393 O O . TRP A 1 183 ? -7.253 0.961 22.030 1.00 97.31 183 TRP A O 1
ATOM 1403 N N . ILE A 1 184 ? -5.315 2.005 21.587 1.00 96.69 184 ILE A N 1
ATOM 1404 C CA . ILE A 1 184 ? -5.584 3.158 22.456 1.00 96.69 184 ILE A CA 1
ATOM 1405 C C . ILE A 1 184 ? -6.755 3.979 21.918 1.00 96.69 184 ILE A C 1
ATOM 1407 O O . ILE A 1 184 ? -7.644 4.354 22.686 1.00 96.69 184 ILE A O 1
ATOM 1411 N N . PHE A 1 185 ? -6.809 4.209 20.602 1.00 96.88 185 PHE A N 1
ATOM 1412 C CA . PHE A 1 185 ? -7.931 4.896 19.966 1.00 96.88 185 PHE A CA 1
ATOM 1413 C C . PHE A 1 185 ? -9.269 4.223 20.296 1.00 96.88 185 PHE A C 1
ATOM 1415 O O . PHE A 1 185 ? -10.213 4.881 20.737 1.00 96.88 185 PHE A O 1
ATOM 1422 N N . VAL A 1 186 ? -9.335 2.903 20.137 1.00 94.94 186 VAL A N 1
ATOM 1423 C CA . VAL A 1 186 ? -10.502 2.081 20.465 1.00 94.94 186 VAL A CA 1
ATOM 1424 C C . VAL A 1 186 ? -10.864 2.202 21.947 1.00 94.94 186 VAL A C 1
ATOM 1426 O O . VAL A 1 186 ? -12.023 2.464 22.272 1.00 94.94 186 VAL A O 1
ATOM 1429 N N . CYS A 1 187 ? -9.881 2.076 22.844 1.00 93.94 187 CYS A N 1
ATOM 1430 C CA . CYS A 1 187 ? -10.080 2.196 24.288 1.00 93.94 187 CYS A CA 1
ATOM 1431 C C . CYS A 1 187 ? -10.677 3.544 24.704 1.00 93.94 187 CYS A C 1
ATOM 1433 O O . CYS A 1 187 ? -11.389 3.598 25.706 1.00 93.94 187 CYS A O 1
ATOM 1435 N N . LEU A 1 188 ? -10.377 4.626 23.982 1.00 93.81 188 LEU A N 1
ATOM 1436 C CA . LEU A 1 188 ? -10.866 5.972 24.282 1.00 93.81 188 LEU A CA 1
ATOM 1437 C C . LEU A 1 188 ? -12.222 6.274 23.630 1.00 93.81 188 LEU A C 1
ATOM 1439 O O . LEU A 1 188 ? -13.042 6.975 24.227 1.00 93.81 188 LEU A O 1
ATOM 1443 N N . THR A 1 189 ? -12.466 5.763 22.422 1.00 92.94 189 THR A N 1
ATOM 1444 C CA . THR A 1 189 ? -13.626 6.156 21.603 1.00 92.94 189 THR A CA 1
ATOM 1445 C C . THR A 1 189 ? -14.833 5.235 21.738 1.00 92.94 189 THR A C 1
ATOM 1447 O O . THR A 1 189 ? -15.957 5.724 21.699 1.00 92.94 189 THR A O 1
ATOM 1450 N N . LEU A 1 190 ? -14.635 3.937 21.991 1.00 89.50 190 LEU A N 1
ATOM 1451 C CA . LEU A 1 190 ? -15.725 2.960 22.146 1.00 89.50 190 LEU A CA 1
ATOM 1452 C C . LEU A 1 190 ? -16.185 2.786 23.603 1.00 89.50 190 LEU A C 1
ATOM 1454 O O . LEU A 1 190 ? -16.675 1.728 24.001 1.00 89.50 190 LEU A O 1
ATOM 1458 N N . ARG A 1 191 ? -16.027 3.834 24.420 1.00 84.81 191 ARG A N 1
ATOM 1459 C CA . ARG A 1 191 ? -16.572 3.882 25.784 1.00 84.81 191 ARG A CA 1
ATOM 1460 C C . ARG A 1 191 ? -18.010 4.406 25.772 1.00 84.81 191 ARG A C 1
ATOM 1462 O O . ARG A 1 191 ? -18.294 5.329 25.012 1.00 84.81 191 ARG A O 1
ATOM 1469 N N . PRO A 1 192 ? -18.875 3.958 26.705 1.00 77.25 192 PRO A N 1
ATOM 1470 C CA . PRO A 1 192 ? -20.262 4.431 26.798 1.00 77.25 192 PRO A CA 1
ATOM 1471 C C . PRO A 1 192 ? -20.416 5.952 26.964 1.00 77.25 192 PRO A C 1
ATOM 1473 O O . PRO A 1 192 ? -21.452 6.513 26.630 1.00 77.25 192 PRO A O 1
ATOM 1476 N N . ARG A 1 193 ? -19.396 6.635 27.504 1.00 78.94 193 ARG A N 1
ATOM 1477 C CA . ARG A 1 193 ? -19.385 8.088 27.740 1.00 78.94 193 ARG A CA 1
ATOM 1478 C C . ARG A 1 193 ? -18.166 8.745 27.090 1.00 78.94 193 ARG A C 1
ATOM 1480 O O . ARG A 1 193 ? -17.326 9.316 27.782 1.00 78.94 193 ARG A O 1
ATOM 1487 N N . CYS A 1 194 ? -18.030 8.627 25.771 1.00 83.94 194 CYS A N 1
ATOM 1488 C CA . CYS A 1 194 ? -16.953 9.308 25.054 1.00 83.94 194 CYS A CA 1
ATOM 1489 C C . CYS A 1 194 ? -17.248 10.814 24.940 1.00 83.94 194 CYS A C 1
ATOM 1491 O O . CYS A 1 194 ? -18.222 11.224 24.309 1.00 83.94 194 CYS A O 1
ATOM 1493 N N . SER A 1 195 ? -16.412 11.652 25.558 1.00 90.38 195 SER A N 1
ATOM 1494 C CA . SER A 1 195 ? -16.508 13.110 25.425 1.00 90.38 195 SER A CA 1
ATOM 1495 C C . SER A 1 195 ? -15.782 13.609 24.170 1.00 90.38 195 SER A C 1
ATOM 1497 O O . SER A 1 195 ? -14.913 12.933 23.610 1.00 90.38 195 SER A O 1
ATOM 1499 N N . ARG A 1 196 ? -16.082 14.845 23.745 1.00 91.19 196 ARG A N 1
ATOM 1500 C CA . ARG A 1 196 ? -15.347 15.499 22.646 1.00 91.19 196 ARG A CA 1
ATOM 1501 C C . ARG A 1 196 ? -13.849 15.593 22.940 1.00 91.19 196 ARG A C 1
ATOM 1503 O O . ARG A 1 196 ? -13.050 15.333 22.052 1.00 91.19 196 ARG A O 1
ATOM 1510 N N . LEU A 1 197 ? -13.477 15.885 24.190 1.00 93.19 197 LEU A N 1
ATOM 1511 C CA . LEU A 1 197 ? -12.078 15.927 24.620 1.00 93.19 197 LEU A CA 1
ATOM 1512 C C . LEU A 1 197 ? -11.396 14.565 24.439 1.00 93.19 197 LEU A C 1
ATOM 1514 O O . LEU A 1 197 ? -10.307 14.504 23.880 1.00 93.19 197 LEU A O 1
ATOM 1518 N N . MET A 1 198 ? -12.052 13.472 24.842 1.00 93.44 198 MET A N 1
ATOM 1519 C CA . MET A 1 198 ? -11.511 12.121 24.654 1.00 93.44 198 MET A CA 1
ATOM 1520 C C . MET A 1 198 ? -11.329 11.775 23.178 1.00 93.44 198 MET A C 1
ATOM 1522 O O . MET A 1 198 ? -10.315 11.187 22.821 1.00 93.44 198 MET A O 1
ATOM 1526 N N . THR A 1 199 ? -12.272 12.171 22.319 1.00 93.12 199 THR A N 1
ATOM 1527 C CA . THR A 1 199 ? -12.144 11.980 20.867 1.00 93.12 199 THR A CA 1
ATOM 1528 C C . THR A 1 199 ? -10.944 12.755 20.316 1.00 93.12 199 THR A C 1
ATOM 1530 O O . THR A 1 199 ? -10.140 12.192 19.577 1.00 93.12 199 THR A O 1
ATOM 1533 N N . THR A 1 200 ? -10.769 14.019 20.714 1.00 93.88 200 THR A N 1
ATOM 1534 C CA . THR A 1 200 ? -9.613 14.833 20.307 1.00 93.88 200 THR A CA 1
ATOM 1535 C C . THR A 1 200 ? -8.296 14.208 20.763 1.00 93.88 200 THR A C 1
ATOM 1537 O O . THR A 1 200 ? -7.385 14.056 19.953 1.00 93.88 200 THR A O 1
ATOM 1540 N N . VAL A 1 201 ? -8.206 13.777 22.026 1.00 95.88 201 VAL A N 1
ATOM 1541 C CA . VAL A 1 201 ? -7.023 13.085 22.564 1.00 95.88 201 VAL A CA 1
ATOM 1542 C C . VAL A 1 201 ? -6.763 11.777 21.812 1.00 95.88 201 VAL A C 1
ATOM 1544 O O . VAL A 1 201 ? -5.618 11.487 21.474 1.00 95.88 201 VAL A O 1
ATOM 1547 N N . ALA A 1 202 ? -7.812 11.017 21.485 1.00 95.94 202 ALA A N 1
ATOM 1548 C CA . ALA A 1 202 ? -7.701 9.763 20.748 1.00 95.94 202 ALA A CA 1
ATOM 1549 C C . ALA A 1 202 ? -7.135 9.953 19.336 1.00 95.94 202 ALA A C 1
ATOM 1551 O O . ALA A 1 202 ? -6.353 9.117 18.893 1.00 95.94 202 ALA A O 1
ATOM 1552 N N . PHE A 1 203 ? -7.475 11.036 18.635 1.00 95.31 203 PHE A N 1
ATOM 1553 C CA . PHE A 1 203 ? -6.857 11.346 17.342 1.00 95.31 203 PHE A CA 1
ATOM 1554 C C . PHE A 1 203 ? -5.451 11.938 17.489 1.00 95.31 203 PHE A C 1
ATOM 1556 O O . PHE A 1 203 ? -4.561 11.562 16.730 1.00 95.31 203 PHE A O 1
ATOM 1563 N N . ALA A 1 204 ? -5.221 12.812 18.473 1.00 94.50 204 ALA A N 1
ATOM 1564 C CA . ALA A 1 204 ? -3.911 13.422 18.702 1.00 94.50 204 ALA A CA 1
ATOM 1565 C C . ALA A 1 204 ? -2.831 12.375 19.030 1.00 94.50 204 ALA A C 1
ATOM 1567 O O . ALA A 1 204 ? -1.732 12.422 18.477 1.00 94.50 204 ALA A O 1
ATOM 1568 N N . GLN A 1 205 ? -3.157 11.375 19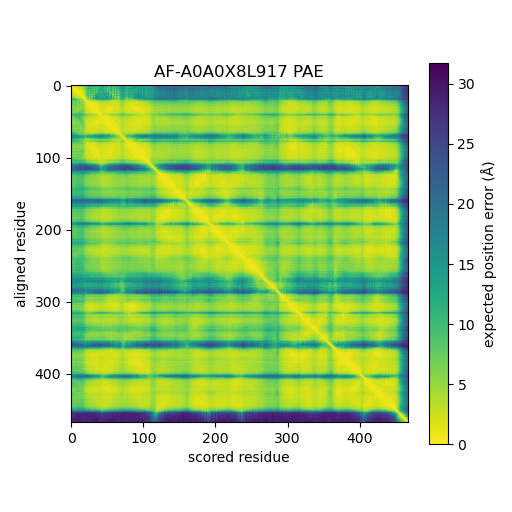.860 1.00 96.00 205 GLN A N 1
ATOM 1569 C CA . GLN A 1 205 ? -2.211 10.308 20.206 1.00 96.00 205 GLN A CA 1
ATOM 1570 C C . GLN A 1 205 ? -1.807 9.438 19.008 1.00 96.00 205 GLN A C 1
ATOM 1572 O O . GLN A 1 205 ? -0.711 8.890 19.029 1.00 96.00 205 GLN A O 1
ATOM 1577 N N . ILE A 1 206 ? -2.616 9.359 17.938 1.00 95.56 206 ILE A N 1
ATOM 1578 C CA . ILE A 1 206 ? -2.226 8.627 16.718 1.00 95.56 206 ILE A CA 1
ATOM 1579 C C . ILE A 1 206 ? -0.976 9.247 16.099 1.00 95.56 206 ILE A C 1
ATOM 1581 O O . ILE A 1 206 ? -0.109 8.514 15.634 1.00 95.56 206 ILE A O 1
ATOM 1585 N N . GLY A 1 207 ? -0.859 10.577 16.127 1.00 91.50 207 GLY A N 1
ATOM 1586 C CA . GLY A 1 207 ? 0.342 11.264 15.660 1.00 91.50 207 GLY A CA 1
ATOM 1587 C C . GLY A 1 207 ? 1.561 10.895 16.503 1.00 91.50 207 GLY A C 1
ATOM 1588 O O . GLY A 1 207 ? 2.572 10.463 15.961 1.00 91.50 207 GLY A O 1
ATOM 1589 N N . VAL A 1 208 ? 1.441 10.990 17.831 1.00 94.00 208 VAL A N 1
ATOM 1590 C CA . VAL A 1 208 ? 2.551 10.737 18.766 1.00 94.00 208 VAL A CA 1
ATOM 1591 C C . VAL A 1 208 ? 2.971 9.267 18.767 1.00 94.00 208 VAL A C 1
ATOM 1593 O O . VAL A 1 208 ? 4.132 8.950 18.534 1.00 94.00 208 VAL A O 1
ATOM 1596 N N . LEU A 1 209 ? 2.039 8.343 19.000 1.00 95.38 209 LEU A N 1
ATOM 1597 C CA . LEU A 1 209 ? 2.357 6.917 19.055 1.00 95.38 209 LEU A CA 1
ATOM 1598 C C . LEU A 1 209 ? 2.631 6.334 17.674 1.00 95.38 209 LEU A C 1
ATOM 1600 O O . LEU A 1 209 ? 3.449 5.431 17.556 1.00 95.38 209 LEU A O 1
ATOM 1604 N N . GLY A 1 210 ? 1.996 6.856 16.623 1.00 93.62 210 GLY A N 1
ATOM 1605 C CA . GLY A 1 210 ? 2.340 6.501 15.250 1.00 93.62 210 GLY A CA 1
ATOM 1606 C C . GLY A 1 210 ? 3.766 6.926 14.900 1.00 93.62 210 GLY A C 1
ATOM 1607 O O . GLY A 1 210 ? 4.485 6.165 14.249 1.00 93.62 210 GLY A O 1
ATOM 1608 N N . TRP A 1 211 ? 4.202 8.099 15.373 1.00 92.62 211 TRP A N 1
ATOM 1609 C CA . TRP A 1 211 ? 5.591 8.534 15.252 1.00 92.62 211 TRP A CA 1
ATOM 1610 C C . TRP A 1 211 ? 6.532 7.570 15.970 1.00 92.62 211 TRP A C 1
ATOM 1612 O O . TRP A 1 211 ? 7.410 7.004 15.327 1.00 92.62 211 TRP A O 1
ATOM 1622 N N . LEU A 1 212 ? 6.298 7.302 17.257 1.00 94.06 212 LEU A N 1
ATOM 1623 C CA . LEU A 1 212 ? 7.161 6.420 18.048 1.00 94.06 212 LEU A CA 1
ATOM 1624 C C . LEU A 1 212 ? 7.196 4.975 17.518 1.00 94.06 212 LEU A C 1
ATOM 1626 O O . LEU A 1 212 ? 8.245 4.343 17.504 1.00 94.06 212 LEU A O 1
ATOM 1630 N N . ALA A 1 213 ? 6.066 4.433 17.061 1.00 92.75 213 ALA A N 1
ATOM 1631 C CA . ALA A 1 213 ? 6.002 3.050 16.591 1.00 92.75 213 ALA A CA 1
ATOM 1632 C C . ALA A 1 213 ? 6.566 2.859 15.170 1.00 92.75 213 ALA A C 1
ATOM 1634 O O . ALA A 1 213 ? 7.138 1.810 14.866 1.00 92.75 213 ALA A O 1
ATOM 1635 N N . SER A 1 214 ? 6.390 3.856 14.295 1.00 89.06 214 SER A N 1
ATOM 1636 C CA . SER A 1 214 ? 6.621 3.719 12.850 1.00 89.06 214 SER A CA 1
ATOM 1637 C C . SER A 1 214 ? 7.408 4.882 12.248 1.00 89.06 214 SER A C 1
ATOM 1639 O O . SER A 1 214 ? 8.295 4.662 11.425 1.00 89.06 214 SER A O 1
ATOM 1641 N N . GLY A 1 215 ? 7.071 6.117 12.625 1.00 86.94 215 GLY A N 1
ATOM 1642 C CA . GLY A 1 215 ? 7.622 7.336 12.028 1.00 86.94 215 GLY A CA 1
ATOM 1643 C C . GLY A 1 215 ? 9.125 7.503 12.228 1.00 86.94 215 GLY A C 1
ATOM 1644 O O . GLY A 1 215 ? 9.815 7.799 11.258 1.00 86.94 215 GLY A O 1
ATOM 1645 N N . VAL A 1 216 ? 9.630 7.232 13.437 1.00 86.81 216 VAL A N 1
ATOM 1646 C CA . VAL A 1 216 ? 11.068 7.330 13.761 1.00 86.81 216 VAL A CA 1
ATOM 1647 C C . VAL A 1 216 ? 11.913 6.398 12.881 1.00 86.81 216 VAL A C 1
ATOM 1649 O O . VAL A 1 216 ? 13.042 6.721 12.547 1.00 86.81 216 VAL A O 1
ATOM 1652 N N . PHE A 1 217 ? 11.344 5.280 12.425 1.00 83.19 217 PHE A N 1
ATOM 1653 C CA . PHE A 1 217 ? 12.008 4.327 11.528 1.00 83.19 217 PHE A CA 1
ATOM 1654 C C . PHE A 1 217 ? 11.791 4.639 10.035 1.00 83.19 217 PHE A C 1
ATOM 1656 O O . PHE A 1 217 ? 11.895 3.745 9.194 1.00 83.19 217 PHE A O 1
ATOM 1663 N N . GLY A 1 218 ? 11.366 5.859 9.688 1.00 79.12 218 GLY A N 1
ATOM 1664 C CA . GLY A 1 218 ? 11.089 6.269 8.306 1.00 79.12 218 GLY A CA 1
ATOM 1665 C C . GLY A 1 218 ? 9.804 5.685 7.698 1.00 79.12 218 GLY A C 1
ATOM 1666 O O . GLY A 1 218 ? 9.495 5.927 6.526 1.00 79.12 218 GLY A O 1
ATOM 1667 N N . ASN A 1 219 ? 9.001 4.936 8.464 1.00 82.69 219 ASN A N 1
ATOM 1668 C CA . ASN A 1 219 ? 7.783 4.296 7.969 1.00 82.69 219 ASN A CA 1
ATOM 1669 C C . ASN A 1 219 ? 6.554 5.199 8.164 1.00 82.69 219 ASN A C 1
ATOM 1671 O O . ASN A 1 219 ? 5.779 5.066 9.113 1.00 82.69 219 ASN A O 1
ATOM 1675 N N . ARG A 1 220 ? 6.334 6.102 7.204 1.00 83.94 220 ARG A N 1
ATOM 1676 C CA . ARG A 1 220 ? 5.183 7.028 7.186 1.00 83.94 220 ARG A CA 1
ATOM 1677 C C . ARG A 1 220 ? 3.839 6.331 6.981 1.00 83.94 220 ARG A C 1
ATOM 1679 O O . ARG A 1 220 ? 2.814 6.788 7.486 1.00 83.94 220 ARG A O 1
ATOM 1686 N N . GLN A 1 221 ? 3.838 5.212 6.256 1.00 85.44 221 GLN A N 1
ATOM 1687 C CA . GLN A 1 221 ? 2.622 4.460 5.949 1.00 85.44 221 GLN A CA 1
ATOM 1688 C C . GLN A 1 221 ? 1.934 3.963 7.224 1.00 85.44 221 GLN A C 1
ATOM 1690 O O . GLN A 1 221 ? 0.708 3.964 7.288 1.00 85.44 221 GLN A O 1
ATOM 1695 N N . GLY A 1 222 ? 2.700 3.606 8.264 1.00 87.44 222 GLY A N 1
ATOM 1696 C CA . GLY A 1 222 ? 2.140 3.216 9.561 1.00 87.44 222 GLY A CA 1
ATOM 1697 C C . GLY A 1 222 ? 1.235 4.288 10.177 1.00 87.44 222 GLY A C 1
ATOM 1698 O O . GLY A 1 222 ? 0.139 3.965 10.633 1.00 87.44 222 GLY A O 1
ATOM 1699 N N . ILE A 1 223 ? 1.639 5.561 10.108 1.00 90.56 223 ILE A N 1
ATOM 1700 C CA . ILE A 1 223 ? 0.864 6.697 10.634 1.00 90.56 223 ILE A CA 1
ATOM 1701 C C . ILE A 1 223 ? -0.394 6.927 9.789 1.00 90.56 223 ILE A C 1
ATOM 1703 O O . ILE A 1 223 ? -1.495 7.053 10.328 1.00 90.56 223 ILE A O 1
ATOM 1707 N N . ILE A 1 224 ? -0.241 6.935 8.461 1.00 91.19 224 ILE A N 1
ATOM 1708 C CA . ILE A 1 224 ? -1.342 7.180 7.518 1.00 91.19 224 ILE A CA 1
ATOM 1709 C C . ILE A 1 224 ? -2.420 6.098 7.655 1.00 91.19 224 ILE A C 1
ATOM 1711 O O . ILE A 1 224 ? -3.604 6.422 7.755 1.00 91.19 224 ILE A O 1
ATOM 1715 N N . PHE A 1 225 ? -2.030 4.819 7.707 1.00 93.75 225 PHE A N 1
ATOM 1716 C CA . PHE A 1 225 ? -2.978 3.718 7.879 1.00 93.75 225 PHE A CA 1
ATOM 1717 C C . PHE A 1 225 ? -3.645 3.734 9.252 1.00 93.75 225 PHE A C 1
ATOM 1719 O O . PHE A 1 225 ? -4.863 3.581 9.317 1.00 93.75 225 PHE A O 1
ATOM 1726 N N . ALA A 1 226 ? -2.898 3.982 10.335 1.00 95.19 226 ALA A N 1
ATOM 1727 C CA . ALA A 1 226 ? -3.490 4.112 11.665 1.00 95.19 226 ALA A CA 1
ATOM 1728 C C . ALA A 1 226 ? -4.554 5.220 11.693 1.00 95.19 226 ALA A C 1
ATOM 1730 O O . ALA A 1 226 ? -5.658 5.020 12.196 1.00 95.19 226 ALA A O 1
ATOM 1731 N N . TYR A 1 227 ? -4.277 6.370 11.080 1.00 95.38 227 TYR A N 1
ATOM 1732 C CA . TYR A 1 227 ? -5.263 7.438 10.980 1.00 95.38 227 TYR A CA 1
ATOM 1733 C C . TYR A 1 227 ? -6.476 7.047 10.123 1.00 95.38 227 TYR A C 1
ATOM 1735 O O . TYR A 1 227 ? -7.615 7.242 10.548 1.00 95.38 227 TYR A O 1
ATOM 1743 N N . LEU A 1 228 ? -6.253 6.469 8.936 1.00 94.81 228 LEU A N 1
ATOM 1744 C CA . LEU A 1 228 ? -7.321 6.031 8.031 1.00 94.81 228 LEU A CA 1
ATOM 1745 C C . LEU A 1 228 ? -8.260 5.025 8.712 1.00 94.81 228 LEU A C 1
ATOM 1747 O O . LEU A 1 228 ? -9.485 5.148 8.613 1.00 94.81 228 LEU A O 1
ATOM 1751 N N . PHE A 1 229 ? -7.698 4.046 9.423 1.00 96.69 229 PHE A N 1
ATOM 1752 C CA . PHE A 1 229 ? -8.474 3.041 10.140 1.00 96.69 229 PHE A CA 1
ATOM 1753 C C . PHE A 1 229 ? -9.200 3.635 11.338 1.00 96.69 229 PHE A C 1
ATOM 1755 O O . PHE A 1 229 ? -10.380 3.348 11.503 1.00 96.69 229 PHE A O 1
ATOM 1762 N N . ALA A 1 230 ? -8.562 4.507 12.121 1.00 96.25 230 ALA A N 1
ATOM 1763 C CA . ALA A 1 230 ? -9.222 5.201 13.222 1.00 96.25 230 ALA A CA 1
ATOM 1764 C C . ALA A 1 230 ? -10.405 6.051 12.737 1.00 96.25 230 ALA A C 1
ATOM 1766 O O . ALA A 1 230 ? -11.503 5.944 13.280 1.00 96.25 230 ALA A O 1
ATOM 1767 N N . ALA A 1 231 ? -10.221 6.836 11.671 1.00 95.44 231 ALA A N 1
ATOM 1768 C CA . ALA A 1 231 ? -11.283 7.644 11.078 1.00 95.44 231 ALA A CA 1
ATOM 1769 C C . ALA A 1 231 ? -12.439 6.778 10.554 1.00 95.44 231 ALA A C 1
ATOM 1771 O O . ALA A 1 231 ? -13.605 7.105 10.765 1.00 95.44 231 ALA A O 1
ATOM 1772 N N . SER A 1 232 ? -12.129 5.646 9.921 1.00 93.19 232 SER A N 1
ATOM 1773 C CA . SER A 1 232 ? -13.140 4.716 9.409 1.00 93.19 232 SER A CA 1
ATOM 1774 C C . SER A 1 232 ? -13.888 4.003 10.540 1.00 93.19 232 SER A C 1
ATOM 1776 O O . SER A 1 232 ? -15.115 3.950 10.531 1.00 93.19 232 SER A O 1
ATOM 1778 N N . ILE A 1 233 ? -13.171 3.503 11.550 1.00 93.06 233 ILE A N 1
ATOM 1779 C CA . ILE A 1 233 ? -13.753 2.899 12.756 1.00 93.06 233 ILE A CA 1
ATOM 1780 C C . ILE A 1 233 ? -14.665 3.904 13.454 1.00 93.06 233 ILE A C 1
ATOM 1782 O O . ILE A 1 233 ? -15.800 3.570 13.773 1.00 93.06 233 ILE A O 1
ATOM 1786 N N . TYR A 1 234 ? -14.210 5.144 13.627 1.00 93.31 234 TYR A N 1
ATOM 1787 C CA . TYR A 1 234 ? -15.017 6.215 14.199 1.00 93.31 234 TYR A CA 1
ATOM 1788 C C . TYR A 1 234 ? -16.279 6.477 13.380 1.00 93.31 234 TYR A C 1
ATOM 1790 O O . TYR A 1 234 ? -17.371 6.496 13.941 1.00 93.31 234 TYR A O 1
ATOM 1798 N N . HIS A 1 235 ? -16.137 6.618 12.058 1.00 91.75 235 HIS A N 1
ATOM 1799 C CA . HIS A 1 235 ? -17.252 6.866 11.147 1.00 91.75 235 HIS A CA 1
ATOM 1800 C C . HIS A 1 235 ? -18.338 5.788 11.250 1.00 91.75 235 HIS A C 1
ATOM 1802 O O . HIS A 1 235 ? -19.521 6.119 11.248 1.00 91.75 235 HIS A O 1
ATOM 1808 N N . PHE A 1 236 ? -17.943 4.514 11.339 1.00 87.56 236 PHE A N 1
ATOM 1809 C CA . PHE A 1 236 ? -18.887 3.398 11.319 1.00 87.56 236 PHE A CA 1
ATOM 1810 C C . PHE A 1 236 ? -19.374 2.932 12.703 1.00 87.56 236 PHE A C 1
ATOM 1812 O O . PHE A 1 236 ? -20.469 2.380 12.775 1.00 87.56 236 PHE A O 1
ATOM 1819 N N . LEU A 1 237 ? -18.597 3.110 13.781 1.00 87.19 237 LEU A N 1
ATOM 1820 C CA . LEU A 1 237 ? -18.948 2.623 15.129 1.00 87.19 237 LEU A CA 1
ATOM 1821 C C . LEU A 1 237 ? -19.300 3.722 16.136 1.00 87.19 237 LEU A C 1
ATOM 1823 O O . LEU A 1 237 ? -19.985 3.432 17.112 1.00 87.19 237 LEU A O 1
ATOM 1827 N N . VAL A 1 238 ? -18.827 4.956 15.942 1.00 88.94 238 VAL A N 1
ATOM 1828 C CA . VAL A 1 238 ? -18.983 6.031 16.937 1.00 88.94 238 VAL A CA 1
ATOM 1829 C C . VAL A 1 238 ? -19.923 7.113 16.428 1.00 88.94 238 VAL A C 1
ATOM 1831 O O . VAL A 1 238 ? -20.987 7.329 17.000 1.00 88.94 238 VAL A O 1
ATOM 1834 N N . ALA A 1 239 ? -19.529 7.816 15.367 1.00 88.75 239 ALA A N 1
ATOM 1835 C CA . ALA A 1 239 ? -20.313 8.903 14.806 1.00 88.75 239 ALA A CA 1
ATOM 1836 C C . ALA A 1 239 ? -19.971 9.127 13.326 1.00 88.75 239 ALA A C 1
ATOM 1838 O O . ALA A 1 239 ? -18.790 9.174 12.967 1.00 88.75 239 ALA A O 1
ATOM 1839 N N . PRO A 1 240 ? -20.979 9.346 12.463 1.00 89.62 240 PRO A N 1
ATOM 1840 C CA . PRO A 1 240 ? -20.749 9.549 11.043 1.00 89.62 240 PRO A CA 1
ATOM 1841 C C . PRO A 1 240 ? -19.959 10.838 10.795 1.00 89.62 240 PRO A C 1
ATOM 1843 O O . PRO A 1 240 ? -20.379 11.948 11.119 1.00 89.62 240 PRO A O 1
ATOM 1846 N N . ILE A 1 241 ? -18.802 10.685 10.161 1.00 91.00 241 ILE A N 1
ATOM 1847 C CA . ILE A 1 241 ? -17.991 11.798 9.659 1.00 91.00 241 ILE A CA 1
ATOM 1848 C C . ILE A 1 241 ? -18.650 12.394 8.409 1.00 91.00 241 ILE A C 1
ATOM 1850 O O . ILE A 1 241 ? -18.922 11.683 7.439 1.00 91.00 241 ILE A O 1
ATOM 1854 N N . SER A 1 242 ? -18.865 13.712 8.406 1.00 92.50 242 SER A N 1
ATOM 1855 C CA . SER A 1 242 ? -19.396 14.422 7.237 1.00 92.50 242 SER A CA 1
ATOM 1856 C C . SER A 1 242 ? -18.429 14.356 6.045 1.00 92.50 242 SER A C 1
ATOM 1858 O O . SER A 1 242 ? -17.208 14.351 6.214 1.00 92.50 242 SER A O 1
ATOM 1860 N N . ARG A 1 243 ? -18.955 14.403 4.812 1.00 89.69 243 ARG A N 1
ATOM 1861 C CA . ARG A 1 243 ? -18.126 14.411 3.588 1.00 89.69 243 ARG A CA 1
ATOM 1862 C C . ARG A 1 243 ? -17.118 15.565 3.561 1.00 89.69 243 ARG A C 1
ATOM 1864 O O . ARG A 1 243 ? -15.992 15.386 3.106 1.00 89.69 243 ARG A O 1
ATOM 1871 N N . ARG A 1 244 ? -17.507 16.743 4.066 1.00 92.44 244 ARG A N 1
ATOM 1872 C CA . ARG A 1 244 ? -16.627 17.921 4.143 1.00 92.44 244 ARG A CA 1
ATOM 1873 C C . ARG A 1 244 ? -15.469 17.673 5.106 1.00 92.44 244 ARG A C 1
ATOM 1875 O O . ARG A 1 244 ? -14.326 17.933 4.747 1.00 92.44 244 ARG A O 1
ATOM 1882 N N . THR A 1 245 ? -15.759 17.131 6.288 1.00 92.06 245 THR A N 1
ATOM 1883 C CA . THR A 1 245 ? -14.741 16.787 7.289 1.00 92.06 245 THR A CA 1
ATOM 1884 C C . THR A 1 245 ? -13.793 15.716 6.761 1.00 92.06 245 THR A C 1
ATOM 1886 O O . THR A 1 245 ? -12.585 15.892 6.865 1.00 92.06 245 THR A O 1
ATOM 1889 N N . ALA A 1 246 ? -14.316 14.661 6.128 1.00 89.69 246 ALA A N 1
ATOM 1890 C CA . ALA A 1 246 ? -13.501 13.610 5.521 1.00 89.69 246 ALA A CA 1
ATOM 1891 C C . ALA A 1 246 ? -12.569 14.165 4.430 1.00 89.69 246 ALA A C 1
ATOM 1893 O O . ALA A 1 246 ? -11.385 13.843 4.409 1.00 89.69 246 ALA A O 1
ATOM 1894 N N . LYS A 1 247 ? -13.068 15.064 3.568 1.00 89.69 247 LYS A N 1
ATOM 1895 C CA . LYS A 1 247 ? -12.250 15.728 2.542 1.00 89.69 247 LYS A CA 1
ATOM 1896 C C . LYS A 1 247 ? -11.141 16.589 3.156 1.00 89.69 247 LYS A C 1
ATOM 1898 O O . LYS A 1 247 ? -9.996 16.479 2.735 1.00 89.69 247 LYS A O 1
ATOM 1903 N N . MET A 1 248 ? -11.466 17.429 4.141 1.00 91.50 248 MET A N 1
ATOM 1904 C CA . MET A 1 248 ? -10.476 18.279 4.823 1.00 91.50 248 MET A CA 1
ATOM 1905 C C . MET A 1 248 ? -9.408 17.445 5.536 1.00 91.50 248 MET A C 1
ATOM 1907 O O . MET A 1 248 ? -8.225 17.744 5.437 1.00 91.50 248 MET A O 1
ATOM 1911 N N . SER A 1 249 ? -9.833 16.377 6.207 1.00 89.94 249 SER A N 1
ATOM 1912 C CA . SER A 1 249 ? -8.967 15.401 6.866 1.00 89.94 249 SER A CA 1
ATOM 1913 C C . SER A 1 249 ? -8.018 14.712 5.876 1.00 89.94 249 SER A C 1
ATOM 1915 O O . SER A 1 249 ? -6.815 14.657 6.122 1.00 89.94 249 SER A O 1
ATOM 1917 N N . ALA A 1 250 ? -8.523 14.267 4.721 1.00 87.62 250 ALA A N 1
ATOM 1918 C CA . ALA A 1 250 ? -7.705 13.659 3.675 1.00 87.62 250 ALA A CA 1
ATOM 1919 C C . ALA A 1 250 ? -6.679 14.643 3.084 1.00 87.62 250 ALA A C 1
ATOM 1921 O O . ALA A 1 250 ? -5.526 14.270 2.887 1.00 87.62 250 ALA A O 1
ATOM 1922 N N . ILE A 1 251 ? -7.071 15.902 2.846 1.00 88.81 251 ILE A N 1
ATOM 1923 C CA . ILE A 1 251 ? -6.156 16.956 2.373 1.00 88.81 251 ILE A CA 1
ATOM 1924 C C . ILE A 1 251 ? -5.068 17.224 3.414 1.00 88.81 251 ILE A C 1
ATOM 1926 O O . ILE A 1 251 ? -3.892 17.246 3.068 1.00 88.81 251 ILE A O 1
ATOM 1930 N N . LEU A 1 252 ? -5.441 17.383 4.686 1.00 89.75 252 LEU A N 1
ATOM 1931 C CA . LEU A 1 252 ? -4.481 17.599 5.766 1.00 89.75 252 LEU A CA 1
ATOM 1932 C C . LEU A 1 252 ? -3.485 16.438 5.865 1.00 89.75 252 LEU A C 1
ATOM 1934 O O . LEU A 1 252 ? -2.288 16.674 5.976 1.00 89.75 252 LEU A O 1
ATOM 1938 N N . MET A 1 253 ? -3.960 15.193 5.771 1.00 87.75 253 MET A N 1
ATOM 1939 C CA . MET A 1 253 ? -3.089 14.017 5.790 1.00 87.75 253 MET A CA 1
ATOM 1940 C C . MET A 1 253 ? -2.140 13.981 4.588 1.00 87.75 253 MET A C 1
ATOM 1942 O O . MET A 1 253 ? -0.969 13.652 4.751 1.00 87.75 253 MET A O 1
ATOM 1946 N N . ALA A 1 254 ? -2.612 14.354 3.395 1.00 85.69 254 ALA A N 1
ATOM 1947 C CA . ALA A 1 254 ? -1.760 14.465 2.214 1.00 85.69 254 ALA A CA 1
ATOM 1948 C C . ALA A 1 254 ? -0.672 15.534 2.406 1.00 85.69 254 ALA A C 1
ATOM 1950 O O . ALA A 1 254 ? 0.494 15.268 2.131 1.00 85.69 254 ALA A O 1
ATOM 1951 N N . VAL A 1 255 ? -1.024 16.704 2.952 1.00 86.75 255 VAL A N 1
ATOM 1952 C CA . VAL A 1 255 ? -0.055 17.763 3.279 1.00 86.75 255 VAL A CA 1
ATOM 1953 C C . VAL A 1 255 ? 0.962 17.274 4.307 1.00 86.75 255 VAL A C 1
ATOM 1955 O O . VAL A 1 255 ? 2.154 17.438 4.090 1.00 86.75 255 VAL A O 1
ATOM 1958 N N . VAL A 1 256 ? 0.531 16.616 5.385 1.00 85.19 256 VAL A N 1
ATOM 1959 C CA . VAL A 1 256 ? 1.449 16.050 6.389 1.00 85.19 256 VAL A CA 1
ATOM 1960 C C . VAL A 1 256 ? 2.372 15.001 5.766 1.00 85.19 256 VAL A C 1
ATOM 1962 O O . VAL A 1 256 ? 3.568 15.013 6.031 1.00 85.19 256 VAL A O 1
ATOM 1965 N N . ALA A 1 257 ? 1.859 14.121 4.903 1.00 82.31 257 ALA A N 1
ATOM 1966 C CA . ALA A 1 257 ? 2.678 13.125 4.214 1.00 82.31 257 ALA A CA 1
ATOM 1967 C C . ALA A 1 257 ? 3.745 13.764 3.303 1.00 82.31 257 ALA A C 1
ATOM 1969 O O . ALA A 1 257 ? 4.863 13.250 3.235 1.00 82.31 257 ALA A O 1
ATOM 1970 N N . LEU A 1 258 ? 3.411 14.882 2.647 1.00 80.94 258 LEU A N 1
ATOM 1971 C CA . LEU A 1 258 ? 4.343 15.682 1.846 1.00 80.94 258 LEU A CA 1
ATOM 1972 C C . LEU A 1 258 ? 5.349 16.444 2.716 1.00 80.94 258 LEU A C 1
ATOM 1974 O O . LEU A 1 258 ? 6.528 16.474 2.391 1.00 80.94 258 LEU A O 1
ATOM 1978 N N . VAL A 1 259 ? 4.923 17.018 3.842 1.00 80.94 259 VAL A N 1
ATOM 1979 C CA . VAL A 1 259 ? 5.826 17.720 4.769 1.00 80.94 259 VAL A CA 1
ATOM 1980 C C . VAL A 1 259 ? 6.818 16.748 5.391 1.00 80.94 259 VAL A C 1
ATOM 1982 O O . VAL A 1 259 ? 7.991 17.061 5.462 1.00 80.94 259 VAL A O 1
ATOM 1985 N N . LEU A 1 260 ? 6.390 15.535 5.751 1.00 79.62 260 LEU A N 1
ATOM 1986 C CA . LEU A 1 260 ? 7.276 14.480 6.251 1.00 79.62 260 LEU A CA 1
ATOM 1987 C C . LEU A 1 260 ? 8.129 13.840 5.142 1.00 79.62 260 LEU A C 1
ATOM 1989 O O . LEU A 1 260 ? 8.835 12.859 5.405 1.00 79.62 260 LEU A O 1
ATOM 1993 N N . MET A 1 261 ? 8.045 14.336 3.900 1.00 76.19 261 MET A N 1
ATOM 1994 C CA . MET A 1 261 ? 8.784 13.807 2.758 1.00 76.19 261 MET A CA 1
ATOM 1995 C C . MET A 1 261 ? 10.309 13.839 2.953 1.00 76.19 261 MET A C 1
ATOM 1997 O O . MET A 1 261 ? 10.902 12.759 2.857 1.00 76.19 261 MET A O 1
ATOM 2001 N N . PRO A 1 262 ? 10.912 14.995 3.302 1.00 76.12 262 PRO A N 1
ATOM 2002 C CA . PRO A 1 262 ? 12.357 15.166 3.465 1.00 76.12 262 PRO A CA 1
ATOM 2003 C C . PRO A 1 262 ? 12.957 14.256 4.544 1.00 76.12 262 PRO A C 1
ATOM 2005 O O . PRO A 1 262 ? 13.988 13.637 4.306 1.00 76.12 262 PRO A O 1
ATOM 2008 N N . ILE A 1 263 ? 12.257 14.057 5.673 1.00 73.75 263 ILE A N 1
ATOM 2009 C CA . ILE A 1 263 ? 12.742 13.216 6.788 1.00 73.75 263 ILE A CA 1
ATOM 2010 C C . ILE A 1 263 ? 13.048 11.782 6.343 1.00 73.75 263 ILE A C 1
ATOM 2012 O O . ILE A 1 263 ? 14.060 11.218 6.741 1.00 73.75 263 ILE A O 1
ATOM 2016 N N . LYS A 1 264 ? 12.201 11.164 5.504 1.00 72.56 264 LYS A N 1
ATOM 2017 C CA . LYS A 1 264 ? 12.473 9.788 5.022 1.00 72.56 264 LYS A CA 1
ATOM 2018 C C . LYS A 1 264 ? 13.790 9.716 4.260 1.00 72.56 264 LYS A C 1
ATOM 2020 O O . LYS A 1 264 ? 14.401 8.656 4.226 1.00 72.56 264 LYS A O 1
ATOM 2025 N N . PHE A 1 265 ? 14.172 10.814 3.625 1.00 69.75 265 PHE A N 1
ATOM 2026 C CA . PHE A 1 265 ? 15.378 10.901 2.826 1.00 69.75 265 PHE A CA 1
ATOM 2027 C C . PHE A 1 265 ? 16.580 11.403 3.632 1.00 69.75 265 PHE A C 1
ATOM 2029 O O . PHE A 1 265 ? 17.668 11.431 3.088 1.00 69.75 265 PHE A O 1
ATOM 2036 N N . GLY A 1 266 ? 16.418 11.736 4.919 1.00 69.56 266 GLY A N 1
ATOM 2037 C CA . GLY A 1 266 ? 17.503 12.300 5.725 1.00 69.56 266 GLY A CA 1
ATOM 2038 C C . GLY A 1 266 ? 17.884 13.716 5.292 1.00 69.56 266 GLY A C 1
ATOM 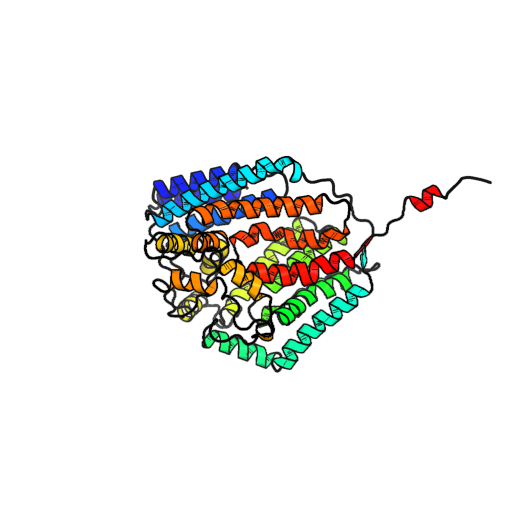2039 O O . GLY A 1 266 ? 19.020 14.133 5.492 1.00 69.56 266 GLY A O 1
ATOM 2040 N N . ILE A 1 267 ? 16.960 14.444 4.656 1.00 74.06 267 ILE A N 1
ATOM 2041 C CA . ILE A 1 267 ? 17.162 15.851 4.304 1.00 74.06 267 ILE A CA 1
ATOM 2042 C C . ILE A 1 267 ? 16.666 16.705 5.469 1.00 74.06 267 ILE A C 1
ATOM 2044 O O . ILE A 1 267 ? 15.498 16.602 5.863 1.00 74.06 267 ILE A O 1
ATOM 2048 N N . ASP A 1 268 ? 17.551 17.543 6.006 1.00 73.56 268 ASP A N 1
ATOM 2049 C CA . ASP A 1 268 ? 17.210 18.497 7.057 1.00 73.56 268 ASP A CA 1
ATOM 2050 C C . ASP A 1 268 ? 16.259 19.581 6.516 1.00 73.56 268 ASP A C 1
ATOM 2052 O O . ASP A 1 268 ? 16.347 20.023 5.370 1.00 73.56 268 ASP A O 1
ATOM 2056 N N . TYR A 1 269 ? 15.325 20.026 7.352 1.00 73.31 269 TYR A N 1
ATOM 2057 C CA . TYR A 1 269 ? 14.387 21.087 7.004 1.00 73.31 269 TYR A CA 1
ATOM 2058 C C . TYR A 1 269 ? 15.054 22.460 6.868 1.00 73.31 269 TYR A C 1
ATOM 2060 O O . TYR A 1 269 ? 14.478 23.352 6.245 1.00 73.31 269 TYR A O 1
ATOM 2068 N N . SER A 1 270 ? 16.254 22.640 7.422 1.00 75.38 270 SER A N 1
ATOM 2069 C CA . SER A 1 270 ? 17.080 23.826 7.169 1.00 75.38 270 SER A CA 1
ATOM 2070 C C . SER A 1 270 ? 17.450 23.975 5.681 1.00 75.38 270 SER A C 1
ATOM 2072 O O . SER A 1 270 ? 17.547 25.098 5.188 1.00 75.38 270 SER A O 1
ATOM 2074 N N . ASP A 1 271 ? 17.509 22.861 4.943 1.00 71.12 271 ASP A N 1
ATOM 2075 C CA . ASP A 1 271 ? 17.847 22.784 3.518 1.00 71.12 271 ASP A CA 1
ATOM 2076 C C . ASP A 1 271 ? 16.610 22.774 2.591 1.00 71.12 271 ASP A C 1
ATOM 2078 O O . ASP A 1 271 ? 16.721 22.496 1.395 1.00 71.12 271 ASP A O 1
ATOM 2082 N N . LEU A 1 272 ? 15.413 23.116 3.095 1.00 70.94 272 LEU A N 1
ATOM 2083 C CA . LEU A 1 272 ? 14.170 23.120 2.301 1.00 70.94 272 LEU A CA 1
ATOM 2084 C C . LEU A 1 272 ? 14.256 23.965 1.018 1.00 70.94 272 LEU A C 1
ATOM 2086 O O . LEU A 1 272 ? 13.603 23.633 0.028 1.00 70.94 272 LEU A O 1
ATOM 2090 N N . GLY A 1 273 ? 15.044 25.046 1.027 1.00 70.12 273 GLY A N 1
ATOM 2091 C CA . GLY A 1 273 ? 15.253 25.910 -0.141 1.00 70.12 273 GLY A CA 1
ATOM 2092 C C . GLY A 1 273 ? 15.950 25.207 -1.311 1.00 70.12 273 GLY A C 1
ATOM 2093 O O . GLY A 1 273 ? 15.667 25.533 -2.460 1.00 70.12 273 GLY A O 1
ATOM 2094 N N . ASN A 1 274 ? 16.766 24.189 -1.018 1.00 74.19 274 ASN A N 1
ATOM 2095 C CA . ASN A 1 274 ? 17.521 23.394 -1.990 1.00 74.19 274 ASN A CA 1
ATOM 2096 C C . ASN A 1 274 ? 17.045 21.932 -2.001 1.00 74.19 274 ASN A C 1
ATOM 2098 O O . ASN A 1 274 ? 17.794 21.028 -2.364 1.00 74.19 274 ASN A O 1
ATOM 2102 N N . LEU A 1 275 ? 15.797 21.677 -1.587 1.00 73.00 275 LEU A N 1
ATOM 2103 C CA . LEU A 1 275 ? 15.268 20.325 -1.386 1.00 73.00 275 LEU A CA 1
ATOM 2104 C C . LEU A 1 275 ? 15.418 19.443 -2.632 1.00 73.00 275 LEU A C 1
ATOM 2106 O O . LEU A 1 275 ? 15.759 18.273 -2.508 1.00 73.00 275 LEU A O 1
ATOM 2110 N N . THR A 1 276 ? 15.160 19.992 -3.819 1.00 70.31 276 THR A N 1
ATOM 2111 C CA . THR A 1 276 ? 15.285 19.262 -5.088 1.00 70.31 276 THR A CA 1
ATOM 2112 C C . THR A 1 276 ? 16.737 18.897 -5.395 1.00 70.31 276 THR A C 1
ATOM 2114 O O . THR A 1 276 ? 16.997 17.762 -5.770 1.00 70.31 276 THR A O 1
ATOM 2117 N N . GLU A 1 277 ? 17.674 19.823 -5.188 1.00 69.38 277 GLU A N 1
ATOM 2118 C CA . GLU A 1 277 ? 19.110 19.611 -5.413 1.00 69.38 277 GLU A CA 1
ATOM 2119 C C . GLU A 1 277 ? 19.674 18.594 -4.417 1.00 69.38 277 GLU A C 1
ATOM 2121 O O . GLU A 1 277 ? 20.250 17.595 -4.821 1.00 69.38 277 GLU A O 1
ATOM 2126 N N . ARG A 1 278 ? 19.381 18.747 -3.120 1.00 70.00 278 ARG A N 1
ATOM 2127 C CA . ARG A 1 278 ? 19.783 17.780 -2.084 1.00 70.00 278 ARG A CA 1
ATOM 2128 C C . ARG A 1 278 ? 19.198 16.394 -2.309 1.00 70.00 278 ARG A C 1
ATOM 2130 O O . ARG A 1 278 ? 19.872 15.397 -2.067 1.00 70.00 278 ARG A O 1
ATOM 2137 N N . PHE A 1 279 ? 17.940 16.331 -2.738 1.00 68.56 279 PHE A N 1
ATOM 2138 C CA . PHE A 1 279 ? 17.287 15.071 -3.067 1.00 68.56 279 PHE A CA 1
ATOM 2139 C C . PHE A 1 279 ? 17.944 14.402 -4.275 1.00 68.56 279 PHE A C 1
ATOM 2141 O O . PHE A 1 279 ? 18.145 13.189 -4.253 1.00 68.56 279 PHE A O 1
ATOM 2148 N N . ALA A 1 280 ? 18.295 15.189 -5.293 1.00 66.00 280 ALA A N 1
ATOM 2149 C CA . ALA A 1 280 ? 19.015 14.719 -6.463 1.00 66.00 280 ALA A CA 1
ATOM 2150 C C . ALA A 1 280 ? 20.423 14.219 -6.093 1.00 66.00 280 ALA A C 1
ATOM 2152 O O . ALA A 1 280 ? 20.758 13.075 -6.396 1.00 66.00 280 ALA A O 1
ATOM 2153 N N . ASP A 1 281 ? 21.183 15.003 -5.327 1.00 67.00 281 ASP A N 1
ATOM 2154 C CA . ASP A 1 281 ? 22.541 14.686 -4.875 1.00 67.00 281 ASP A CA 1
ATOM 2155 C C . ASP A 1 281 ? 22.594 13.426 -4.005 1.00 67.00 281 ASP A C 1
ATOM 2157 O O . ASP A 1 281 ? 23.367 12.509 -4.279 1.00 67.00 281 ASP A O 1
ATOM 2161 N N . GLN A 1 282 ? 21.745 13.337 -2.973 1.00 63.75 282 GLN A N 1
ATOM 2162 C CA . GLN A 1 282 ? 21.716 12.180 -2.067 1.00 63.75 282 GLN A CA 1
ATOM 2163 C C . GLN A 1 282 ? 21.364 10.874 -2.778 1.00 63.75 282 GLN A C 1
ATOM 2165 O O . GLN A 1 282 ? 21.599 9.795 -2.234 1.00 63.75 282 GLN A O 1
ATOM 2170 N N . ARG A 1 283 ? 20.741 10.954 -3.955 1.00 61.38 283 ARG A N 1
ATOM 2171 C CA . ARG A 1 283 ? 20.219 9.798 -4.680 1.00 61.38 283 ARG A CA 1
ATOM 2172 C C . ARG A 1 283 ? 20.838 9.607 -6.053 1.00 61.38 283 ARG A C 1
ATOM 2174 O O . ARG A 1 283 ? 20.375 8.724 -6.775 1.00 61.38 283 ARG A O 1
ATOM 2181 N N . SER A 1 284 ? 21.866 10.380 -6.406 1.00 58.50 284 SER A N 1
ATOM 2182 C CA . SER A 1 284 ? 22.476 10.356 -7.742 1.00 58.50 284 SER A CA 1
ATOM 2183 C C . SER A 1 284 ? 21.431 10.467 -8.868 1.00 58.50 284 SER A C 1
ATOM 2185 O O . SER A 1 284 ? 21.458 9.706 -9.833 1.00 58.50 284 SER A O 1
ATOM 2187 N N . LEU A 1 285 ? 20.455 11.366 -8.701 1.00 57.50 285 LEU A N 1
ATOM 2188 C CA . LEU A 1 285 ? 19.405 11.658 -9.685 1.00 57.50 285 LEU A CA 1
ATOM 2189 C C . LEU A 1 285 ? 19.694 12.984 -10.396 1.00 57.50 285 LEU A C 1
ATOM 2191 O O . LEU A 1 285 ? 20.455 13.812 -9.901 1.00 57.50 285 LEU A O 1
ATOM 2195 N N . GLU A 1 286 ? 19.055 13.224 -11.540 1.00 53.62 286 GLU A N 1
ATOM 2196 C CA . GLU A 1 286 ? 19.126 14.534 -12.190 1.00 53.62 286 GLU A CA 1
ATOM 2197 C C . GLU A 1 286 ? 18.320 15.591 -11.410 1.00 53.62 286 GLU A C 1
ATOM 2199 O O . GLU A 1 286 ? 17.264 15.307 -10.841 1.00 53.62 286 GLU A O 1
ATOM 2204 N N . LEU A 1 287 ? 18.780 16.848 -11.431 1.00 50.62 287 LEU A N 1
ATOM 2205 C CA . LEU A 1 287 ? 18.162 17.996 -10.741 1.00 50.62 287 LEU A CA 1
ATOM 2206 C C . LEU A 1 287 ? 16.694 18.272 -11.127 1.00 50.62 287 LEU A C 1
ATOM 2208 O O . LEU A 1 287 ? 15.987 18.963 -10.396 1.00 50.62 287 LEU A O 1
ATOM 2212 N N . SER A 1 288 ? 16.208 17.748 -12.254 1.00 50.34 288 SER A N 1
ATOM 2213 C CA . SER A 1 288 ? 14.794 17.820 -12.653 1.00 50.34 288 SER A CA 1
ATOM 2214 C C . SER A 1 288 ? 13.872 16.981 -11.749 1.00 50.34 288 SER A C 1
ATOM 2216 O O . SER A 1 288 ? 12.656 17.185 -11.738 1.00 50.34 288 SER A O 1
ATOM 2218 N N . MET A 1 289 ? 14.429 16.072 -10.941 1.00 62.38 289 MET A N 1
ATOM 2219 C CA . MET A 1 289 ? 13.703 15.000 -10.258 1.00 62.38 289 MET A CA 1
ATOM 2220 C C . MET A 1 289 ? 13.439 15.316 -8.784 1.00 62.38 289 MET A C 1
ATOM 2222 O O . MET A 1 289 ? 14.010 14.723 -7.872 1.00 62.38 289 MET A O 1
ATOM 2226 N N . GLY A 1 290 ? 12.522 16.251 -8.535 1.00 68.06 290 GLY A N 1
ATOM 2227 C CA . GLY A 1 290 ? 12.122 16.612 -7.176 1.00 68.06 290 GLY A CA 1
ATOM 2228 C C . GLY A 1 290 ? 11.381 15.496 -6.414 1.00 68.06 290 GLY A C 1
ATOM 2229 O O . GLY A 1 290 ? 10.802 14.578 -7.006 1.00 68.06 290 GLY A O 1
ATOM 2230 N N . PRO A 1 291 ? 11.292 15.6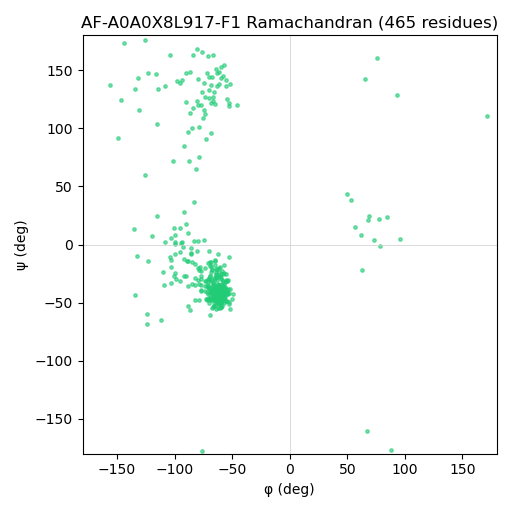05 -5.076 1.00 69.88 291 PRO A N 1
ATOM 2231 C CA . PRO A 1 291 ? 10.677 14.588 -4.216 1.00 69.88 291 PRO A CA 1
ATOM 2232 C C . PRO A 1 291 ? 9.184 14.344 -4.520 1.00 69.88 291 PRO A C 1
ATOM 2234 O O . PRO A 1 291 ? 8.674 13.239 -4.327 1.00 69.88 291 PRO A O 1
ATOM 2237 N N . VAL A 1 292 ? 8.480 15.347 -5.058 1.00 74.38 292 VAL A N 1
ATOM 2238 C CA . VAL A 1 292 ? 7.085 15.209 -5.506 1.00 74.38 292 VAL A CA 1
ATOM 2239 C C . VAL A 1 292 ? 6.981 14.337 -6.760 1.00 74.38 292 VAL A C 1
ATOM 2241 O O . VAL A 1 292 ? 6.141 13.438 -6.779 1.00 74.38 292 VAL A O 1
ATOM 2244 N N . SER A 1 293 ? 7.836 14.545 -7.769 1.00 73.69 293 SER A N 1
ATOM 2245 C CA . SER A 1 293 ? 7.891 13.688 -8.965 1.00 73.69 293 SER A CA 1
ATOM 2246 C C . SER A 1 293 ? 8.248 12.254 -8.585 1.00 73.69 293 SER A C 1
ATOM 2248 O O . SER A 1 293 ? 7.585 11.319 -9.032 1.00 73.69 293 SER A O 1
ATOM 2250 N N . PHE A 1 294 ? 9.203 12.072 -7.662 1.00 75.00 294 PHE A N 1
ATOM 2251 C CA . PHE A 1 294 ? 9.519 10.757 -7.100 1.00 75.00 294 PHE A CA 1
ATOM 2252 C C . PHE A 1 294 ? 8.280 10.092 -6.485 1.00 75.00 294 PHE A C 1
ATOM 2254 O O . PHE A 1 294 ? 7.954 8.950 -6.797 1.00 75.00 294 PHE A O 1
ATOM 2261 N N . PHE A 1 295 ? 7.526 10.803 -5.647 1.00 77.25 295 PHE A N 1
ATOM 2262 C CA . PHE A 1 295 ? 6.322 10.231 -5.050 1.00 77.25 295 PHE A CA 1
ATOM 2263 C C . PHE A 1 295 ? 5.222 9.915 -6.081 1.00 77.25 295 PHE A C 1
ATOM 2265 O O . PHE A 1 295 ? 4.592 8.860 -6.020 1.00 77.25 295 PHE A O 1
ATOM 2272 N N . LEU A 1 296 ? 4.972 10.816 -7.031 1.00 80.38 296 LEU A N 1
ATOM 2273 C CA . LEU A 1 296 ? 3.894 10.657 -8.008 1.00 80.38 296 LEU A CA 1
ATOM 2274 C C . LEU A 1 296 ? 4.200 9.578 -9.048 1.00 80.38 296 LEU A C 1
ATOM 2276 O O . LEU A 1 296 ? 3.352 8.732 -9.320 1.00 80.38 296 LEU A O 1
ATOM 2280 N N . PHE A 1 297 ? 5.394 9.580 -9.627 1.00 81.81 297 PHE A N 1
ATOM 2281 C CA . PHE A 1 297 ? 5.730 8.653 -10.704 1.00 81.81 297 PHE A CA 1
ATOM 2282 C C . PHE A 1 297 ? 6.283 7.352 -10.143 1.00 81.81 297 PHE A C 1
ATOM 2284 O O . PHE A 1 297 ? 5.712 6.286 -10.385 1.00 81.81 297 PHE A O 1
ATOM 2291 N N . ARG A 1 298 ? 7.304 7.425 -9.285 1.00 77.88 298 ARG A N 1
ATOM 2292 C CA . ARG A 1 298 ? 7.908 6.208 -8.751 1.00 77.88 298 ARG A CA 1
ATOM 2293 C C . ARG A 1 298 ? 6.996 5.526 -7.746 1.00 77.88 298 ARG A C 1
ATOM 2295 O O . ARG A 1 298 ? 6.794 4.325 -7.871 1.00 77.88 298 ARG A O 1
ATOM 2302 N N . ASP A 1 299 ? 6.425 6.247 -6.776 1.00 78.75 299 ASP A N 1
ATOM 2303 C CA . ASP A 1 299 ? 5.660 5.583 -5.712 1.00 78.75 299 ASP A CA 1
ATOM 2304 C C . ASP A 1 299 ? 4.224 5.170 -6.097 1.00 78.75 299 ASP A C 1
ATOM 2306 O O . ASP A 1 299 ? 3.734 4.158 -5.577 1.00 78.75 299 ASP A O 1
ATOM 2310 N N . LEU A 1 300 ? 3.564 5.909 -7.002 1.00 83.62 300 LEU A N 1
ATOM 2311 C CA . LEU A 1 300 ? 2.160 5.674 -7.382 1.00 83.62 300 LEU A CA 1
ATOM 2312 C C . LEU A 1 300 ? 1.944 5.117 -8.798 1.00 83.62 300 LEU A C 1
ATOM 2314 O O . LEU A 1 300 ? 0.991 4.357 -8.973 1.00 83.62 300 LEU A O 1
ATOM 2318 N N . SER A 1 301 ? 2.758 5.499 -9.791 1.00 84.19 301 SER A N 1
ATOM 2319 C CA . SER A 1 301 ? 2.604 5.046 -11.187 1.00 84.19 301 SER A CA 1
ATOM 2320 C C . SER A 1 301 ? 3.234 3.676 -11.406 1.00 84.19 301 SER A C 1
ATOM 2322 O O . SER A 1 301 ? 2.607 2.792 -11.982 1.00 84.19 301 SER A O 1
ATOM 2324 N N . ARG A 1 302 ? 4.479 3.498 -10.926 1.00 89.38 302 ARG A N 1
ATOM 2325 C CA . ARG A 1 302 ? 5.297 2.282 -11.124 1.00 89.38 302 ARG A CA 1
ATOM 2326 C C . ARG A 1 302 ? 5.498 1.916 -12.605 1.00 89.38 302 ARG A C 1
ATOM 2328 O O . ARG A 1 302 ? 5.870 0.791 -12.922 1.00 89.38 302 ARG A O 1
ATOM 2335 N N . PHE A 1 303 ? 5.216 2.851 -13.509 1.00 91.38 303 PHE A N 1
ATOM 2336 C CA . PHE A 1 303 ? 5.252 2.639 -14.949 1.00 91.38 303 PHE A CA 1
ATOM 2337 C C . PHE A 1 303 ? 6.671 2.311 -15.417 1.00 91.38 303 PHE A C 1
ATOM 2339 O O . PHE A 1 303 ? 6.889 1.264 -16.017 1.00 91.38 303 PHE A O 1
ATOM 2346 N N . ASP A 1 304 ? 7.633 3.150 -15.045 1.00 87.56 304 ASP A N 1
ATOM 2347 C CA . ASP A 1 304 ? 9.056 2.987 -15.343 1.00 87.56 304 ASP A CA 1
ATOM 2348 C C . ASP A 1 304 ? 9.611 1.609 -14.940 1.00 87.56 304 ASP A C 1
ATOM 2350 O O . ASP A 1 304 ? 10.103 0.866 -15.792 1.00 87.56 304 ASP A O 1
ATOM 2354 N N . VAL A 1 305 ? 9.453 1.218 -13.673 1.00 88.94 305 VAL A N 1
ATOM 2355 C CA . VAL A 1 305 ? 9.925 -0.077 -13.155 1.00 88.94 305 VAL A CA 1
ATOM 2356 C C . VAL A 1 305 ? 9.252 -1.253 -13.860 1.00 88.94 305 VAL A C 1
ATOM 2358 O O . VAL A 1 305 ? 9.906 -2.248 -14.149 1.00 88.94 305 VAL A O 1
ATOM 2361 N N . GLN A 1 306 ? 7.961 -1.148 -14.189 1.00 93.69 306 GLN A N 1
ATOM 2362 C CA . GLN A 1 306 ? 7.249 -2.221 -14.883 1.00 93.69 306 GLN A CA 1
ATOM 2363 C C . GLN A 1 306 ? 7.651 -2.323 -16.356 1.00 93.69 306 GLN A C 1
ATOM 2365 O O . GLN A 1 306 ? 7.741 -3.432 -16.873 1.00 93.69 306 GLN A O 1
ATOM 2370 N N . THR A 1 307 ? 7.919 -1.208 -17.039 1.00 92.81 307 THR A N 1
ATOM 2371 C CA . THR A 1 307 ? 8.408 -1.236 -18.427 1.00 92.81 307 THR A CA 1
ATOM 2372 C C . THR A 1 307 ? 9.815 -1.817 -18.528 1.00 92.81 307 THR A C 1
ATOM 2374 O O . THR A 1 307 ? 10.070 -2.621 -19.421 1.00 92.81 307 THR A O 1
ATOM 2377 N N . GLN A 1 308 ? 10.681 -1.501 -17.565 1.00 90.38 308 GLN A N 1
ATOM 2378 C CA . GLN A 1 308 ? 12.013 -2.094 -17.450 1.00 90.38 308 GLN A CA 1
ATOM 2379 C C . GLN A 1 308 ? 11.936 -3.590 -17.124 1.00 90.38 308 GLN A C 1
ATOM 2381 O O . GLN A 1 308 ? 12.593 -4.411 -17.757 1.00 90.38 308 GLN A O 1
ATOM 2386 N N . ALA A 1 309 ? 11.036 -3.984 -16.217 1.00 92.31 309 ALA A N 1
ATOM 2387 C CA . ALA A 1 309 ? 10.775 -5.394 -15.942 1.00 92.31 309 ALA A CA 1
ATOM 2388 C C . ALA A 1 309 ? 10.322 -6.162 -17.189 1.00 92.31 309 ALA A C 1
ATOM 2390 O O . ALA A 1 309 ? 10.748 -7.293 -17.395 1.00 92.31 309 ALA A O 1
ATOM 2391 N N . ILE A 1 310 ? 9.480 -5.561 -18.036 1.00 95.06 310 ILE A N 1
ATOM 2392 C CA . ILE A 1 310 ? 9.057 -6.179 -19.298 1.00 95.06 310 ILE A CA 1
ATOM 2393 C C . ILE A 1 310 ? 10.255 -6.367 -20.229 1.00 95.06 310 ILE A C 1
ATOM 2395 O O . ILE A 1 310 ? 10.399 -7.442 -20.808 1.00 95.06 310 ILE A O 1
ATOM 2399 N N . GLU A 1 311 ? 11.117 -5.359 -20.365 1.00 92.56 311 GLU A N 1
ATOM 2400 C CA . GLU A 1 311 ? 12.319 -5.466 -21.192 1.00 92.56 311 GLU A CA 1
ATOM 2401 C C . GLU A 1 311 ? 13.216 -6.615 -20.726 1.00 92.56 311 GLU A C 1
ATOM 2403 O O . GLU A 1 311 ? 13.591 -7.461 -21.533 1.00 92.56 311 GLU A O 1
ATOM 2408 N N . THR A 1 312 ? 13.488 -6.712 -19.425 1.00 91.19 312 THR A N 1
ATOM 2409 C CA . THR A 1 312 ? 14.353 -7.765 -18.883 1.00 91.19 312 THR A CA 1
ATOM 2410 C C . THR A 1 312 ? 13.714 -9.151 -18.965 1.00 91.19 312 THR A C 1
ATOM 2412 O O . THR A 1 312 ? 14.347 -10.082 -19.455 1.00 91.19 312 THR A O 1
ATOM 2415 N N . VAL A 1 313 ? 12.447 -9.303 -18.565 1.00 92.06 313 VAL A N 1
ATOM 2416 C CA . VAL A 1 313 ? 11.742 -10.602 -18.547 1.00 92.06 313 VAL A CA 1
ATOM 2417 C C . VAL A 1 313 ? 11.494 -11.152 -19.958 1.00 92.06 313 VAL A C 1
ATOM 2419 O O . VAL A 1 313 ? 11.293 -12.352 -20.130 1.00 92.06 313 VAL A O 1
ATOM 2422 N N . THR A 1 314 ? 11.502 -10.299 -20.986 1.00 92.69 314 THR A N 1
ATOM 2423 C CA . THR A 1 314 ? 11.375 -10.741 -22.387 1.00 92.69 314 THR A CA 1
ATOM 2424 C C . THR A 1 314 ? 12.704 -11.147 -23.026 1.00 92.69 314 THR A C 1
ATOM 2426 O O . THR A 1 314 ? 12.691 -11.728 -24.114 1.00 92.69 314 THR A O 1
ATOM 2429 N N . LYS A 1 315 ? 13.848 -10.914 -22.365 1.00 89.44 315 LYS A N 1
ATOM 2430 C CA . LYS A 1 315 ? 15.135 -11.474 -22.796 1.00 89.44 315 LYS A CA 1
ATOM 2431 C C . LYS A 1 315 ? 15.108 -12.994 -22.591 1.00 89.44 315 LYS A C 1
ATOM 2433 O O . LYS A 1 315 ? 14.712 -13.480 -21.537 1.00 89.44 315 LYS A O 1
ATOM 2438 N N . ASN A 1 316 ? 15.615 -13.755 -23.564 1.00 77.94 316 ASN A N 1
ATOM 2439 C CA . ASN A 1 316 ? 15.680 -15.228 -23.496 1.00 77.94 316 ASN A CA 1
ATOM 2440 C C . ASN A 1 316 ? 16.549 -15.772 -22.342 1.00 77.94 316 ASN A C 1
ATOM 2442 O O . ASN A 1 316 ? 16.592 -16.979 -22.135 1.00 77.94 316 ASN A O 1
ATOM 2446 N N . THR A 1 317 ? 17.278 -14.906 -21.641 1.00 87.62 317 THR A N 1
ATOM 2447 C CA . THR A 1 317 ? 18.188 -15.247 -20.543 1.00 87.62 317 THR A CA 1
ATOM 2448 C C . THR A 1 317 ? 17.555 -15.112 -19.160 1.00 87.62 317 THR A C 1
ATOM 2450 O O . THR A 1 317 ? 18.217 -15.434 -18.181 1.00 87.62 317 THR A O 1
ATOM 2453 N N . TYR A 1 318 ? 16.328 -14.590 -19.049 1.00 89.31 318 TYR A N 1
ATOM 2454 C CA . TYR A 1 318 ? 15.681 -14.408 -17.752 1.00 89.31 318 TYR A CA 1
ATOM 2455 C C . TYR A 1 318 ? 14.946 -15.681 -17.320 1.00 89.31 318 TYR A C 1
ATOM 2457 O O . TYR A 1 318 ? 13.933 -16.061 -17.914 1.00 89.31 318 TYR A O 1
ATOM 2465 N N . ASP A 1 319 ? 15.434 -16.316 -16.256 1.00 91.81 319 ASP A N 1
ATOM 2466 C CA . ASP A 1 319 ? 14.807 -17.499 -15.675 1.00 91.81 319 ASP A CA 1
ATOM 2467 C C . ASP A 1 319 ? 13.682 -17.102 -14.715 1.00 91.81 319 ASP A C 1
ATOM 2469 O O . ASP A 1 319 ? 13.898 -16.461 -13.689 1.00 91.81 319 ASP A O 1
ATOM 2473 N N . LEU A 1 320 ? 12.455 -17.510 -15.045 1.00 93.69 320 LEU A N 1
ATOM 2474 C CA . LEU A 1 320 ? 11.274 -17.234 -14.229 1.00 93.69 320 LEU A CA 1
ATOM 2475 C C . LEU A 1 320 ? 11.335 -18.015 -12.894 1.00 93.69 320 LEU A C 1
ATOM 2477 O O . LEU A 1 320 ? 11.321 -19.248 -12.919 1.00 93.69 320 LEU A O 1
ATOM 2481 N N . PRO A 1 321 ? 11.287 -17.350 -11.722 1.00 93.38 321 PRO A N 1
ATOM 2482 C CA . PRO A 1 321 ? 11.327 -18.005 -10.407 1.00 93.38 321 PRO A CA 1
ATOM 2483 C C . PRO A 1 321 ? 10.076 -18.816 -10.033 1.00 93.38 321 PRO A C 1
ATOM 2485 O O . PRO A 1 321 ? 10.037 -19.440 -8.972 1.00 93.38 321 PRO A O 1
ATOM 2488 N N . MET A 1 322 ? 9.016 -18.780 -10.848 1.00 95.44 322 MET A N 1
ATOM 2489 C CA . MET A 1 322 ? 7.793 -19.581 -10.684 1.00 95.44 322 MET A CA 1
ATOM 2490 C C . MET A 1 322 ? 7.123 -19.479 -9.301 1.00 95.44 322 MET A C 1
ATOM 2492 O O . MET A 1 322 ? 6.566 -20.446 -8.781 1.00 95.44 322 MET A O 1
ATOM 2496 N N . GLY A 1 323 ? 7.116 -18.285 -8.708 1.00 94.06 323 GLY A N 1
ATOM 2497 C CA . GLY A 1 323 ? 6.391 -17.985 -7.473 1.00 94.06 323 GLY A CA 1
ATOM 2498 C C . GLY A 1 323 ? 7.222 -18.084 -6.195 1.00 94.06 323 GLY A C 1
ATOM 2499 O O . GLY A 1 323 ? 6.679 -17.901 -5.101 1.00 94.06 323 GLY A O 1
ATOM 2500 N N . ARG A 1 324 ? 8.531 -18.328 -6.316 1.00 94.44 324 ARG A N 1
ATOM 2501 C CA . ARG A 1 324 ? 9.498 -18.323 -5.210 1.00 94.44 324 ARG A CA 1
ATOM 2502 C C . ARG A 1 324 ? 9.380 -17.066 -4.339 1.00 94.44 324 ARG A C 1
ATOM 2504 O O . ARG A 1 324 ? 9.339 -17.186 -3.113 1.00 94.44 324 ARG A O 1
ATOM 2511 N N . SER A 1 325 ? 9.213 -15.888 -4.946 1.00 93.94 325 SER A N 1
ATOM 2512 C CA . SER A 1 325 ? 9.084 -14.621 -4.215 1.00 93.94 325 SER A CA 1
ATOM 2513 C C . SER A 1 325 ? 7.851 -14.576 -3.298 1.00 93.94 325 SER A C 1
ATOM 2515 O O . SER A 1 325 ? 7.936 -14.054 -2.184 1.00 93.94 325 SER A O 1
ATOM 2517 N N . PHE A 1 326 ? 6.727 -15.192 -3.694 1.00 95.50 326 PHE A N 1
ATOM 2518 C CA . PHE A 1 326 ? 5.517 -15.283 -2.864 1.00 95.50 326 PHE A CA 1
ATOM 2519 C C . PHE A 1 326 ? 5.711 -16.223 -1.673 1.00 95.50 326 PHE A C 1
ATOM 2521 O O . PHE A 1 326 ? 5.226 -15.941 -0.573 1.00 95.50 326 PHE A O 1
ATOM 2528 N N . VAL A 1 327 ? 6.443 -17.325 -1.871 1.00 95.00 327 VAL A N 1
ATOM 2529 C CA . VAL A 1 327 ? 6.836 -18.221 -0.775 1.00 95.00 327 VAL A CA 1
ATOM 2530 C C . VAL A 1 327 ? 7.756 -17.476 0.189 1.00 95.00 327 VAL A C 1
ATOM 2532 O O . VAL A 1 327 ? 7.519 -17.506 1.397 1.00 95.00 327 VAL A O 1
ATOM 2535 N N . GLY A 1 328 ? 8.734 -16.732 -0.331 1.00 92.88 328 GLY A N 1
ATOM 2536 C CA . GLY A 1 328 ? 9.605 -15.869 0.465 1.00 92.88 328 GLY A CA 1
ATOM 2537 C C . GLY A 1 328 ? 8.834 -14.807 1.246 1.00 92.88 328 GLY A C 1
ATOM 2538 O O . GLY A 1 328 ? 9.097 -14.584 2.427 1.00 92.88 328 GLY A O 1
ATOM 2539 N N . ALA A 1 329 ? 7.809 -14.196 0.652 1.00 92.94 329 ALA A N 1
ATOM 2540 C CA . ALA A 1 329 ? 6.942 -13.252 1.349 1.00 92.94 329 ALA A CA 1
ATOM 2541 C C . ALA A 1 329 ? 6.148 -13.896 2.491 1.00 92.94 329 ALA A C 1
ATOM 2543 O O . ALA A 1 329 ? 6.086 -13.324 3.582 1.00 92.94 329 ALA A O 1
ATOM 2544 N N . ALA A 1 330 ? 5.591 -15.092 2.292 1.00 91.88 330 ALA A N 1
ATOM 2545 C CA . ALA A 1 330 ? 4.923 -15.823 3.366 1.00 91.88 330 ALA A CA 1
ATOM 2546 C C . ALA A 1 330 ? 5.915 -16.207 4.479 1.00 91.88 330 ALA A C 1
ATOM 2548 O O . ALA A 1 330 ? 5.638 -16.000 5.663 1.00 91.88 330 ALA A O 1
ATOM 2549 N N . ALA A 1 331 ? 7.102 -16.688 4.102 1.00 91.50 331 ALA A N 1
ATOM 2550 C CA . ALA A 1 331 ? 8.159 -17.060 5.034 1.00 91.50 331 ALA A CA 1
ATOM 2551 C C . ALA A 1 331 ? 8.768 -15.850 5.767 1.00 91.50 331 ALA A C 1
ATOM 2553 O O . ALA A 1 331 ? 9.256 -15.989 6.889 1.00 91.50 331 ALA A O 1
ATOM 2554 N N . SER A 1 332 ? 8.680 -14.639 5.201 1.00 87.62 332 SER A N 1
ATOM 2555 C CA . SER A 1 332 ? 9.197 -13.406 5.814 1.00 87.62 332 SER A CA 1
ATOM 2556 C C . SER A 1 332 ? 8.566 -13.098 7.181 1.00 87.62 332 SER A C 1
ATOM 2558 O O . SER A 1 332 ? 9.207 -12.468 8.028 1.00 87.62 332 SER A O 1
ATOM 2560 N N . VAL A 1 333 ? 7.349 -13.599 7.423 1.00 86.81 333 VAL A N 1
ATOM 2561 C CA . VAL A 1 333 ? 6.623 -13.474 8.695 1.00 86.81 333 VAL A CA 1
ATOM 2562 C C . VAL A 1 333 ? 7.244 -14.338 9.794 1.00 86.81 333 VAL A C 1
ATOM 2564 O O . VAL A 1 333 ? 7.172 -13.982 10.969 1.00 86.81 333 VAL A O 1
ATOM 2567 N N . ILE A 1 334 ? 7.864 -15.461 9.430 1.00 86.56 334 ILE A N 1
ATOM 2568 C CA . ILE A 1 334 ? 8.446 -16.418 10.372 1.00 86.56 334 ILE A CA 1
ATOM 2569 C C . ILE A 1 334 ? 9.803 -15.878 10.831 1.00 86.56 334 ILE A C 1
ATOM 2571 O O . ILE A 1 334 ? 10.668 -15.672 9.985 1.00 86.56 334 ILE A O 1
ATOM 2575 N N . PRO A 1 335 ? 10.034 -15.632 12.133 1.00 83.06 335 PRO A N 1
ATOM 2576 C CA . PRO A 1 335 ? 11.315 -15.127 12.620 1.00 83.06 335 PRO A CA 1
ATOM 2577 C C . PRO A 1 335 ? 12.499 -15.968 12.127 1.00 83.06 335 PRO A C 1
ATOM 2579 O O . PRO A 1 335 ? 12.436 -17.193 12.182 1.00 83.06 335 PRO A O 1
ATOM 2582 N N . LYS A 1 336 ? 13.602 -15.319 11.724 1.00 81.50 336 LYS A N 1
ATOM 2583 C CA . LYS A 1 336 ? 14.824 -16.011 11.262 1.00 81.50 336 LYS A CA 1
ATOM 2584 C C . LYS A 1 336 ? 15.355 -17.037 12.273 1.00 81.50 336 LYS A C 1
ATOM 2586 O O . LYS A 1 336 ? 15.876 -18.061 11.872 1.00 81.50 336 LYS A O 1
ATOM 2591 N N . ALA A 1 337 ? 15.147 -16.808 13.572 1.00 83.19 337 ALA A N 1
ATOM 2592 C CA . ALA A 1 337 ? 15.520 -17.757 14.625 1.00 83.19 337 ALA A CA 1
ATOM 2593 C C . ALA A 1 337 ? 14.768 -19.104 14.559 1.00 83.19 337 ALA A C 1
ATOM 2595 O O . ALA A 1 337 ? 15.220 -20.075 15.152 1.00 83.19 337 ALA A O 1
ATOM 2596 N N . LEU A 1 338 ? 13.609 -19.156 13.891 1.00 87.06 338 LEU A N 1
ATOM 2597 C CA . LEU A 1 338 ? 12.824 -20.381 13.695 1.00 87.06 338 LEU A CA 1
ATOM 2598 C C . LEU A 1 338 ? 13.033 -20.999 12.308 1.00 87.06 338 LEU A C 1
ATOM 2600 O O . LEU A 1 338 ? 12.798 -22.190 12.138 1.00 87.06 338 LEU A O 1
ATOM 2604 N N . TRP A 1 339 ? 13.428 -20.192 11.322 1.00 88.69 339 TRP A N 1
ATOM 2605 C CA . TRP A 1 339 ? 13.701 -20.637 9.960 1.00 88.69 339 TRP A CA 1
ATOM 2606 C C . TRP A 1 339 ? 14.785 -19.752 9.346 1.00 88.69 339 TRP A C 1
ATOM 2608 O O . TRP A 1 339 ? 14.504 -18.686 8.790 1.00 88.69 339 TRP A O 1
ATOM 2618 N N . GLU A 1 340 ? 16.029 -20.192 9.507 1.00 86.12 340 GLU A N 1
ATOM 2619 C CA . GLU A 1 340 ? 17.213 -19.453 9.074 1.00 86.12 340 GLU A CA 1
ATOM 2620 C C . GLU A 1 340 ? 17.313 -19.434 7.541 1.00 86.12 340 GLU A C 1
ATOM 2622 O O . GLU A 1 340 ? 17.313 -18.356 6.944 1.00 86.12 340 GLU A O 1
ATOM 2627 N N . ASP A 1 341 ? 17.208 -20.609 6.912 1.00 88.38 341 ASP A N 1
ATOM 2628 C CA . ASP A 1 341 ? 17.270 -20.814 5.454 1.00 88.38 341 ASP A CA 1
ATOM 2629 C C . ASP A 1 341 ? 15.928 -20.569 4.742 1.00 88.38 341 ASP A C 1
ATOM 2631 O O . ASP A 1 341 ? 15.518 -21.300 3.834 1.00 88.38 341 ASP A O 1
ATOM 2635 N N . ARG A 1 342 ? 15.159 -19.579 5.199 1.00 89.31 342 ARG A N 1
ATOM 2636 C CA . ARG A 1 342 ? 13.886 -19.238 4.553 1.00 89.31 342 ARG A CA 1
ATOM 2637 C C . ARG A 1 342 ? 14.139 -18.601 3.180 1.00 89.31 342 ARG A C 1
ATOM 2639 O O . ARG A 1 342 ? 15.076 -17.809 3.062 1.00 89.31 342 ARG A O 1
ATOM 2646 N N . PRO A 1 343 ? 13.287 -18.857 2.168 1.00 89.69 343 PRO A N 1
ATOM 2647 C CA . PRO A 1 343 ? 13.444 -18.235 0.859 1.00 89.69 343 PRO A CA 1
ATOM 2648 C C . PRO A 1 343 ? 13.490 -16.709 0.975 1.00 89.69 343 PRO A C 1
ATOM 2650 O O . PRO A 1 343 ? 12.706 -16.104 1.717 1.00 89.69 343 PRO A O 1
ATOM 2653 N N . SER A 1 344 ? 14.413 -16.086 0.249 1.00 87.56 344 SER A N 1
ATOM 2654 C CA . SER A 1 344 ? 14.479 -14.630 0.112 1.00 87.56 344 SER A CA 1
ATOM 2655 C C . SER A 1 344 ? 13.181 -14.099 -0.506 1.00 87.56 344 SER A C 1
ATOM 2657 O O . SER A 1 344 ? 12.444 -14.789 -1.212 1.00 87.56 344 SER A O 1
ATOM 2659 N N . THR A 1 345 ? 12.864 -12.849 -0.190 1.00 89.38 345 THR A N 1
ATOM 2660 C CA . THR A 1 345 ? 11.674 -12.182 -0.731 1.00 89.38 345 THR A CA 1
ATOM 2661 C C . THR A 1 345 ? 11.897 -11.749 -2.180 1.00 89.38 345 THR A C 1
ATOM 2663 O O . THR A 1 345 ? 12.995 -11.912 -2.704 1.00 89.38 345 THR A O 1
ATOM 2666 N N . PHE A 1 346 ? 10.899 -11.086 -2.774 1.00 89.75 346 PHE A N 1
ATOM 2667 C CA . PHE A 1 346 ? 11.001 -10.452 -4.096 1.00 89.75 346 PHE A CA 1
ATOM 2668 C C . PHE A 1 346 ? 12.186 -9.483 -4.265 1.00 89.75 346 PHE A C 1
ATOM 2670 O O . PHE A 1 346 ? 12.470 -9.043 -5.371 1.00 89.75 346 PHE A O 1
ATOM 2677 N N . ALA A 1 347 ? 12.870 -9.126 -3.171 1.00 85.81 347 ALA A N 1
ATOM 2678 C CA . ALA A 1 347 ? 14.087 -8.329 -3.202 1.00 85.81 347 ALA A CA 1
ATOM 2679 C C . ALA A 1 347 ? 15.195 -8.897 -4.094 1.00 85.81 347 ALA A C 1
ATOM 2681 O O . ALA A 1 347 ? 15.919 -8.107 -4.687 1.00 85.81 347 ALA A O 1
ATOM 2682 N N . GLU A 1 348 ? 15.284 -10.216 -4.235 1.00 85.50 348 GLU A N 1
ATOM 2683 C CA . GLU A 1 348 ? 16.259 -10.851 -5.123 1.00 85.50 348 GLU A CA 1
ATOM 2684 C C . GLU A 1 348 ? 15.917 -10.581 -6.595 1.00 85.50 348 GLU A C 1
ATOM 2686 O O . GLU A 1 348 ? 16.651 -9.865 -7.270 1.00 85.50 348 GLU A O 1
ATOM 2691 N N . GLU A 1 349 ? 14.737 -11.011 -7.059 1.00 86.50 349 GLU A N 1
ATOM 2692 C CA . GLU A 1 349 ? 14.339 -10.877 -8.467 1.00 86.50 349 GLU A CA 1
ATOM 2693 C C . GLU A 1 349 ? 14.352 -9.435 -8.958 1.00 86.50 349 GLU A C 1
ATOM 2695 O O . GLU A 1 349 ? 14.732 -9.147 -10.092 1.00 86.50 349 GLU A O 1
ATOM 2700 N N . LYS A 1 350 ? 13.864 -8.514 -8.127 1.00 86.12 350 LYS A N 1
ATOM 2701 C CA . LYS A 1 350 ? 13.780 -7.112 -8.522 1.00 86.12 350 LYS A CA 1
ATOM 2702 C C . LYS A 1 350 ? 15.160 -6.478 -8.625 1.00 86.12 350 LYS A C 1
ATOM 2704 O O . LYS A 1 350 ? 15.308 -5.567 -9.429 1.00 86.12 350 LYS A O 1
ATOM 2709 N N . SER A 1 351 ? 16.133 -6.946 -7.841 1.00 83.62 351 SER A N 1
ATOM 2710 C CA . SER A 1 351 ? 17.521 -6.496 -7.944 1.00 83.62 351 SER A CA 1
ATOM 2711 C C . SER A 1 351 ? 18.113 -7.012 -9.244 1.00 83.62 351 SER A C 1
ATOM 2713 O O . SER A 1 351 ? 18.561 -6.202 -10.042 1.00 83.62 351 SER A O 1
ATOM 2715 N N . ASP A 1 352 ? 17.946 -8.297 -9.562 1.00 84.25 352 ASP A N 1
ATOM 2716 C CA . ASP A 1 352 ? 18.391 -8.860 -10.845 1.00 84.25 352 ASP A CA 1
ATOM 2717 C C . ASP A 1 352 ? 17.817 -8.113 -12.057 1.00 84.25 352 ASP A C 1
ATOM 2719 O O . ASP A 1 352 ? 18.523 -7.868 -13.032 1.00 84.25 352 ASP A O 1
ATOM 2723 N N . ILE A 1 353 ? 16.550 -7.689 -11.984 1.00 84.38 353 ILE A N 1
ATOM 2724 C CA . ILE A 1 353 ? 15.905 -6.932 -13.063 1.00 84.38 353 ILE A CA 1
ATOM 2725 C C . ILE A 1 353 ? 16.529 -5.546 -13.266 1.00 84.38 353 ILE A C 1
ATOM 2727 O O . ILE A 1 353 ? 16.599 -5.085 -14.406 1.00 84.38 353 ILE A O 1
ATOM 2731 N N . VAL A 1 354 ? 16.931 -4.866 -12.189 1.00 82.06 354 VAL A N 1
ATOM 2732 C CA . VAL A 1 354 ? 17.396 -3.469 -12.253 1.00 82.06 354 VAL A CA 1
ATOM 2733 C C . VAL A 1 354 ? 18.905 -3.310 -12.141 1.00 82.06 354 VAL A C 1
ATOM 2735 O O . VAL A 1 354 ? 19.388 -2.216 -12.404 1.00 82.06 354 VAL A O 1
ATOM 2738 N N . ASN A 1 355 ? 19.656 -4.352 -11.781 1.00 75.56 355 ASN A N 1
ATOM 2739 C CA . ASN A 1 355 ? 21.095 -4.277 -11.512 1.00 75.56 355 ASN A CA 1
ATOM 2740 C C . ASN A 1 355 ? 21.895 -3.701 -12.694 1.00 75.56 355 ASN A C 1
ATOM 2742 O O . ASN A 1 355 ? 22.881 -3.006 -12.478 1.00 75.56 355 ASN A O 1
ATOM 2746 N N . GLU A 1 356 ? 21.460 -3.939 -13.936 1.00 66.00 356 GLU A N 1
ATOM 2747 C CA . GLU A 1 356 ? 22.116 -3.401 -15.140 1.00 66.00 356 GLU A CA 1
ATOM 2748 C C . GLU A 1 356 ? 21.790 -1.920 -15.416 1.00 66.00 356 GLU A C 1
ATOM 2750 O O . GLU A 1 356 ? 22.507 -1.269 -16.172 1.00 66.00 356 GLU A O 1
ATOM 2755 N N . VAL A 1 357 ? 20.709 -1.389 -14.834 1.00 62.16 357 VAL A N 1
ATOM 2756 C CA . VAL A 1 357 ? 20.102 -0.095 -15.213 1.00 62.16 357 VAL A CA 1
ATOM 2757 C C . VAL A 1 357 ? 20.008 0.878 -14.028 1.00 62.16 357 VAL A C 1
ATOM 2759 O O . VAL A 1 357 ? 19.773 2.071 -14.206 1.00 62.16 357 VAL A O 1
ATOM 2762 N N . GLN A 1 358 ? 20.184 0.401 -12.795 1.00 63.88 358 GLN A N 1
ATOM 2763 C CA . GLN A 1 358 ? 20.108 1.225 -11.596 1.00 63.88 358 GLN A CA 1
ATOM 2764 C C . GLN A 1 358 ? 21.418 1.989 -11.382 1.00 63.88 358 GLN A C 1
ATOM 2766 O O . GLN A 1 358 ? 22.486 1.407 -11.211 1.00 63.88 358 GLN A O 1
ATOM 2771 N N . SER A 1 359 ? 21.316 3.313 -11.292 1.00 53.62 359 SER A N 1
ATOM 2772 C CA . SER A 1 359 ? 22.468 4.204 -11.113 1.00 53.62 359 SER A CA 1
ATOM 2773 C C . SER A 1 359 ? 23.160 4.097 -9.746 1.00 53.62 359 SER A C 1
ATOM 2775 O O . SER A 1 359 ? 24.308 4.518 -9.622 1.00 53.62 359 SER A O 1
ATOM 2777 N N . SER A 1 360 ? 22.501 3.544 -8.717 1.00 55.75 360 SER A N 1
ATOM 2778 C CA . SER A 1 360 ? 22.991 3.618 -7.329 1.00 55.75 360 SER A CA 1
ATOM 2779 C C . SER A 1 360 ? 23.991 2.534 -6.911 1.00 55.75 360 SER A C 1
ATOM 2781 O O . SER A 1 360 ? 24.482 2.591 -5.790 1.00 55.75 360 SER A O 1
ATOM 2783 N N . GLY A 1 361 ? 24.322 1.562 -7.772 1.00 53.56 361 GLY A N 1
ATOM 2784 C CA . GLY A 1 361 ? 25.361 0.553 -7.495 1.00 53.56 361 GLY A CA 1
ATOM 2785 C C . GLY A 1 361 ? 25.107 -0.369 -6.288 1.00 53.56 361 GLY A C 1
ATOM 2786 O O . GLY A 1 361 ? 26.003 -1.118 -5.902 1.00 53.56 361 GLY A O 1
ATOM 2787 N N . ASP A 1 362 ? 23.916 -0.322 -5.682 1.00 59.44 362 ASP A N 1
ATOM 2788 C CA . ASP A 1 362 ? 23.539 -1.171 -4.550 1.00 59.44 362 ASP A CA 1
ATOM 2789 C C . ASP A 1 362 ? 23.268 -2.610 -5.010 1.00 59.44 362 ASP A C 1
ATOM 2791 O O . ASP A 1 362 ? 22.589 -2.826 -6.010 1.00 59.44 362 ASP A O 1
ATOM 2795 N N . ALA A 1 363 ? 23.721 -3.599 -4.230 1.00 58.12 363 ALA A N 1
ATOM 2796 C CA . ALA A 1 363 ? 23.495 -5.021 -4.517 1.00 58.12 363 ALA A CA 1
ATOM 2797 C C . ALA A 1 363 ? 22.019 -5.454 -4.392 1.00 58.12 363 ALA A C 1
ATOM 2799 O O . ALA A 1 363 ? 21.629 -6.478 -4.948 1.00 58.12 363 ALA A O 1
ATOM 2800 N N . GLU A 1 364 ? 21.203 -4.689 -3.656 1.00 63.59 364 GLU A N 1
ATOM 2801 C CA . GLU A 1 364 ? 19.764 -4.920 -3.541 1.00 63.59 364 GLU A CA 1
ATOM 2802 C C . GLU A 1 364 ? 18.974 -3.618 -3.687 1.00 63.59 364 GLU A C 1
ATOM 2804 O O . GLU A 1 364 ? 19.260 -2.612 -3.030 1.00 63.59 364 GLU A O 1
ATOM 2809 N N . THR A 1 365 ? 17.908 -3.646 -4.486 1.00 71.69 365 THR A N 1
ATOM 2810 C CA . THR A 1 365 ? 17.064 -2.470 -4.700 1.00 71.69 365 THR A CA 1
ATOM 2811 C C . THR A 1 365 ? 15.918 -2.373 -3.689 1.00 71.69 365 THR A C 1
ATOM 2813 O O . THR A 1 365 ? 15.336 -3.359 -3.236 1.00 71.69 365 THR A O 1
ATOM 2816 N N . THR A 1 366 ? 15.518 -1.150 -3.334 1.00 73.38 366 THR A N 1
ATOM 2817 C CA . THR A 1 366 ? 14.334 -0.896 -2.483 1.00 73.38 366 THR A CA 1
ATOM 2818 C C . THR A 1 366 ? 13.099 -0.504 -3.287 1.00 73.38 366 THR A C 1
ATOM 2820 O O . THR A 1 366 ? 12.034 -0.262 -2.714 1.00 73.38 366 THR A O 1
ATOM 2823 N N . LEU A 1 367 ? 13.218 -0.478 -4.616 1.00 82.31 367 LEU A N 1
ATOM 2824 C CA . LEU A 1 367 ? 12.123 -0.166 -5.520 1.00 82.31 367 LEU A CA 1
ATOM 2825 C C . LEU A 1 367 ? 10.995 -1.187 -5.356 1.00 82.31 367 LEU A C 1
ATOM 2827 O O . LEU A 1 367 ? 11.244 -2.382 -5.199 1.00 82.31 367 LEU A O 1
ATOM 2831 N N . LEU A 1 368 ? 9.757 -0.698 -5.348 1.00 88.19 368 LEU A N 1
ATOM 2832 C CA . LEU A 1 368 ? 8.569 -1.546 -5.401 1.00 88.19 368 LEU A CA 1
ATOM 2833 C C . LEU A 1 368 ? 8.090 -1.584 -6.842 1.00 88.19 368 LEU A C 1
ATOM 2835 O O . LEU A 1 368 ? 8.116 -0.552 -7.516 1.00 88.19 368 LEU A O 1
ATOM 2839 N N . PHE A 1 369 ? 7.653 -2.753 -7.288 1.00 92.12 369 PHE A N 1
ATOM 2840 C CA . PHE A 1 369 ? 7.137 -2.970 -8.639 1.00 92.12 369 PHE A CA 1
ATOM 2841 C C . PHE A 1 369 ? 5.605 -3.047 -8.635 1.00 92.12 369 PHE A C 1
ATOM 2843 O O . PHE A 1 369 ? 4.958 -2.844 -9.668 1.00 92.12 369 PHE A O 1
ATOM 2850 N N . GLY A 1 370 ? 5.023 -3.307 -7.461 1.00 94.94 370 GLY A N 1
ATOM 2851 C CA . GLY A 1 370 ? 3.625 -3.666 -7.306 1.00 94.94 370 GLY A CA 1
ATOM 2852 C C . GLY A 1 370 ? 3.395 -5.117 -7.721 1.00 94.94 370 GLY A C 1
ATOM 2853 O O . GLY A 1 370 ? 4.167 -5.701 -8.485 1.00 94.94 370 GLY A O 1
ATOM 2854 N N . MET A 1 371 ? 2.283 -5.700 -7.275 1.00 96.69 371 MET A N 1
ATOM 2855 C CA . MET A 1 371 ? 1.976 -7.094 -7.598 1.00 96.69 371 MET A CA 1
ATOM 2856 C C . MET A 1 371 ? 1.936 -7.395 -9.103 1.00 96.69 371 MET A C 1
ATOM 2858 O O . MET A 1 371 ? 2.393 -8.474 -9.460 1.00 96.69 371 MET A O 1
ATOM 2862 N N . PRO A 1 372 ? 1.462 -6.515 -10.015 1.00 97.19 372 PRO A N 1
ATOM 2863 C CA . PRO A 1 372 ? 1.566 -6.803 -11.447 1.00 97.19 372 PRO A CA 1
ATOM 2864 C C . PRO A 1 372 ? 3.008 -7.003 -11.925 1.00 97.19 372 PRO A C 1
ATOM 2866 O O . PRO A 1 372 ? 3.267 -7.920 -12.701 1.00 97.19 372 PRO A O 1
ATOM 2869 N N . GLY A 1 373 ? 3.950 -6.191 -11.434 1.00 96.06 373 GLY A N 1
ATOM 2870 C CA . GLY A 1 373 ? 5.367 -6.329 -11.766 1.00 96.06 373 GLY A CA 1
ATOM 2871 C C . GLY A 1 373 ? 6.020 -7.552 -11.114 1.00 96.06 373 GLY A C 1
ATOM 2872 O O . GLY A 1 373 ? 6.811 -8.233 -11.756 1.00 96.06 373 GLY A O 1
ATOM 2873 N N . GLU A 1 374 ? 5.637 -7.910 -9.887 1.00 96.69 374 GLU A N 1
ATOM 2874 C CA . GLU A 1 374 ? 6.105 -9.155 -9.259 1.00 96.69 374 GLU A CA 1
ATOM 2875 C C . GLU A 1 374 ? 5.548 -10.406 -9.957 1.00 96.69 374 GLU A C 1
ATOM 2877 O O . GLU A 1 374 ? 6.269 -11.379 -10.182 1.00 96.69 374 GLU A O 1
ATOM 2882 N N . PHE A 1 375 ? 4.276 -10.389 -10.359 1.00 97.88 375 PHE A N 1
ATOM 2883 C CA . PHE A 1 375 ? 3.682 -11.464 -11.154 1.00 97.88 375 PHE A CA 1
ATOM 2884 C C . PHE A 1 375 ? 4.354 -11.598 -12.523 1.00 97.88 375 PHE A C 1
ATOM 2886 O O . PHE A 1 375 ? 4.522 -12.718 -13.003 1.00 97.88 375 PHE A O 1
ATOM 2893 N N . LEU A 1 376 ? 4.736 -10.478 -13.140 1.00 97.44 376 LEU A N 1
ATOM 2894 C CA . LEU A 1 376 ? 5.520 -10.463 -14.370 1.00 97.44 376 LEU A CA 1
ATOM 2895 C C . LEU A 1 376 ? 6.880 -11.133 -14.177 1.00 97.44 376 LEU A C 1
ATOM 2897 O O . LEU A 1 376 ? 7.222 -12.017 -14.952 1.00 97.44 376 LEU A O 1
ATOM 2901 N N . ALA A 1 377 ? 7.616 -10.762 -13.130 1.00 95.56 377 ALA A N 1
ATOM 2902 C CA . ALA A 1 377 ? 8.905 -11.373 -12.822 1.00 95.56 377 ALA A CA 1
ATOM 2903 C C . ALA A 1 377 ? 8.780 -12.884 -12.561 1.00 95.56 377 ALA A C 1
ATOM 2905 O O . ALA A 1 377 ? 9.614 -13.660 -13.000 1.00 95.56 377 ALA A O 1
ATOM 2906 N N . ASN A 1 378 ? 7.705 -13.333 -11.904 1.00 96.56 378 ASN A N 1
ATOM 2907 C CA . ASN A 1 378 ? 7.534 -14.747 -11.558 1.00 96.56 378 ASN A CA 1
ATOM 2908 C C . ASN A 1 378 ? 6.981 -15.624 -12.685 1.00 96.56 378 ASN A C 1
ATOM 2910 O O . ASN A 1 378 ? 7.319 -16.803 -12.749 1.00 96.56 378 ASN A O 1
ATOM 2914 N N . PHE A 1 379 ? 6.089 -15.090 -13.523 1.00 97.00 379 PHE A N 1
ATOM 2915 C CA . PHE A 1 379 ? 5.298 -15.887 -14.471 1.00 97.00 379 PHE A CA 1
ATOM 2916 C C . PHE A 1 379 ? 5.228 -15.275 -15.880 1.00 97.00 379 PHE A C 1
ATOM 2918 O O . PHE A 1 379 ? 4.383 -15.662 -16.694 1.00 97.00 379 PHE A O 1
ATOM 2925 N N . GLY A 1 380 ? 6.072 -14.289 -16.175 1.00 96.25 380 GLY A N 1
ATOM 2926 C CA . GLY A 1 380 ? 6.117 -13.608 -17.462 1.00 96.25 380 GLY A CA 1
ATOM 2927 C C . GLY A 1 380 ? 4.873 -12.764 -17.757 1.00 96.25 380 GLY A C 1
ATOM 2928 O O . GLY A 1 380 ? 4.091 -12.390 -16.879 1.00 96.25 380 GLY A O 1
ATOM 2929 N N . LEU A 1 381 ? 4.670 -12.466 -19.042 1.00 97.50 381 LEU A N 1
ATOM 2930 C CA . LEU A 1 381 ? 3.609 -11.564 -19.515 1.00 97.50 381 LEU A CA 1
ATOM 2931 C C . LEU A 1 381 ? 2.199 -12.035 -19.111 1.00 97.50 381 LEU A C 1
ATOM 2933 O O . LEU A 1 381 ? 1.322 -11.222 -18.817 1.00 97.50 381 LEU A O 1
ATOM 2937 N N . ILE A 1 382 ? 1.986 -13.354 -19.054 1.00 97.12 382 ILE A N 1
ATOM 2938 C CA . ILE A 1 382 ? 0.718 -13.951 -18.614 1.00 97.12 382 ILE A CA 1
ATOM 2939 C C . ILE A 1 382 ? 0.482 -13.657 -17.129 1.00 97.12 382 ILE A C 1
ATOM 2941 O O . ILE A 1 382 ? -0.630 -13.283 -16.751 1.00 97.12 382 ILE A O 1
ATOM 2945 N N . GLY A 1 383 ? 1.525 -13.761 -16.299 1.00 97.50 383 GLY A N 1
ATOM 2946 C CA . GLY A 1 383 ? 1.482 -13.385 -14.888 1.00 97.50 383 GLY A CA 1
ATOM 2947 C C . GLY A 1 383 ? 0.960 -11.972 -14.680 1.00 97.50 383 GLY A C 1
ATOM 2948 O O . GLY A 1 383 ? 0.017 -11.774 -13.907 1.00 97.50 383 GLY A O 1
ATOM 2949 N N . TYR A 1 384 ? 1.519 -11.008 -15.419 1.00 98.06 384 TYR A N 1
ATOM 2950 C CA . TYR A 1 384 ? 1.104 -9.606 -15.349 1.00 98.06 384 TYR A CA 1
ATOM 2951 C C . TYR A 1 384 ? -0.411 -9.462 -15.540 1.00 98.06 384 TYR A C 1
ATOM 2953 O O . TYR A 1 384 ? -1.091 -8.873 -14.700 1.00 98.06 384 TYR A O 1
ATOM 2961 N N . VAL A 1 385 ? -0.964 -10.053 -16.605 1.00 98.38 385 VAL A N 1
ATOM 2962 C CA . VAL A 1 385 ? -2.398 -9.966 -16.934 1.00 98.38 385 VAL A CA 1
ATOM 2963 C C . VAL A 1 385 ? -3.260 -10.664 -15.881 1.00 98.38 385 VAL A C 1
ATOM 2965 O O . VAL A 1 385 ? -4.271 -10.110 -15.441 1.00 98.38 385 VAL A O 1
ATOM 2968 N N . LEU A 1 386 ? -2.865 -11.862 -15.436 1.00 97.19 386 LEU A N 1
ATOM 2969 C CA . LEU A 1 386 ? -3.622 -12.633 -14.445 1.00 97.19 386 LEU A CA 1
ATOM 2970 C C . LEU A 1 386 ? -3.671 -11.950 -13.073 1.00 97.19 386 LEU A C 1
ATOM 2972 O O . LEU A 1 386 ? -4.670 -12.102 -12.361 1.00 97.19 386 LEU A O 1
ATOM 2976 N N . SER A 1 387 ? -2.657 -11.151 -12.722 1.00 97.69 387 SER A N 1
ATOM 2977 C CA . SER A 1 387 ? -2.610 -10.414 -11.452 1.00 97.69 387 SER A CA 1
ATOM 2978 C C . SER A 1 387 ? -3.840 -9.515 -11.239 1.00 97.69 387 SER A C 1
ATOM 2980 O O . SER A 1 387 ? -4.316 -9.368 -10.114 1.00 97.69 387 SER A O 1
ATOM 2982 N N . PHE A 1 388 ? -4.445 -8.997 -12.315 1.00 98.19 388 PHE A N 1
ATOM 2983 C CA . PHE A 1 388 ? -5.614 -8.111 -12.266 1.00 98.19 388 PHE A CA 1
ATOM 2984 C C . PHE A 1 388 ? -6.905 -8.811 -11.809 1.00 98.19 388 PHE A C 1
ATOM 2986 O O . PHE A 1 388 ? -7.869 -8.143 -11.424 1.00 98.19 388 PHE A O 1
ATOM 2993 N N . SER A 1 389 ? -6.939 -10.146 -11.792 1.00 97.06 389 SER A N 1
ATOM 2994 C CA . SER A 1 389 ? -8.065 -10.899 -11.226 1.00 97.06 389 SER A CA 1
ATOM 2995 C C . SER A 1 389 ? -8.128 -10.803 -9.693 1.00 97.06 389 SER A C 1
ATOM 2997 O O . SER A 1 389 ? -9.219 -10.768 -9.115 1.00 97.06 389 SER A O 1
ATOM 2999 N N . LEU A 1 390 ? -6.978 -10.687 -9.016 1.00 97.19 390 LEU A N 1
ATOM 3000 C CA . LEU A 1 390 ? -6.891 -10.687 -7.553 1.00 97.19 390 LEU A CA 1
ATOM 3001 C C . LEU A 1 390 ? -7.558 -9.455 -6.912 1.00 97.19 390 LEU A C 1
ATOM 3003 O O . LEU A 1 390 ? -8.356 -9.643 -5.991 1.00 97.19 390 LEU A O 1
ATOM 3007 N N . PRO A 1 391 ? -7.366 -8.214 -7.402 1.00 97.06 391 PRO A N 1
ATOM 3008 C CA . PRO A 1 391 ? -8.122 -7.056 -6.928 1.00 97.06 391 PRO A CA 1
ATOM 3009 C C . PRO A 1 391 ? -9.643 -7.222 -7.040 1.00 97.06 391 PRO A C 1
ATOM 3011 O O . PRO A 1 391 ? -10.356 -6.833 -6.114 1.00 97.06 391 PRO A O 1
ATOM 3014 N N . ALA A 1 392 ? -10.160 -7.841 -8.112 1.00 95.69 392 ALA A N 1
ATOM 3015 C CA . ALA A 1 392 ? -11.593 -8.134 -8.218 1.00 95.69 392 ALA A CA 1
ATOM 3016 C C . ALA A 1 392 ? -12.052 -9.102 -7.120 1.00 95.69 392 ALA A C 1
ATOM 3018 O O . ALA A 1 392 ? -13.071 -8.855 -6.470 1.00 95.69 392 ALA A O 1
ATOM 3019 N N . LEU A 1 393 ? -11.292 -10.172 -6.868 1.00 95.81 393 LEU A N 1
ATOM 3020 C CA . LEU A 1 393 ? -11.589 -11.119 -5.790 1.00 95.81 393 LEU A CA 1
ATOM 3021 C C . LEU A 1 393 ? -11.555 -10.443 -4.414 1.00 95.81 393 LEU A C 1
ATOM 3023 O O . LEU A 1 393 ? -12.474 -10.637 -3.617 1.00 95.81 393 LEU A O 1
ATOM 3027 N N . LEU A 1 394 ? -10.556 -9.594 -4.157 1.00 95.44 394 LEU A N 1
ATOM 3028 C CA . LEU A 1 394 ? -10.445 -8.822 -2.918 1.00 95.44 394 LEU A CA 1
ATOM 3029 C C . LEU A 1 394 ? -11.646 -7.889 -2.726 1.00 95.44 394 LEU A C 1
ATOM 3031 O O . LEU A 1 394 ? -12.201 -7.818 -1.633 1.00 95.44 394 LEU A O 1
ATOM 3035 N N . MET A 1 395 ? -12.114 -7.224 -3.782 1.00 94.12 395 MET A N 1
ATOM 3036 C CA . MET A 1 395 ? -13.319 -6.391 -3.714 1.00 94.12 395 MET A CA 1
ATOM 3037 C C . MET A 1 395 ? -14.574 -7.179 -3.377 1.00 94.12 395 MET A C 1
ATOM 3039 O O . MET A 1 395 ? -15.384 -6.743 -2.556 1.00 94.12 395 MET A O 1
ATOM 3043 N N . VAL A 1 396 ? -14.735 -8.345 -3.999 1.00 92.69 396 VAL A N 1
ATOM 3044 C CA . VAL A 1 396 ? -15.848 -9.247 -3.704 1.00 92.69 396 VAL A CA 1
ATOM 3045 C C . VAL A 1 396 ? -15.768 -9.720 -2.256 1.00 92.69 396 VAL A C 1
ATOM 3047 O O . VAL A 1 396 ? -16.789 -9.718 -1.569 1.00 92.69 396 VAL A O 1
ATOM 3050 N N . ALA A 1 397 ? -14.575 -10.056 -1.760 1.00 91.56 397 ALA A N 1
ATOM 3051 C CA . ALA A 1 397 ? -14.361 -10.444 -0.371 1.00 91.56 397 ALA A CA 1
ATOM 3052 C C . ALA A 1 397 ? -14.736 -9.306 0.597 1.00 91.56 397 ALA A C 1
ATOM 3054 O O . ALA A 1 397 ? -15.566 -9.513 1.485 1.00 91.56 397 ALA A O 1
ATOM 3055 N N . VAL A 1 398 ? -14.235 -8.086 0.374 1.00 91.44 398 VAL A N 1
ATOM 3056 C CA . VAL A 1 398 ? -14.566 -6.892 1.179 1.00 91.44 398 VAL A CA 1
ATOM 3057 C C . VAL A 1 398 ? -16.076 -6.624 1.190 1.00 91.44 398 VAL A C 1
ATOM 3059 O O . VAL A 1 398 ? -16.664 -6.365 2.249 1.00 91.44 398 VAL A O 1
ATOM 3062 N N . ASN A 1 399 ? -16.743 -6.722 0.035 1.00 88.12 399 ASN A N 1
ATOM 3063 C CA . ASN A 1 399 ? -18.188 -6.511 -0.035 1.00 88.12 399 ASN A CA 1
ATOM 3064 C C . ASN A 1 399 ? -18.978 -7.660 0.613 1.00 88.12 399 ASN A C 1
ATOM 3066 O O . ASN A 1 399 ? -19.990 -7.420 1.267 1.00 88.12 399 ASN A O 1
ATOM 3070 N N . SER A 1 400 ? -18.505 -8.904 0.514 1.00 86.19 400 SER A N 1
ATOM 3071 C CA . SER A 1 400 ? -19.154 -10.055 1.155 1.00 86.19 400 SER A CA 1
ATOM 3072 C C . SER A 1 400 ? -19.147 -9.949 2.683 1.00 86.19 400 SER A C 1
ATOM 3074 O O . SER A 1 400 ? -20.169 -10.203 3.319 1.00 86.19 400 SER A O 1
ATOM 3076 N N . ILE A 1 401 ? -18.043 -9.463 3.262 1.00 85.19 401 ILE A N 1
ATOM 3077 C CA . ILE A 1 401 ? -17.936 -9.174 4.697 1.00 85.19 401 ILE A CA 1
ATOM 3078 C C . ILE A 1 401 ? -18.885 -8.031 5.076 1.00 85.19 401 ILE A C 1
ATOM 3080 O O . ILE A 1 401 ? -19.493 -8.062 6.142 1.00 85.19 401 ILE A O 1
ATOM 3084 N N . SER A 1 402 ? -19.086 -7.060 4.180 1.00 69.19 402 SER A N 1
ATOM 3085 C CA . SER A 1 402 ? -20.074 -5.987 4.367 1.00 69.19 402 SER A CA 1
ATOM 3086 C C . SER A 1 402 ? -21.517 -6.498 4.361 1.00 69.19 402 SER A C 1
ATOM 3088 O O . SER A 1 402 ? -22.359 -5.947 5.056 1.00 69.19 402 SER A O 1
ATOM 3090 N N . GLY A 1 403 ? -21.806 -7.548 3.590 1.00 62.56 403 GLY A N 1
ATOM 3091 C CA . GLY A 1 403 ? -23.128 -8.170 3.517 1.00 62.56 403 GLY A CA 1
ATOM 3092 C C . GLY A 1 403 ? -23.445 -9.133 4.666 1.00 62.56 403 GLY A C 1
ATOM 3093 O O . GLY A 1 403 ? -24.573 -9.633 4.728 1.00 62.56 403 GLY A O 1
ATOM 3094 N N . SER A 1 404 ? -22.477 -9.414 5.547 1.00 64.81 404 SER A N 1
ATOM 3095 C CA . SER A 1 404 ? -22.695 -10.177 6.776 1.00 64.81 404 SER A CA 1
ATOM 3096 C C . SER A 1 404 ? -23.522 -9.344 7.753 1.00 64.81 404 SER A C 1
ATOM 3098 O O . SER A 1 404 ? -23.126 -8.251 8.148 1.00 64.81 404 SER A O 1
ATOM 3100 N N . ARG A 1 405 ? -24.637 -9.909 8.231 1.00 64.25 405 ARG A N 1
ATOM 3101 C CA . ARG A 1 405 ? -25.467 -9.307 9.290 1.00 64.25 405 ARG A CA 1
ATOM 3102 C C . ARG A 1 405 ? -24.688 -9.114 10.601 1.00 64.25 405 ARG A C 1
ATOM 3104 O O . ARG A 1 405 ? -25.090 -8.330 11.454 1.00 64.25 405 ARG A O 1
ATOM 3111 N N . ASN A 1 406 ? -23.570 -9.824 10.762 1.00 76.06 406 ASN A N 1
ATOM 3112 C CA . ASN A 1 406 ? -22.740 -9.756 11.950 1.00 76.06 406 ASN A CA 1
ATOM 3113 C C . ASN A 1 406 ? -21.744 -8.588 11.871 1.00 76.06 406 ASN A C 1
ATOM 3115 O O . ASN A 1 406 ? -20.688 -8.689 11.241 1.00 76.06 406 ASN A O 1
ATOM 3119 N N . ARG A 1 407 ? -22.091 -7.489 12.550 1.00 78.94 407 ARG A N 1
ATOM 3120 C CA . ARG A 1 407 ? -21.322 -6.234 12.603 1.00 78.94 407 ARG A CA 1
ATOM 3121 C C . ARG A 1 407 ? -19.957 -6.366 13.280 1.00 78.94 407 ARG A C 1
ATOM 3123 O O . ARG A 1 407 ? -19.114 -5.488 13.109 1.00 78.94 407 ARG A O 1
ATOM 3130 N N . LYS A 1 408 ? -19.688 -7.474 13.978 1.00 85.62 408 LYS A N 1
ATOM 3131 C CA . LYS A 1 408 ? -18.376 -7.745 14.583 1.00 85.62 408 LYS A CA 1
ATOM 3132 C C . LYS A 1 408 ? -17.236 -7.759 13.564 1.00 85.62 408 LYS A C 1
ATOM 3134 O O . LYS A 1 408 ? -16.115 -7.426 13.909 1.00 85.62 408 LYS A O 1
ATOM 3139 N N . TRP A 1 409 ? -17.524 -8.041 12.293 1.00 89.38 409 TRP A N 1
ATOM 3140 C CA . TRP A 1 409 ? -16.528 -8.052 11.215 1.00 89.38 409 TRP A CA 1
ATOM 3141 C C . TRP A 1 409 ? -16.226 -6.675 10.607 1.00 89.38 409 TRP A C 1
ATOM 3143 O O . TRP A 1 409 ? -15.443 -6.572 9.664 1.00 89.38 409 TRP A O 1
ATOM 3153 N N . LEU A 1 410 ? -16.815 -5.597 11.127 1.00 89.19 410 LEU A N 1
ATOM 3154 C CA . LEU A 1 410 ? -16.590 -4.246 10.619 1.00 89.19 410 LEU A CA 1
ATOM 3155 C C . LEU A 1 410 ? -15.120 -3.772 10.699 1.00 89.19 410 LEU A C 1
ATOM 3157 O O . LEU A 1 410 ? -14.656 -3.201 9.712 1.00 89.19 410 LEU A O 1
ATOM 3161 N N . PRO A 1 411 ? -14.346 -4.018 11.777 1.00 91.94 411 PRO A N 1
ATOM 3162 C CA . PRO A 1 411 ? -12.917 -3.689 11.794 1.00 91.94 411 PRO A CA 1
ATOM 3163 C C . PRO A 1 411 ? -12.149 -4.401 10.678 1.00 91.94 411 PRO A C 1
ATOM 3165 O O . PRO A 1 411 ? -11.317 -3.794 10.007 1.00 91.94 411 PRO A O 1
ATOM 3168 N N . LEU A 1 412 ? -12.485 -5.672 10.429 1.00 93.31 412 LEU A N 1
ATOM 3169 C CA . LEU A 1 412 ? -11.910 -6.455 9.340 1.00 93.31 412 LEU A CA 1
ATOM 3170 C C . LEU A 1 412 ? -12.251 -5.841 7.981 1.00 93.31 412 LEU A C 1
ATOM 3172 O O . LEU A 1 412 ? -11.359 -5.652 7.163 1.00 93.31 412 LEU A O 1
ATOM 3176 N N . LYS A 1 413 ? -13.503 -5.426 7.759 1.00 91.12 413 LYS A N 1
ATOM 3177 C CA . LYS A 1 413 ? -13.892 -4.680 6.552 1.00 91.12 413 LYS A CA 1
ATOM 3178 C C . LYS A 1 413 ? -13.051 -3.412 6.365 1.00 91.12 413 LYS A C 1
ATOM 3180 O O . LYS A 1 413 ? -12.570 -3.171 5.262 1.00 91.12 413 LYS A O 1
ATOM 3185 N N . VAL A 1 414 ? -12.897 -2.603 7.417 1.00 92.56 414 VAL A N 1
ATOM 3186 C CA . VAL A 1 414 ? -12.148 -1.334 7.368 1.00 92.56 414 VAL A CA 1
ATOM 3187 C C . VAL A 1 414 ? -10.700 -1.566 6.943 1.00 92.56 414 VAL A C 1
ATOM 3189 O O . VAL A 1 414 ? -10.201 -0.852 6.077 1.00 92.56 414 VAL A O 1
ATOM 3192 N N . VAL A 1 415 ? -10.048 -2.582 7.507 1.00 94.81 415 VAL A N 1
ATOM 3193 C CA . VAL A 1 415 ? -8.650 -2.899 7.192 1.00 94.81 415 VAL A CA 1
ATOM 3194 C C . VAL A 1 415 ? -8.494 -3.606 5.845 1.00 94.81 415 VAL A C 1
ATOM 3196 O O . VAL A 1 415 ? -7.486 -3.423 5.180 1.00 94.81 415 VAL A O 1
ATOM 3199 N N . LEU A 1 416 ? -9.478 -4.379 5.386 1.00 94.88 416 LEU A N 1
ATOM 3200 C CA . LEU A 1 416 ? -9.411 -5.009 4.064 1.00 94.88 416 LEU A CA 1
ATOM 3201 C C . LEU A 1 416 ? -9.707 -4.027 2.919 1.00 94.88 416 LEU A C 1
ATOM 3203 O O . LEU A 1 416 ? -9.297 -4.274 1.787 1.00 94.88 416 LEU A O 1
ATOM 3207 N N . MET A 1 417 ? -10.407 -2.918 3.185 1.00 93.62 417 MET A N 1
ATOM 3208 C CA . MET A 1 417 ? -10.842 -1.967 2.155 1.00 93.62 417 MET A CA 1
ATOM 3209 C C . MET A 1 417 ? -9.697 -1.407 1.285 1.00 93.62 417 MET A C 1
ATOM 3211 O O . MET A 1 417 ? -9.903 -1.311 0.074 1.00 93.62 417 MET A O 1
ATOM 3215 N N . PRO A 1 418 ? -8.509 -1.054 1.818 1.00 94.94 418 PRO A N 1
ATOM 3216 C CA . PRO A 1 418 ? -7.407 -0.564 0.993 1.00 94.94 418 PRO A CA 1
ATOM 3217 C C . PRO A 1 418 ? -6.714 -1.648 0.161 1.00 94.94 418 PRO A C 1
ATOM 3219 O O . PRO A 1 418 ? -6.062 -1.304 -0.820 1.00 94.94 418 PRO A O 1
ATOM 3222 N N . LEU A 1 419 ? -6.837 -2.938 0.503 1.00 95.12 419 LEU A N 1
ATOM 3223 C CA . LEU A 1 419 ? -6.054 -4.007 -0.134 1.00 95.12 419 LEU A CA 1
ATOM 3224 C C . LEU A 1 419 ? -6.145 -4.053 -1.668 1.00 95.12 419 LEU A C 1
ATOM 3226 O O . LEU A 1 419 ? -5.093 -4.196 -2.282 1.00 95.12 419 LEU A O 1
ATOM 3230 N N . PRO A 1 420 ? -7.317 -3.892 -2.322 1.00 96.19 420 PRO A N 1
ATOM 3231 C CA . PRO A 1 420 ? -7.379 -3.860 -3.784 1.00 96.19 420 PRO A CA 1
ATOM 3232 C C . PRO A 1 420 ? -6.514 -2.758 -4.410 1.00 96.19 420 PRO A C 1
ATOM 3234 O O . PRO A 1 420 ? -6.009 -2.940 -5.510 1.00 96.19 420 PRO A O 1
ATOM 3237 N N . PHE A 1 421 ? -6.337 -1.628 -3.718 1.00 95.88 421 PHE A N 1
ATOM 3238 C CA . PHE A 1 421 ? -5.482 -0.521 -4.153 1.00 95.88 421 PHE A CA 1
ATOM 3239 C C . PHE A 1 421 ? -4.015 -0.839 -3.872 1.00 95.88 421 PHE A C 1
ATOM 3241 O O . PHE A 1 421 ? -3.171 -0.711 -4.753 1.00 95.88 421 PHE A O 1
ATOM 3248 N N . LEU A 1 422 ? -3.723 -1.300 -2.650 1.00 95.19 422 LEU A N 1
ATOM 3249 C CA . LEU A 1 422 ? -2.363 -1.637 -2.226 1.00 95.19 422 LEU A CA 1
ATOM 3250 C C . LEU A 1 422 ? -1.769 -2.777 -3.042 1.00 95.19 422 LEU A C 1
ATOM 3252 O O . LEU A 1 422 ? -0.566 -2.787 -3.244 1.00 95.19 422 LEU A O 1
ATOM 3256 N N . PHE A 1 423 ? -2.596 -3.676 -3.572 1.00 96.69 423 PHE A N 1
ATOM 3257 C CA . PHE A 1 423 ? -2.164 -4.723 -4.491 1.00 96.69 423 PHE A CA 1
ATOM 3258 C C . PHE A 1 423 ? -1.385 -4.163 -5.693 1.00 96.69 423 PHE A C 1
ATOM 3260 O O . PHE A 1 423 ? -0.386 -4.737 -6.100 1.00 96.69 423 PHE A O 1
ATOM 3267 N N . PHE A 1 424 ? -1.781 -3.010 -6.235 1.00 96.06 424 PHE A N 1
ATOM 3268 C CA . PHE A 1 424 ? -1.051 -2.379 -7.341 1.00 96.06 424 PHE A CA 1
ATOM 3269 C C . PHE A 1 424 ? 0.192 -1.607 -6.896 1.00 96.06 424 PHE A C 1
ATOM 3271 O O . PHE A 1 424 ? 1.059 -1.336 -7.718 1.00 96.06 424 PHE A O 1
ATOM 3278 N N . LEU A 1 425 ? 0.269 -1.224 -5.621 1.00 93.44 425 LEU A N 1
ATOM 3279 C CA . LEU A 1 425 ? 1.321 -0.344 -5.109 1.00 93.44 425 LEU A CA 1
ATOM 3280 C C . LEU A 1 425 ? 2.437 -1.098 -4.383 1.00 93.44 425 LEU A C 1
ATOM 3282 O O . LEU A 1 425 ? 3.548 -0.581 -4.291 1.00 93.44 425 LEU A O 1
ATOM 3286 N N . PHE A 1 426 ? 2.131 -2.263 -3.815 1.00 93.88 426 PHE A N 1
ATOM 3287 C CA . PHE A 1 426 ? 3.004 -3.025 -2.928 1.00 93.88 426 PHE A CA 1
ATOM 3288 C C . PHE A 1 426 ? 3.367 -4.372 -3.532 1.00 93.88 426 PHE A C 1
ATOM 3290 O O . PHE A 1 426 ? 2.542 -4.999 -4.190 1.00 93.88 426 PHE A O 1
ATOM 3297 N N . ASP A 1 427 ? 4.578 -4.820 -3.225 1.00 94.69 427 ASP A N 1
ATOM 3298 C CA . ASP A 1 427 ? 5.031 -6.182 -3.479 1.00 94.69 427 ASP A CA 1
ATOM 3299 C C . ASP A 1 427 ? 4.510 -7.121 -2.371 1.00 94.69 427 ASP A C 1
ATOM 3301 O O . ASP A 1 427 ? 4.016 -6.695 -1.313 1.00 94.69 427 ASP A O 1
ATOM 3305 N N . SER A 1 428 ? 4.634 -8.422 -2.594 1.00 95.31 428 SER A N 1
ATOM 3306 C CA . SER A 1 428 ? 4.081 -9.475 -1.747 1.00 95.31 428 SER A CA 1
ATOM 3307 C C . SER A 1 428 ? 4.605 -9.445 -0.310 1.00 95.31 428 SER A C 1
ATOM 3309 O O . SER A 1 428 ? 3.830 -9.664 0.621 1.00 95.31 428 SER A O 1
ATOM 3311 N N . ASN A 1 429 ? 5.879 -9.114 -0.084 1.00 91.69 429 ASN A N 1
ATOM 3312 C CA . ASN A 1 429 ? 6.466 -9.004 1.257 1.00 91.69 429 ASN A CA 1
ATOM 3313 C C . ASN A 1 429 ? 5.863 -7.836 2.057 1.00 91.69 429 ASN A C 1
ATOM 3315 O O . ASN A 1 429 ? 5.555 -7.979 3.244 1.00 91.69 429 ASN A O 1
ATOM 3319 N N . VAL A 1 430 ? 5.626 -6.694 1.406 1.00 92.12 430 VAL A N 1
ATOM 3320 C CA . VAL A 1 430 ? 4.972 -5.535 2.026 1.00 92.12 430 VAL A CA 1
ATOM 3321 C C . VAL A 1 430 ? 3.503 -5.851 2.323 1.00 92.12 430 VAL A C 1
ATOM 3323 O O . VAL A 1 430 ? 3.007 -5.510 3.401 1.00 92.12 430 VAL A O 1
ATOM 3326 N N . LEU A 1 431 ? 2.811 -6.559 1.422 1.00 94.81 431 LEU A N 1
ATOM 3327 C CA . LEU A 1 431 ? 1.445 -7.036 1.660 1.00 94.81 431 LEU A CA 1
ATOM 3328 C C . LEU A 1 431 ? 1.373 -8.069 2.791 1.00 94.81 431 LEU A C 1
ATOM 3330 O O . LEU A 1 431 ? 0.495 -7.960 3.644 1.00 94.81 431 LEU A O 1
ATOM 3334 N N . ALA A 1 432 ? 2.293 -9.032 2.854 1.00 94.31 432 ALA A N 1
ATOM 3335 C CA . ALA A 1 432 ? 2.359 -10.017 3.934 1.00 94.31 432 ALA A CA 1
ATOM 3336 C C . ALA A 1 432 ? 2.523 -9.319 5.289 1.00 94.31 432 ALA A C 1
ATOM 3338 O O . ALA A 1 432 ? 1.787 -9.591 6.242 1.00 94.31 432 ALA A O 1
ATOM 3339 N N . TYR A 1 433 ? 3.417 -8.335 5.353 1.00 91.94 433 TYR A N 1
ATOM 3340 C CA . TYR A 1 433 ? 3.607 -7.537 6.552 1.00 91.94 433 TYR A CA 1
ATOM 3341 C C . TYR A 1 433 ? 2.377 -6.684 6.906 1.00 91.94 433 TYR A C 1
ATOM 3343 O O . TYR A 1 433 ? 2.001 -6.609 8.077 1.00 91.94 433 TYR A O 1
ATOM 3351 N N . TYR A 1 434 ? 1.688 -6.102 5.917 1.00 94.81 434 TYR A N 1
ATOM 3352 C CA . TYR A 1 434 ? 0.405 -5.419 6.118 1.00 94.81 434 TYR A CA 1
ATOM 3353 C C . TYR A 1 434 ? -0.662 -6.358 6.699 1.00 94.81 434 TYR A C 1
ATOM 3355 O O . TYR A 1 434 ? -1.364 -5.982 7.641 1.00 94.81 434 TYR A O 1
ATOM 3363 N N . VAL A 1 435 ? -0.772 -7.581 6.168 1.00 95.38 435 VAL A N 1
ATOM 3364 C CA . VAL A 1 435 ? -1.718 -8.606 6.632 1.00 95.38 435 VAL A CA 1
ATOM 3365 C C . VAL A 1 435 ? -1.443 -8.955 8.090 1.00 95.38 435 VAL A C 1
ATOM 3367 O O . VAL A 1 435 ? -2.350 -8.885 8.918 1.00 95.38 435 VAL A O 1
ATOM 3370 N N . VAL A 1 436 ? -0.195 -9.261 8.441 1.00 95.12 436 VAL A N 1
ATOM 3371 C CA . VAL A 1 436 ? 0.174 -9.568 9.829 1.00 95.12 436 VAL A CA 1
ATOM 3372 C C . VAL A 1 436 ? -0.148 -8.386 10.738 1.00 95.12 436 VAL A C 1
ATOM 3374 O O . VAL A 1 436 ? -0.887 -8.526 11.713 1.00 95.12 436 VAL A O 1
ATOM 3377 N N . ARG A 1 437 ? 0.357 -7.201 10.389 1.00 94.62 437 ARG A N 1
ATOM 3378 C CA . ARG A 1 437 ? 0.239 -5.992 11.204 1.00 94.62 437 ARG A CA 1
ATOM 3379 C C . ARG A 1 437 ? -1.215 -5.591 11.445 1.00 94.62 437 ARG A C 1
ATOM 3381 O O . ARG A 1 437 ? -1.600 -5.360 12.584 1.00 94.62 437 ARG A O 1
ATOM 3388 N N . TRP A 1 438 ? -2.024 -5.479 10.397 1.00 96.38 438 TRP A N 1
ATOM 3389 C CA . TRP A 1 438 ? -3.343 -4.856 10.517 1.00 96.38 438 TRP A CA 1
ATOM 3390 C C . TRP A 1 438 ? -4.492 -5.853 10.553 1.00 96.38 438 TRP A C 1
ATOM 3392 O O . TRP A 1 438 ? -5.490 -5.595 11.223 1.00 96.38 438 TRP A O 1
ATOM 3402 N N . ILE A 1 439 ? -4.381 -6.985 9.859 1.00 96.00 439 ILE A N 1
ATOM 3403 C CA . ILE A 1 439 ? -5.457 -7.981 9.821 1.00 96.00 439 ILE A CA 1
ATOM 3404 C C . ILE A 1 439 ? -5.320 -8.919 11.013 1.00 96.00 439 ILE A C 1
ATOM 3406 O O . ILE A 1 439 ? -6.245 -9.013 11.816 1.00 96.00 439 ILE A O 1
ATOM 3410 N N . VAL A 1 440 ? -4.165 -9.570 11.155 1.00 96.50 440 VAL A N 1
ATOM 3411 C CA . VAL A 1 440 ? -3.946 -10.597 12.184 1.00 96.50 440 VAL A CA 1
ATOM 3412 C C . VAL A 1 440 ? -3.822 -9.986 13.575 1.00 96.50 440 VAL A C 1
ATOM 3414 O O . VAL A 1 440 ? -4.476 -10.461 14.496 1.00 96.50 440 VAL A O 1
ATOM 3417 N N . LEU A 1 441 ? -3.025 -8.927 13.740 1.00 96.75 441 LEU A N 1
ATOM 3418 C CA . LEU A 1 441 ? -2.733 -8.363 15.065 1.00 96.75 441 LEU A CA 1
ATOM 3419 C C . LEU A 1 441 ? -3.724 -7.288 15.532 1.00 96.75 441 LEU A C 1
ATOM 3421 O O . LEU A 1 441 ? -3.741 -6.956 16.716 1.00 96.75 441 LEU A O 1
ATOM 3425 N N . PHE A 1 442 ? -4.562 -6.755 14.639 1.00 96.88 442 PHE A N 1
ATOM 3426 C CA . PHE A 1 442 ? -5.545 -5.729 14.994 1.00 96.88 442 PHE A CA 1
ATOM 3427 C C . PHE A 1 442 ? -6.977 -6.122 14.625 1.00 96.88 442 PHE A C 1
ATOM 3429 O O . PHE A 1 442 ? -7.792 -6.364 15.512 1.00 96.88 442 PHE A O 1
ATOM 3436 N N . ALA A 1 443 ? -7.314 -6.206 13.339 1.00 95.56 443 ALA A N 1
ATOM 3437 C CA . ALA A 1 443 ? -8.708 -6.283 12.913 1.00 95.56 443 ALA A CA 1
ATOM 3438 C C . ALA A 1 443 ? -9.419 -7.587 13.305 1.00 95.56 443 ALA A C 1
ATOM 3440 O O . ALA A 1 443 ? -10.584 -7.540 13.706 1.00 95.56 443 ALA A O 1
ATOM 3441 N N . LEU A 1 444 ? -8.736 -8.735 13.209 1.00 95.19 444 LEU A N 1
ATOM 3442 C CA . LEU A 1 444 ? -9.270 -10.026 13.646 1.00 95.19 444 LEU A CA 1
ATOM 3443 C C . LEU A 1 444 ? -9.510 -10.037 15.165 1.00 95.19 444 LEU A C 1
ATOM 3445 O O . LEU A 1 444 ? -10.662 -10.230 15.551 1.00 95.19 444 LEU A O 1
ATOM 3449 N N . PRO A 1 445 ? -8.521 -9.745 16.037 1.00 96.00 445 PRO A N 1
ATOM 3450 C CA . PRO A 1 445 ? -8.756 -9.591 17.470 1.00 96.00 445 PRO A CA 1
ATOM 3451 C C . PRO A 1 445 ? -9.865 -8.588 17.793 1.00 96.00 445 PRO A C 1
ATOM 3453 O O . PRO A 1 445 ? -10.731 -8.867 18.622 1.00 96.00 445 PRO A O 1
ATOM 3456 N N . MET A 1 446 ? -9.897 -7.450 17.091 1.00 94.00 446 MET A N 1
ATOM 3457 C CA . MET A 1 446 ? -10.911 -6.420 17.292 1.00 94.00 446 MET A CA 1
ATOM 3458 C C . MET A 1 446 ? -12.328 -6.960 17.034 1.00 94.00 446 MET A C 1
ATOM 3460 O O . MET A 1 446 ? -13.258 -6.664 17.784 1.00 94.00 446 MET A O 1
ATOM 3464 N N . ALA A 1 447 ? -12.492 -7.820 16.024 1.00 91.62 447 ALA A N 1
ATOM 3465 C CA . ALA A 1 447 ? -13.767 -8.466 15.728 1.00 91.62 447 ALA A CA 1
ATOM 3466 C C . ALA A 1 447 ? -14.263 -9.402 16.847 1.00 91.62 447 ALA A C 1
ATOM 3468 O O . ALA A 1 447 ? -15.469 -9.615 16.968 1.00 91.62 447 ALA A O 1
ATOM 3469 N N . PHE A 1 448 ? -13.370 -9.943 17.682 1.00 90.56 448 PHE A N 1
ATOM 3470 C CA . PHE A 1 448 ? -13.738 -10.795 18.819 1.00 90.56 448 PHE A CA 1
ATOM 3471 C C . PHE A 1 448 ? -13.978 -10.013 20.115 1.00 90.56 448 PHE A C 1
ATOM 3473 O O . PHE A 1 448 ? -14.749 -10.464 20.960 1.00 90.56 448 PHE A O 1
ATOM 3480 N N . VAL A 1 449 ? -13.346 -8.847 20.289 1.00 90.75 449 VAL A N 1
ATOM 3481 C CA . VAL A 1 449 ? -13.505 -8.034 21.511 1.00 90.75 449 VAL A CA 1
ATOM 3482 C C . VAL A 1 449 ? -14.675 -7.050 21.450 1.00 90.75 449 VAL A C 1
ATOM 3484 O O . VAL A 1 449 ? -15.054 -6.514 22.494 1.00 90.75 449 VAL A O 1
ATOM 3487 N N . LEU A 1 450 ? -15.242 -6.803 20.265 1.00 87.62 450 LEU A N 1
ATOM 3488 C CA . LEU A 1 450 ? -16.426 -5.963 20.084 1.00 87.62 450 LEU A CA 1
ATOM 3489 C C . LEU A 1 450 ? -17.688 -6.629 20.643 1.00 87.62 450 LEU A C 1
ATOM 3491 O O . LEU A 1 450 ? -17.988 -7.784 20.346 1.00 87.62 450 LEU A O 1
ATOM 3495 N N . ARG A 1 451 ? -18.470 -5.860 21.405 1.00 84.12 451 ARG A N 1
ATOM 3496 C CA . ARG A 1 451 ? -19.814 -6.226 21.863 1.00 84.12 451 ARG A CA 1
ATOM 3497 C C . ARG A 1 451 ? -20.837 -5.291 21.242 1.00 84.12 451 ARG A C 1
ATOM 3499 O O . ARG A 1 451 ? -20.680 -4.071 21.282 1.00 84.12 451 ARG A O 1
ATOM 3506 N N . PHE A 1 452 ? -21.907 -5.875 20.727 1.00 78.31 452 PHE A N 1
ATOM 3507 C CA . PHE A 1 452 ? -23.107 -5.149 20.339 1.00 78.31 452 PHE A CA 1
ATOM 3508 C C . PHE A 1 452 ? -24.191 -5.486 21.354 1.00 78.31 452 PHE A C 1
ATOM 3510 O O . PHE A 1 452 ? -24.305 -6.644 21.7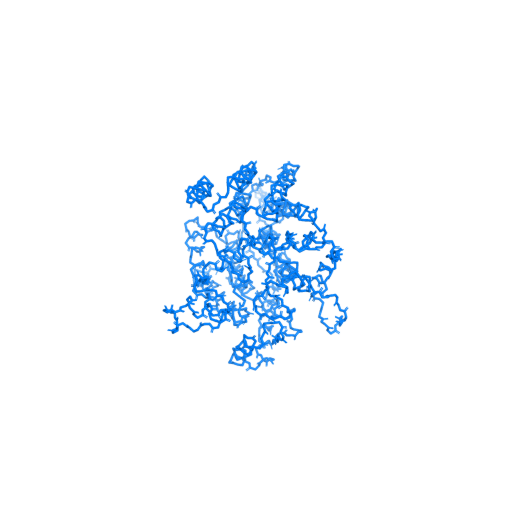56 1.00 78.31 452 PHE A O 1
ATOM 3517 N N . SER A 1 453 ? -24.944 -4.480 21.797 1.00 65.88 453 SER A N 1
ATOM 3518 C CA . SER A 1 453 ? -26.107 -4.713 22.648 1.00 65.88 453 SER A CA 1
ATOM 3519 C C . SER A 1 453 ? -27.179 -5.416 21.815 1.00 65.88 453 SER A C 1
ATOM 3521 O O . SER A 1 453 ? -27.911 -4.776 21.067 1.00 65.88 453 SER A O 1
ATOM 3523 N N . GLU A 1 454 ? -27.254 -6.741 21.895 1.00 57.66 454 GLU A N 1
ATOM 3524 C CA . GLU A 1 454 ? -28.464 -7.460 21.508 1.00 57.66 454 GLU A CA 1
ATOM 3525 C C . GLU A 1 454 ? -29.494 -7.179 22.599 1.00 57.66 454 GLU A C 1
ATOM 3527 O O . GLU A 1 454 ? -29.451 -7.868 23.601 1.00 57.66 454 GLU A O 1
ATOM 3532 N N . ASP A 1 455 ? -30.322 -6.134 22.485 1.00 50.03 455 ASP A N 1
ATOM 3533 C CA . ASP A 1 455 ? -31.675 -6.122 23.073 1.00 50.03 455 ASP A CA 1
ATOM 3534 C C . ASP A 1 455 ? -32.339 -4.746 22.998 1.00 50.03 455 ASP A C 1
ATOM 3536 O O . ASP A 1 455 ? -32.011 -3.851 23.769 1.00 50.03 455 ASP A O 1
ATOM 3540 N N . HIS A 1 456 ? -33.369 -4.638 22.154 1.00 45.19 456 HIS A N 1
ATOM 3541 C CA . HIS A 1 456 ? -34.580 -3.855 22.454 1.00 45.19 456 HIS A CA 1
ATOM 3542 C C . HIS A 1 456 ? -35.887 -4.625 22.152 1.00 45.19 456 HIS A C 1
ATOM 3544 O O . HIS A 1 456 ? -36.946 -4.219 22.616 1.00 45.19 456 HIS A O 1
ATOM 3550 N N . ASN A 1 457 ? -35.840 -5.791 21.485 1.00 43.25 457 ASN A N 1
ATOM 3551 C CA . ASN A 1 457 ? -37.049 -6.579 21.185 1.00 43.25 457 ASN A CA 1
ATOM 3552 C C . ASN A 1 457 ? -37.416 -7.651 22.227 1.00 43.25 457 ASN A C 1
ATOM 3554 O O . ASN A 1 457 ? -38.537 -8.149 22.185 1.00 43.25 457 ASN A O 1
ATOM 3558 N N . LYS A 1 458 ? -36.545 -8.001 23.187 1.00 43.56 458 LYS A N 1
ATOM 3559 C CA . LYS A 1 458 ? -36.930 -8.922 24.277 1.00 43.56 458 LYS A CA 1
ATOM 3560 C C . LYS A 1 458 ? -37.678 -8.231 25.418 1.00 43.56 458 LYS A C 1
ATOM 3562 O O . LYS A 1 458 ? -38.545 -8.852 26.018 1.00 43.56 458 LYS A O 1
ATOM 3567 N N . ALA A 1 459 ? -37.432 -6.943 25.663 1.00 42.62 459 ALA A N 1
ATOM 3568 C CA . ALA A 1 459 ? -38.171 -6.188 26.680 1.00 42.62 459 ALA A CA 1
ATOM 3569 C C . ALA A 1 459 ? -39.637 -5.923 26.275 1.00 42.62 459 ALA A C 1
ATOM 3571 O O . ALA A 1 459 ? -40.511 -5.902 27.134 1.00 42.62 459 ALA A O 1
ATOM 3572 N N . ALA A 1 460 ? -39.930 -5.806 24.973 1.00 46.47 460 ALA A N 1
ATOM 3573 C CA . ALA A 1 460 ? -41.303 -5.686 24.471 1.00 46.47 460 ALA A CA 1
ATOM 3574 C C . ALA A 1 460 ? -42.055 -7.033 24.407 1.00 46.47 460 ALA A C 1
ATOM 3576 O O . ALA A 1 460 ? -43.280 -7.046 24.434 1.00 46.47 460 ALA A O 1
ATOM 3577 N N . ALA A 1 461 ? -41.344 -8.167 24.358 1.00 48.16 461 ALA A N 1
ATOM 3578 C CA . ALA A 1 461 ? -41.951 -9.503 24.302 1.00 48.16 461 ALA A CA 1
ATOM 3579 C C . ALA A 1 461 ? -42.388 -10.050 25.677 1.00 48.16 461 ALA A C 1
ATOM 3581 O O . ALA A 1 461 ? -43.186 -10.981 25.729 1.00 48.16 461 ALA A O 1
ATOM 3582 N N . PHE A 1 462 ? -41.900 -9.470 26.781 1.00 51.81 462 PHE A N 1
ATOM 3583 C CA . PHE A 1 462 ? -42.316 -9.823 28.148 1.00 51.81 462 PHE A CA 1
ATOM 3584 C C . PHE A 1 462 ? -43.179 -8.749 28.830 1.00 51.81 462 PHE A C 1
ATOM 3586 O O . PHE A 1 462 ? -43.607 -8.936 29.966 1.00 51.81 462 PHE A O 1
ATOM 3593 N N . GLY A 1 463 ? -43.494 -7.653 28.134 1.00 47.62 463 GLY A N 1
ATOM 3594 C CA . GLY A 1 463 ? -44.494 -6.675 28.561 1.00 47.62 463 GLY A CA 1
ATOM 3595 C C . GLY A 1 463 ? -45.908 -7.133 28.209 1.00 47.62 463 GLY A C 1
ATOM 3596 O O . GLY A 1 463 ? -46.559 -6.524 27.365 1.00 47.62 463 GLY A O 1
ATOM 3597 N N . GLY A 1 464 ? -46.364 -8.231 28.816 1.00 35.66 464 GLY A N 1
ATOM 3598 C CA . GLY A 1 464 ? -47.776 -8.610 28.782 1.00 35.66 464 GLY A CA 1
ATOM 3599 C C . GLY A 1 464 ? -48.634 -7.542 29.485 1.00 35.66 464 GLY A C 1
ATOM 3600 O O . GLY A 1 464 ? -48.225 -7.051 30.540 1.00 35.66 464 GLY A O 1
ATOM 3601 N N . PRO A 1 465 ? -49.787 -7.142 28.920 1.00 50.25 465 PRO A N 1
ATOM 3602 C CA . PRO A 1 465 ? -50.670 -6.159 29.533 1.00 50.25 465 PRO A CA 1
ATOM 3603 C C . PRO A 1 465 ? -51.530 -6.781 30.642 1.00 50.25 465 PRO A C 1
ATOM 3605 O O . PRO A 1 465 ? -52.079 -7.864 30.450 1.00 50.25 465 PRO A O 1
ATOM 3608 N N . THR A 1 466 ? -51.743 -5.996 31.710 1.00 43.78 466 THR A N 1
ATOM 3609 C CA . THR A 1 466 ? -52.838 -6.074 32.713 1.00 43.78 466 THR A CA 1
ATOM 3610 C C . THR A 1 466 ? -52.853 -7.331 33.603 1.00 43.78 466 THR A C 1
ATOM 3612 O O . THR A 1 466 ? -52.523 -8.417 33.156 1.00 43.78 466 THR A O 1
ATOM 3615 N N . SER A 1 467 ? -53.183 -7.282 34.892 1.00 44.91 467 SER A N 1
ATOM 3616 C CA . SER A 1 467 ? -54.073 -6.400 35.665 1.00 44.91 467 SER A CA 1
ATOM 3617 C C . SER A 1 467 ? -53.676 -6.395 37.137 1.00 44.91 467 SER A C 1
ATOM 3619 O O . SER A 1 467 ? -53.328 -7.501 37.615 1.00 44.91 467 SER A O 1
#

Foldseek 3Di:
DVVLLVLLLVLLVVLVVVVLADPLLSVLLNLLLVLLVPQDCQDPLSVVVSSLSSQQRGNQVSVCSSLCFQFQFHFDRNPDPLNSLLSVLSSLLSVLLRVLLVVLVVLQHFDDDDAADQKAFFPVLVVLLVLLVVLLVVLQVVQVHLVSLLVLLVVCLVVDVPPDDSCALVLLSLLSVLCNLVSQLRVQQSDPDRDPVSNVVSLVVLVVSLCSSAVSNLRLVSSVLSNLLSLLCCCRNHHNDDPVRVVVVVVVSVVVVVVSQCVSNVHDPVCVVCQLVVSCVSQVHDSSCHSVSCCSRQQRRLSRLLSLLLVQLPPPPQDAQQCLQLQQLLCLPPGCVVPVPGRHHCQQLSLVSCVVGGPPNDSTDPGFNAQLSSLCSRPNSVRNSVLSSVLSVLSSVLSNLSVDPLCLQVSVSSLSSCVSVRNRRGGSNVVSSSCSSRVVSHRVVSSVRMDGPPDDVVVVVPPDDDD

Radius of gyration: 23.7 Å; Cα contacts (8 Å, |Δi|>4): 630; chains: 1; bounding box: 80×47×68 Å